Protein AF-A0A7Y9SNJ8-F1 (afdb_monomer_lite)

Radius of gyration: 35.57 Å; chains: 1; bounding box: 100×103×102 Å

Secondary structure (DSSP, 8-state):
-------------------------PPPPPP-PPPP--------------------------------------------GGGGGGSSSS----------PPPP-PPP----------------------------------------------TTSPBGGGS-TTTS-TT--TT-EEEBTEEE-GGGEEEE-TT-EE-TTS-EE-TTS-EEPP----S-EE-GGG-EE-TTSBBTTSSBSSSHHHHHHGGG---S---SSEEEEEEEEEEE-SPEEEEEEEEE--PPPSS-SS-EEEEEEEEEESSS-EEEEEEEEETTTTEEEEEEEEE-GGG-EEEEEEEEE-TT-EEEEEEEE---SSS--SEEEEEEEETTT--EEEEEEE--TT-S-EEEEEEEEEEES--SGGGS-TT-EEEEEEEEEEETT--B-SS---EEEE--TT-SS----EEEEETTEEEEE-

Structure (mmCIF, N/CA/C/O backbone):
data_AF-A0A7Y9SNJ8-F1
#
_entry.id   AF-A0A7Y9SNJ8-F1
#
loop_
_atom_site.group_PDB
_atom_site.id
_atom_site.type_symbol
_atom_site.label_atom_id
_atom_site.label_alt_id
_atom_site.label_comp_id
_atom_site.label_asym_id
_atom_site.label_entity_id
_atom_site.label_seq_id
_atom_site.pdbx_PDB_ins_code
_atom_site.Cartn_x
_atom_site.Cartn_y
_atom_site.Cartn_z
_atom_site.occupancy
_atom_site.B_iso_or_equiv
_atom_site.auth_seq_id
_atom_site.auth_comp_id
_atom_site.auth_asym_id
_atom_site.auth_atom_id
_atom_site.pdbx_PDB_model_num
ATOM 1 N N . MET A 1 1 ? 45.975 -13.012 -44.697 1.00 39.53 1 MET A N 1
ATOM 2 C CA . MET A 1 1 ? 46.382 -11.639 -45.064 1.00 39.53 1 MET A CA 1
ATOM 3 C C . MET A 1 1 ? 46.029 -10.759 -43.884 1.00 39.53 1 MET A C 1
ATOM 5 O O . MET A 1 1 ? 44.867 -10.746 -43.501 1.00 39.53 1 MET A O 1
ATOM 9 N N . SER A 1 2 ? 47.029 -10.149 -43.255 1.00 32.06 2 SER A N 1
ATOM 10 C CA . SER A 1 2 ? 46.871 -9.353 -42.033 1.00 32.06 2 SER A CA 1
ATOM 11 C C . SER A 1 2 ? 46.890 -7.868 -42.359 1.00 32.06 2 SER A C 1
ATOM 13 O O . SER A 1 2 ? 47.691 -7.467 -43.200 1.00 32.06 2 SER A O 1
ATOM 15 N N . THR A 1 3 ? 46.162 -7.064 -41.583 1.00 38.97 3 THR A N 1
ATOM 16 C CA . THR A 1 3 ? 46.613 -5.702 -41.267 1.00 38.97 3 THR A CA 1
ATOM 17 C C . THR A 1 3 ? 46.238 -5.360 -39.827 1.00 38.97 3 THR A C 1
ATOM 19 O O . THR A 1 3 ? 45.063 -5.314 -39.476 1.00 38.97 3 THR A O 1
ATOM 22 N N . GLN A 1 4 ? 47.253 -5.154 -38.988 1.00 37.84 4 GLN A N 1
ATOM 23 C CA . GLN A 1 4 ? 47.141 -4.501 -37.680 1.00 37.84 4 GLN A CA 1
ATOM 24 C C . GLN A 1 4 ? 47.331 -2.989 -37.856 1.00 37.84 4 GLN A C 1
ATOM 26 O O . GLN A 1 4 ? 47.951 -2.580 -38.833 1.00 37.84 4 GLN A O 1
ATOM 31 N N . CYS A 1 5 ? 46.883 -2.196 -36.879 1.00 30.64 5 CYS A N 1
ATOM 32 C CA . CYS A 1 5 ? 47.533 -0.970 -36.379 1.00 30.64 5 CYS A CA 1
ATOM 33 C C . CYS A 1 5 ? 46.661 -0.374 -35.255 1.00 30.64 5 CYS A C 1
ATOM 35 O O . CYS A 1 5 ? 45.441 -0.452 -35.350 1.00 30.64 5 CYS A O 1
ATOM 37 N N . ALA A 1 6 ? 47.166 0.309 -34.230 1.00 34.47 6 ALA A N 1
ATOM 38 C CA . ALA A 1 6 ? 48.436 0.238 -33.494 1.00 34.47 6 ALA A CA 1
ATOM 39 C C . ALA A 1 6 ? 48.237 1.073 -32.207 1.00 34.47 6 ALA A C 1
ATOM 41 O O . ALA A 1 6 ? 47.438 2.011 -32.206 1.00 34.47 6 ALA A O 1
ATOM 42 N N . GLU A 1 7 ? 48.936 0.750 -31.122 1.00 34.03 7 GLU A N 1
ATOM 43 C CA . GLU A 1 7 ? 48.859 1.501 -29.860 1.00 34.03 7 GLU A CA 1
ATOM 44 C C . GLU A 1 7 ? 49.510 2.889 -29.961 1.00 34.03 7 GLU A C 1
ATOM 46 O O . GLU A 1 7 ? 50.425 3.107 -30.761 1.00 34.03 7 GLU A O 1
ATOM 51 N N . LYS A 1 8 ? 49.125 3.804 -29.058 1.00 30.72 8 LYS A N 1
ATOM 52 C CA . LYS A 1 8 ? 50.093 4.769 -28.527 1.00 30.72 8 LYS A CA 1
ATOM 53 C C . LYS A 1 8 ? 49.814 5.148 -27.072 1.00 30.72 8 LYS A C 1
ATOM 55 O O . LYS A 1 8 ? 48.818 5.788 -26.748 1.00 30.72 8 LYS A O 1
ATOM 60 N N . GLU A 1 9 ? 50.742 4.739 -26.224 1.00 34.41 9 GLU A N 1
ATOM 61 C CA . GLU A 1 9 ? 50.894 5.067 -24.810 1.00 34.41 9 GLU A CA 1
ATOM 62 C C . GLU A 1 9 ? 51.870 6.248 -24.682 1.00 34.41 9 GLU A C 1
ATOM 64 O O . GLU A 1 9 ? 52.928 6.193 -25.303 1.00 34.41 9 GLU A O 1
ATOM 69 N N . GLU A 1 10 ? 51.573 7.280 -23.873 1.00 32.72 10 GLU A N 1
ATOM 70 C CA . GLU A 1 10 ? 52.639 8.097 -23.259 1.00 32.72 10 GLU A CA 1
ATOM 71 C C . GLU A 1 10 ? 52.191 8.875 -21.994 1.00 32.72 10 GLU A C 1
ATOM 73 O O . GLU A 1 10 ? 51.456 9.855 -22.058 1.00 32.72 10 GLU A O 1
ATOM 78 N N . GLN A 1 11 ? 52.670 8.387 -20.844 1.00 29.78 11 GLN A N 1
ATOM 79 C CA . GLN A 1 11 ? 53.259 9.106 -19.695 1.00 29.78 11 GLN A CA 1
ATOM 80 C C . GLN A 1 11 ? 52.544 10.291 -18.995 1.00 29.78 11 GLN A C 1
ATOM 82 O O . GLN A 1 11 ? 52.234 11.341 -19.550 1.00 29.78 11 GLN A O 1
ATOM 87 N N . ARG A 1 12 ? 52.464 10.153 -17.661 1.00 36.72 12 ARG A N 1
ATOM 88 C CA . ARG A 1 12 ? 52.323 11.248 -16.682 1.00 36.72 12 ARG A CA 1
ATOM 89 C C . ARG A 1 12 ? 53.688 11.894 -16.396 1.00 36.72 12 ARG A C 1
ATOM 91 O O . ARG A 1 12 ? 54.697 11.194 -16.466 1.00 36.72 12 ARG A O 1
ATOM 98 N N . PRO A 1 13 ? 53.701 13.117 -15.846 1.00 46.28 13 PRO A N 1
ATOM 99 C CA . PRO A 1 13 ? 54.649 13.468 -14.794 1.00 46.28 13 PRO A CA 1
ATOM 100 C C . PRO A 1 13 ? 53.944 13.795 -13.470 1.00 46.28 13 PRO A C 1
ATOM 102 O O . PRO A 1 13 ? 52.852 14.363 -13.440 1.00 46.28 13 PRO A O 1
ATOM 105 N N . ASP A 1 14 ? 54.607 13.429 -12.379 1.00 36.59 14 ASP A N 1
ATOM 106 C CA . ASP A 1 14 ? 54.247 13.752 -10.999 1.00 36.59 14 ASP A CA 1
ATOM 107 C C . ASP A 1 14 ? 55.055 14.984 -10.555 1.00 36.59 14 ASP A C 1
ATOM 109 O O . ASP A 1 14 ? 56.237 15.079 -10.889 1.00 36.59 14 ASP A O 1
ATOM 113 N N . CYS A 1 15 ? 54.454 15.925 -9.821 1.00 31.69 15 CYS A N 1
ATOM 114 C CA . CYS A 1 15 ? 55.181 17.042 -9.205 1.00 31.69 15 CYS A CA 1
ATOM 115 C C . CYS A 1 15 ? 54.442 17.573 -7.973 1.00 31.69 15 CYS A C 1
ATOM 117 O O . CYS A 1 15 ? 53.253 17.887 -8.020 1.00 31.69 15 CYS A O 1
ATOM 119 N N . ASP A 1 16 ? 55.191 17.702 -6.882 1.00 36.62 16 ASP A N 1
ATOM 120 C CA . ASP A 1 16 ? 54.694 17.949 -5.532 1.00 36.62 16 ASP A CA 1
ATOM 121 C C . ASP A 1 16 ? 54.969 19.402 -5.064 1.00 36.62 16 ASP A C 1
ATOM 123 O O . ASP A 1 16 ? 55.859 20.079 -5.579 1.00 36.62 16 ASP A O 1
ATOM 127 N N . ARG A 1 17 ? 54.251 19.810 -4.010 1.00 34.34 17 ARG A N 1
ATOM 128 C CA . ARG A 1 17 ? 54.506 20.925 -3.064 1.00 34.34 17 ARG A CA 1
ATOM 129 C C . ARG A 1 17 ? 54.273 22.421 -3.380 1.00 34.34 17 ARG A C 1
ATOM 131 O O . ARG A 1 17 ? 54.853 23.050 -4.254 1.00 34.34 17 ARG A O 1
ATOM 138 N N . GLU A 1 18 ? 53.619 22.986 -2.356 1.00 30.73 18 GLU A N 1
ATOM 139 C CA . GLU A 1 18 ? 53.825 24.284 -1.687 1.00 30.73 18 GLU A CA 1
ATOM 140 C C . GLU A 1 18 ? 53.173 25.580 -2.204 1.00 30.73 18 GLU A C 1
ATOM 142 O O . GLU A 1 18 ? 52.731 25.735 -3.337 1.00 30.73 18 GLU A O 1
ATOM 147 N N . ALA A 1 19 ? 52.960 26.478 -1.237 1.00 36.84 19 ALA A N 1
ATOM 148 C CA . ALA A 1 19 ? 51.896 27.478 -1.228 1.00 36.84 19 ALA A CA 1
ATOM 149 C C . ALA A 1 19 ? 52.417 28.918 -1.318 1.00 36.84 19 ALA A C 1
ATOM 151 O O . ALA A 1 19 ? 53.536 29.188 -0.903 1.00 36.84 19 ALA A O 1
ATOM 152 N N . VAL A 1 20 ? 51.550 29.874 -1.696 1.00 35.25 20 VAL A N 1
ATOM 153 C CA . VAL A 1 20 ? 51.549 31.253 -1.152 1.00 35.25 20 VAL A CA 1
ATOM 154 C C . VAL A 1 20 ? 50.219 31.975 -1.450 1.00 35.25 20 VAL A C 1
ATOM 156 O O . VAL A 1 20 ? 49.553 31.741 -2.453 1.00 35.25 20 VAL A O 1
ATOM 159 N N . ARG A 1 21 ? 49.819 32.873 -0.538 1.00 38.59 21 ARG A N 1
ATOM 160 C CA . ARG A 1 21 ? 48.580 33.683 -0.568 1.00 38.59 21 ARG A CA 1
ATOM 161 C C . ARG A 1 21 ? 48.627 34.829 -1.598 1.00 38.59 21 ARG A C 1
ATOM 163 O O . ARG A 1 21 ? 49.659 35.491 -1.680 1.00 38.59 21 ARG A O 1
ATOM 170 N N . ARG A 1 22 ? 47.470 35.235 -2.160 1.00 35.62 22 ARG A N 1
ATOM 171 C CA . ARG A 1 22 ? 47.063 36.657 -2.388 1.00 35.62 22 ARG A CA 1
ATOM 172 C C . ARG A 1 22 ? 45.561 36.799 -2.734 1.00 35.62 22 ARG A C 1
ATOM 174 O O . ARG A 1 22 ? 44.869 35.797 -2.858 1.00 35.62 22 ARG A O 1
ATOM 181 N N . ARG A 1 23 ? 45.034 38.037 -2.728 1.00 35.56 23 ARG A N 1
ATOM 182 C CA . ARG A 1 23 ? 43.595 38.388 -2.587 1.00 35.56 23 ARG A CA 1
ATOM 183 C C . ARG A 1 23 ? 42.962 39.033 -3.843 1.00 35.56 23 ARG A C 1
ATOM 185 O O . ARG A 1 23 ? 43.621 39.867 -4.453 1.00 35.56 23 ARG A O 1
ATOM 192 N N . SER A 1 24 ? 41.641 38.823 -4.012 1.00 31.94 24 SER A N 1
ATOM 193 C CA . SER A 1 24 ? 40.641 39.697 -4.700 1.00 31.94 24 SER A CA 1
ATOM 194 C C . SER A 1 24 ? 40.744 39.868 -6.236 1.00 31.94 24 SER A C 1
ATOM 196 O O . SER A 1 24 ? 41.809 39.588 -6.776 1.00 31.94 24 SER A O 1
ATOM 198 N N . PRO A 1 25 ? 39.714 40.397 -6.961 1.00 43.44 25 PRO A N 1
ATOM 199 C CA . PRO A 1 25 ? 38.317 40.761 -6.604 1.00 43.44 25 PRO A CA 1
ATOM 200 C C . PRO A 1 25 ? 37.223 40.096 -7.513 1.00 43.44 25 PRO A C 1
ATOM 202 O O . PRO A 1 25 ? 37.566 39.353 -8.429 1.00 43.44 25 PRO A O 1
ATOM 205 N N . PRO A 1 26 ? 35.902 40.341 -7.314 1.00 46.53 26 PRO A N 1
ATOM 206 C CA . PRO A 1 26 ? 34.835 39.720 -8.122 1.00 46.53 26 PRO A CA 1
ATOM 207 C C . PRO A 1 26 ? 34.425 40.517 -9.380 1.00 46.53 26 PRO A C 1
ATOM 209 O O . PRO A 1 26 ? 34.304 41.744 -9.349 1.00 46.53 26 PRO A O 1
ATOM 212 N N . CYS A 1 27 ? 34.094 39.813 -10.470 1.00 28.78 27 CYS A N 1
ATOM 213 C CA . CYS A 1 27 ? 33.560 40.409 -11.703 1.00 28.78 27 CYS A CA 1
ATOM 214 C C . CYS A 1 27 ? 32.024 40.536 -11.696 1.00 28.78 27 CYS A C 1
ATOM 216 O O . CYS A 1 27 ? 31.298 39.554 -11.567 1.00 28.78 27 CYS A O 1
ATOM 218 N N . ARG A 1 28 ? 31.525 41.758 -11.932 1.00 31.62 28 ARG A N 1
ATOM 219 C CA . ARG A 1 28 ? 30.124 42.028 -12.308 1.00 31.62 28 ARG A CA 1
ATOM 220 C C . ARG A 1 28 ? 29.890 41.660 -13.776 1.00 31.62 28 ARG A C 1
ATOM 222 O O . ARG A 1 28 ? 30.637 42.130 -14.630 1.00 31.62 28 ARG A O 1
ATOM 229 N N . ILE A 1 29 ? 28.776 40.996 -14.084 1.00 36.81 29 ILE A N 1
ATOM 230 C CA . ILE A 1 29 ? 28.218 40.955 -15.446 1.00 36.81 29 ILE A CA 1
ATOM 231 C C . ILE A 1 29 ? 27.008 41.899 -15.511 1.00 36.81 29 ILE A C 1
ATOM 233 O O . ILE A 1 29 ? 26.100 41.827 -14.684 1.00 36.81 29 ILE A O 1
ATOM 237 N N . ARG A 1 30 ? 27.016 42.825 -16.480 1.00 32.88 30 ARG A N 1
ATOM 238 C CA . ARG A 1 30 ? 25.871 43.695 -16.808 1.00 32.88 30 ARG A CA 1
ATOM 239 C C . ARG A 1 30 ? 24.934 42.971 -17.778 1.00 32.88 30 ARG A C 1
ATOM 241 O O . ARG A 1 30 ? 25.392 42.245 -18.652 1.00 32.88 30 ARG A O 1
ATOM 248 N N . GLY A 1 31 ? 23.629 43.194 -17.629 1.00 29.84 31 GLY A N 1
ATOM 249 C CA . GLY A 1 31 ? 22.605 42.509 -18.420 1.00 29.84 31 GLY A CA 1
ATOM 250 C C . GLY A 1 31 ? 22.468 42.998 -19.867 1.00 29.84 31 GLY A C 1
ATOM 251 O O . GLY A 1 31 ? 22.834 44.125 -20.204 1.00 29.84 31 GLY A O 1
ATOM 252 N N . ALA A 1 32 ? 21.848 42.155 -20.695 1.00 33.28 32 ALA A N 1
ATOM 253 C CA . ALA A 1 32 ? 21.411 42.480 -22.049 1.00 33.28 32 ALA A CA 1
ATOM 254 C C . ALA A 1 32 ? 19.878 42.612 -22.103 1.00 33.28 32 ALA A C 1
ATOM 256 O O . ALA A 1 32 ? 19.144 41.779 -21.572 1.00 33.28 32 ALA A O 1
ATOM 257 N N . ARG A 1 33 ? 19.389 43.671 -22.757 1.00 34.03 33 ARG A N 1
ATOM 258 C CA . ARG A 1 33 ? 17.954 43.940 -22.954 1.00 34.03 33 ARG A CA 1
ATOM 259 C C . ARG A 1 33 ? 17.368 42.967 -23.987 1.00 34.03 33 ARG A C 1
ATOM 261 O O . ARG A 1 33 ? 17.904 42.885 -25.089 1.00 34.03 33 ARG A O 1
ATOM 268 N N . ARG A 1 34 ? 16.219 42.339 -23.708 1.00 34.50 34 ARG A N 1
ATOM 269 C CA . ARG A 1 34 ? 15.344 41.781 -24.761 1.00 34.50 34 ARG A CA 1
ATOM 270 C C . ARG A 1 34 ? 14.223 42.769 -25.085 1.00 34.50 34 ARG A C 1
ATOM 272 O O . ARG A 1 34 ? 13.639 43.363 -24.183 1.00 34.50 34 ARG A O 1
ATOM 279 N N . ARG A 1 35 ? 13.969 42.975 -26.381 1.00 34.84 35 ARG A N 1
ATOM 280 C CA . ARG A 1 35 ? 12.872 43.815 -26.883 1.00 34.84 35 ARG A CA 1
ATOM 281 C C . ARG A 1 35 ? 11.555 43.044 -26.804 1.00 34.84 35 ARG A C 1
ATOM 283 O O . ARG A 1 35 ? 11.524 41.854 -27.103 1.00 34.84 35 ARG A O 1
ATOM 290 N N . ILE A 1 36 ? 10.488 43.748 -26.446 1.00 33.22 36 ILE A N 1
ATOM 291 C CA . ILE A 1 36 ? 9.106 43.277 -26.568 1.00 33.22 36 ILE A CA 1
ATOM 292 C C . ILE A 1 36 ? 8.678 43.495 -28.024 1.00 33.22 36 ILE A C 1
ATOM 294 O O . ILE A 1 36 ? 8.922 44.573 -28.569 1.00 33.22 36 ILE A O 1
ATOM 298 N N . LEU A 1 37 ? 8.057 42.490 -28.645 1.00 32.66 37 LEU A N 1
ATOM 299 C CA . LEU A 1 37 ? 7.397 42.630 -29.942 1.00 32.66 37 LEU A CA 1
ATOM 300 C C . LEU A 1 37 ? 5.884 42.528 -29.722 1.00 32.66 37 LEU A C 1
ATOM 302 O O . LEU A 1 37 ? 5.382 41.479 -29.326 1.00 32.66 37 LEU A O 1
ATOM 306 N N . THR A 1 38 ? 5.173 43.628 -29.950 1.00 29.92 38 THR A N 1
ATOM 307 C CA . THR A 1 38 ? 3.711 43.697 -29.839 1.00 29.92 38 THR A CA 1
ATOM 308 C C . THR A 1 38 ? 3.101 43.461 -31.216 1.00 29.92 38 THR A C 1
ATOM 310 O O . THR A 1 38 ? 3.486 44.136 -32.168 1.00 29.92 38 THR A O 1
ATOM 313 N N . ILE A 1 39 ? 2.135 42.546 -31.328 1.00 33.91 39 ILE A N 1
ATOM 314 C CA . ILE A 1 39 ? 1.341 42.346 -32.548 1.00 33.91 39 ILE A CA 1
ATOM 315 C C . ILE A 1 39 ? -0.101 42.767 -32.255 1.00 33.91 39 ILE A C 1
ATOM 317 O O . ILE A 1 39 ? -0.690 42.330 -31.268 1.00 33.91 39 ILE A O 1
ATOM 321 N N . ALA A 1 40 ? -0.654 43.624 -33.113 1.00 35.84 40 ALA A N 1
ATOM 322 C CA . ALA A 1 40 ? -2.049 44.060 -33.093 1.00 35.84 40 ALA A CA 1
ATOM 323 C C . ALA A 1 40 ? -2.774 43.566 -34.366 1.00 35.84 40 ALA A C 1
ATOM 325 O O . ALA A 1 40 ? -2.114 43.369 -35.390 1.00 35.84 40 ALA A O 1
ATOM 326 N N . PRO A 1 41 ? -4.101 43.344 -34.331 1.00 46.03 41 PRO A N 1
ATOM 327 C CA . PRO A 1 41 ? -4.836 42.741 -35.441 1.00 46.03 41 PRO A CA 1
ATOM 328 C C . PRO A 1 41 ? -5.297 43.767 -36.491 1.00 46.03 41 PRO A C 1
ATOM 330 O O . PRO A 1 41 ? -5.650 44.899 -36.161 1.00 46.03 41 PRO A O 1
ATOM 333 N N . LEU A 1 42 ? -5.375 43.331 -37.752 1.00 36.78 42 LEU A N 1
ATOM 334 C CA . LEU A 1 42 ? -5.968 44.072 -38.874 1.00 36.78 42 LEU A CA 1
ATOM 335 C C . LEU A 1 42 ? -7.357 43.518 -39.242 1.00 36.78 42 LEU A C 1
ATOM 337 O O . LEU A 1 42 ? -7.673 42.363 -38.957 1.00 36.78 42 LEU A O 1
ATOM 341 N N . ARG A 1 43 ? -8.206 44.361 -39.845 1.00 36.72 43 ARG A N 1
ATOM 342 C CA . ARG A 1 43 ? -9.651 44.129 -40.029 1.00 36.72 43 ARG A CA 1
ATOM 343 C C . ARG A 1 43 ? -10.111 44.467 -41.461 1.00 36.72 43 ARG A C 1
ATOM 345 O O . ARG A 1 43 ? -9.650 45.456 -42.013 1.00 36.72 43 ARG A O 1
ATOM 352 N N . GLN A 1 44 ? -11.143 43.741 -41.916 1.00 35.09 44 GLN A N 1
ATOM 353 C CA . GLN A 1 44 ? -12.168 44.099 -42.930 1.00 35.09 44 GLN A CA 1
ATOM 354 C C . GLN A 1 44 ? -11.855 44.069 -44.447 1.00 35.09 44 GLN A C 1
ATOM 356 O O . GLN A 1 44 ? -10.762 44.394 -44.890 1.00 35.09 44 GLN A O 1
ATOM 361 N N . GLY A 1 45 ? -12.902 43.711 -45.223 1.00 30.77 45 GLY A N 1
ATOM 362 C CA . GLY A 1 45 ? -12.972 43.742 -46.698 1.00 30.77 45 GLY A CA 1
ATOM 363 C C . GLY A 1 45 ? -13.716 42.543 -47.338 1.00 30.77 45 GLY A C 1
ATOM 364 O O . GLY A 1 45 ? -13.084 41.722 -47.982 1.00 30.77 45 GLY A O 1
ATOM 365 N N . THR A 1 46 ? -14.968 42.219 -46.983 1.00 36.22 46 THR A N 1
ATOM 366 C CA . THR A 1 46 ? -16.220 42.553 -47.727 1.00 36.22 46 THR A CA 1
ATOM 367 C C . THR A 1 46 ? -16.339 42.110 -49.203 1.00 36.22 46 THR A C 1
ATOM 369 O O . THR A 1 46 ? -15.779 42.760 -50.081 1.00 36.22 46 THR A O 1
ATOM 372 N N . SER A 1 47 ? -17.222 41.141 -49.501 1.00 31.97 47 SER A N 1
ATOM 373 C CA . SER A 1 47 ? -18.287 41.241 -50.538 1.00 31.97 47 SER A CA 1
ATOM 374 C C . SER A 1 47 ? -19.201 39.992 -50.582 1.00 31.97 47 SER A C 1
ATOM 376 O O . SER A 1 47 ? -18.805 38.897 -50.200 1.00 31.97 47 SER A O 1
ATOM 378 N N . SER A 1 48 ? -20.458 40.197 -50.993 1.00 34.97 48 SER A N 1
ATOM 379 C CA . SER A 1 48 ? -21.544 39.212 -51.241 1.00 34.97 48 SER A CA 1
ATOM 380 C C . SER A 1 48 ? -21.928 39.287 -52.750 1.00 34.97 48 SER A C 1
ATOM 382 O O . SER A 1 48 ? -21.341 40.169 -53.386 1.00 34.97 48 SER A O 1
ATOM 384 N N . PRO A 1 49 ? -22.857 38.494 -53.368 1.00 55.09 49 PRO A N 1
ATOM 385 C CA . PRO A 1 49 ? -24.118 37.962 -52.797 1.00 55.09 49 PRO A CA 1
ATOM 386 C C . PRO A 1 49 ? -24.642 36.553 -53.246 1.00 55.09 49 PRO A C 1
ATOM 388 O O . PRO A 1 49 ? -24.257 36.029 -54.280 1.00 55.09 49 PRO A O 1
ATOM 391 N N . GLN A 1 50 ? -25.552 35.995 -52.418 1.00 37.28 50 GLN A N 1
ATOM 392 C CA . GLN A 1 50 ? -26.868 35.304 -52.642 1.00 37.28 50 GLN A CA 1
ATOM 393 C C . GLN A 1 50 ? -27.350 34.749 -54.027 1.00 37.28 50 GLN A C 1
ATOM 395 O O . GLN A 1 50 ? -26.773 35.112 -55.045 1.00 37.28 50 GLN A O 1
ATOM 400 N N . PRO A 1 51 ? -28.501 34.001 -54.122 1.00 56.47 51 PRO A N 1
ATOM 401 C CA . PRO A 1 51 ? -29.439 33.484 -53.082 1.00 56.47 51 PRO A CA 1
ATOM 402 C C . PRO A 1 51 ? -29.915 32.002 -53.237 1.00 56.47 51 PRO A C 1
ATOM 404 O O . PRO A 1 51 ? -29.700 31.364 -54.261 1.00 56.47 51 PRO A O 1
ATOM 407 N N . GLY A 1 52 ? -30.680 31.487 -52.254 1.00 30.20 52 GLY A N 1
ATOM 408 C CA . GLY A 1 52 ? -31.459 30.235 -52.380 1.00 30.20 52 GLY A CA 1
ATOM 409 C C . GLY A 1 52 ? -32.323 29.869 -51.153 1.00 30.20 52 GLY A C 1
ATOM 410 O O . GLY A 1 52 ? -31.813 29.354 -50.170 1.00 30.20 52 GLY A O 1
ATOM 411 N N . THR A 1 53 ? -33.630 30.140 -51.235 1.00 34.41 53 THR A N 1
ATOM 412 C CA . THR A 1 53 ? -34.777 29.695 -50.387 1.00 34.41 53 THR A CA 1
ATOM 413 C C . THR A 1 53 ? -34.680 28.237 -49.860 1.00 34.41 53 THR A C 1
ATOM 415 O O . THR A 1 53 ? -34.151 27.409 -50.588 1.00 34.41 53 THR A O 1
ATOM 418 N N . ALA A 1 54 ? -35.235 27.760 -48.727 1.00 35.53 54 ALA A N 1
ATOM 419 C CA . ALA A 1 54 ? -36.296 28.202 -47.787 1.00 35.53 54 ALA A CA 1
ATOM 420 C C . ALA A 1 54 ? -36.260 27.293 -46.492 1.00 35.53 54 ALA A C 1
ATOM 422 O O . ALA A 1 54 ? -35.360 26.462 -46.420 1.00 35.53 54 ALA A O 1
ATOM 423 N N . LYS A 1 55 ? -37.130 27.302 -45.449 1.00 35.16 55 LYS A N 1
ATOM 424 C CA . LYS A 1 55 ? -38.385 28.026 -45.102 1.00 35.16 55 LYS A CA 1
ATOM 425 C C . LYS A 1 55 ? -38.719 27.988 -43.572 1.00 35.16 55 LYS A C 1
ATOM 427 O O . LYS A 1 55 ? -38.139 27.204 -42.836 1.00 35.16 55 LYS A O 1
ATOM 432 N N . ASP A 1 56 ? -39.699 28.812 -43.178 1.00 33.66 56 ASP A N 1
ATOM 433 C CA . ASP A 1 56 ? -40.670 28.854 -42.048 1.00 33.66 56 ASP A CA 1
ATOM 434 C C . ASP A 1 56 ? -40.660 27.857 -40.859 1.00 33.66 56 ASP A C 1
ATOM 436 O O . ASP A 1 56 ? -40.635 26.641 -41.030 1.00 33.66 56 ASP A O 1
ATOM 440 N N . GLY A 1 57 ? -40.908 28.398 -39.649 1.00 33.84 57 GLY A N 1
ATOM 441 C CA . GLY A 1 57 ? -41.247 27.620 -38.442 1.00 33.84 57 GLY A CA 1
ATOM 442 C C . GLY A 1 57 ? -41.260 28.403 -37.114 1.00 33.84 57 GLY A C 1
ATOM 443 O O . GLY A 1 57 ? -40.586 27.998 -36.174 1.00 33.84 57 GLY A O 1
ATOM 444 N N . ALA A 1 58 ? -41.974 29.533 -37.022 1.00 34.47 58 ALA A N 1
ATOM 445 C CA . ALA A 1 58 ? -42.015 30.377 -35.814 1.00 34.47 58 ALA A CA 1
ATOM 446 C C . ALA A 1 58 ? -43.275 30.158 -34.953 1.00 34.47 58 ALA A C 1
ATOM 448 O O . ALA A 1 58 ? -44.367 30.066 -35.508 1.00 34.47 58 ALA A O 1
ATOM 449 N N . ILE A 1 59 ? -43.136 30.210 -33.618 1.00 38.56 59 ILE A N 1
ATOM 450 C CA . ILE A 1 59 ? -44.172 30.696 -32.682 1.00 38.56 59 ILE A CA 1
ATOM 451 C C . ILE A 1 59 ? -43.495 31.588 -31.624 1.00 38.56 59 ILE A C 1
ATOM 453 O O . ILE A 1 59 ? -42.390 31.305 -31.167 1.00 38.56 59 ILE A O 1
ATOM 457 N N . ASP A 1 60 ? -44.168 32.690 -31.297 1.00 33.72 60 ASP A N 1
ATOM 458 C CA . ASP A 1 60 ? -43.753 33.804 -30.435 1.00 33.72 60 ASP A CA 1
ATOM 459 C C . ASP A 1 60 ? -44.398 33.702 -29.035 1.00 33.72 60 ASP A C 1
ATOM 461 O O . ASP A 1 60 ? -45.473 33.118 -28.908 1.00 33.72 60 ASP A O 1
ATOM 465 N N . HIS A 1 61 ? -43.763 34.289 -28.011 1.00 37.47 61 HIS A N 1
ATOM 466 C CA . HIS A 1 61 ? -44.455 35.147 -27.035 1.00 37.47 61 HIS A CA 1
ATOM 467 C C . HIS A 1 61 ? -43.477 35.952 -26.143 1.00 37.47 61 HIS A C 1
ATOM 469 O O . HIS A 1 61 ? -42.881 35.448 -25.192 1.00 37.47 61 HIS A O 1
ATOM 475 N N . THR A 1 62 ? -43.388 37.253 -26.440 1.00 35.09 62 THR A N 1
ATOM 476 C CA . THR A 1 62 ? -43.359 38.424 -25.517 1.00 35.09 62 THR A CA 1
ATOM 477 C C . THR A 1 62 ? -43.780 38.164 -24.047 1.00 35.09 62 THR A C 1
ATOM 479 O O . THR A 1 62 ? -44.669 37.351 -23.823 1.00 35.09 62 THR A O 1
ATOM 482 N N . HIS A 1 63 ? -43.351 38.880 -22.990 1.00 32.47 63 HIS A N 1
ATOM 483 C CA . HIS A 1 63 ? -42.907 40.286 -22.817 1.00 32.47 63 HIS A CA 1
ATOM 484 C C . HIS A 1 63 ? -42.189 40.415 -21.433 1.00 32.47 63 HIS A C 1
ATOM 486 O O . HIS A 1 63 ? -42.590 39.739 -20.494 1.00 32.47 63 HIS A O 1
ATOM 492 N N . ASP A 1 64 ? -41.045 41.100 -21.290 1.00 33.31 64 ASP A N 1
ATOM 493 C CA . ASP A 1 64 ? -40.846 42.527 -20.907 1.00 33.31 64 ASP A CA 1
ATOM 494 C C . ASP A 1 64 ? -40.701 42.824 -19.381 1.00 33.31 64 ASP A C 1
ATOM 496 O O . ASP A 1 64 ? -41.377 42.241 -18.541 1.00 33.31 64 ASP A O 1
ATOM 500 N N . ARG A 1 65 ? -39.848 43.822 -19.068 1.00 34.41 65 ARG A N 1
ATOM 501 C CA . ARG A 1 65 ? -39.529 44.482 -17.769 1.00 34.41 65 ARG A CA 1
ATOM 502 C C . ARG A 1 65 ? -38.719 43.669 -16.740 1.00 34.41 65 ARG A C 1
ATOM 504 O O . ARG A 1 65 ? -39.100 42.582 -16.342 1.00 34.41 65 ARG A O 1
ATOM 511 N N . GLY A 1 66 ? -37.606 44.152 -16.174 1.00 30.36 66 GLY A N 1
ATOM 512 C CA . GLY A 1 66 ? -36.890 45.424 -16.364 1.00 30.36 66 GLY A CA 1
ATOM 513 C C . GLY A 1 66 ? -36.945 46.360 -15.151 1.00 30.36 66 GLY A C 1
ATOM 514 O O . GLY A 1 66 ? -37.624 47.381 -15.202 1.00 30.36 66 GLY A O 1
ATOM 515 N N . THR A 1 67 ? -36.163 46.070 -14.100 1.00 32.91 67 THR A N 1
ATOM 516 C CA . THR A 1 67 ? -36.000 46.973 -12.942 1.00 32.91 67 THR A CA 1
ATOM 517 C C . THR A 1 67 ? -34.545 47.017 -12.465 1.00 32.91 67 THR A C 1
ATOM 519 O O . THR A 1 67 ? -33.964 45.997 -12.104 1.00 32.91 67 THR A O 1
ATOM 522 N N . ARG A 1 68 ? -33.953 48.219 -12.427 1.00 37.59 68 ARG A N 1
ATOM 523 C CA . ARG A 1 68 ? -32.668 48.492 -11.755 1.00 37.59 68 ARG A CA 1
ATOM 524 C C . ARG A 1 68 ? -32.861 48.481 -10.235 1.00 37.59 68 ARG A C 1
ATOM 526 O O . ARG A 1 68 ? -33.820 49.089 -9.766 1.00 37.59 68 ARG A O 1
ATOM 533 N N . LEU A 1 69 ? -31.893 47.980 -9.464 1.00 32.88 69 LEU A N 1
ATOM 534 C CA . LEU A 1 69 ? -31.762 48.354 -8.049 1.00 32.88 69 LEU A CA 1
ATOM 535 C C . LEU A 1 69 ? -30.316 48.711 -7.673 1.00 32.88 69 LEU A C 1
ATOM 537 O O . LEU A 1 69 ? -29.361 48.296 -8.324 1.00 32.88 69 LEU A O 1
ATOM 541 N N . ARG A 1 70 ? -30.191 49.590 -6.674 1.00 31.94 70 ARG A N 1
ATOM 542 C CA . ARG A 1 70 ? -28.971 50.322 -6.307 1.00 31.94 70 ARG A CA 1
ATOM 543 C C . ARG A 1 70 ? -28.036 49.496 -5.421 1.00 31.94 70 ARG A C 1
ATOM 545 O O . ARG A 1 70 ? -28.499 48.722 -4.592 1.00 31.94 70 ARG A O 1
ATOM 552 N N . ILE A 1 71 ? -26.737 49.784 -5.514 1.00 38.38 71 ILE A N 1
ATOM 553 C CA . ILE A 1 71 ? -25.732 49.343 -4.541 1.00 38.38 71 ILE A CA 1
ATOM 554 C C . ILE A 1 71 ? -25.603 50.395 -3.430 1.00 38.38 71 ILE A C 1
ATOM 556 O O . ILE A 1 71 ? -25.204 51.530 -3.676 1.00 38.38 71 ILE A O 1
ATOM 560 N N . ALA A 1 72 ? -25.922 49.974 -2.212 1.00 32.38 72 ALA A N 1
ATOM 561 C CA . ALA A 1 72 ? -25.511 50.504 -0.911 1.00 32.38 72 ALA A CA 1
ATOM 562 C C . ALA A 1 72 ? -25.735 49.340 0.077 1.00 32.38 72 ALA A C 1
ATOM 564 O O . ALA A 1 72 ? -26.617 48.521 -0.156 1.00 32.38 72 ALA A O 1
ATOM 565 N N . GLY A 1 73 ? -25.016 49.152 1.175 1.00 29.17 73 GLY A N 1
ATOM 566 C CA . GLY A 1 73 ? -23.958 49.909 1.840 1.00 29.17 73 GLY A CA 1
ATOM 567 C C . GLY A 1 73 ? -23.771 49.253 3.221 1.00 29.17 73 GLY A C 1
ATOM 568 O O . GLY A 1 73 ? -24.692 48.602 3.698 1.00 29.17 73 GLY A O 1
ATOM 569 N N . HIS A 1 74 ? -22.580 49.356 3.815 1.00 34.03 74 HIS A N 1
ATOM 570 C CA . HIS A 1 74 ? -22.165 48.763 5.102 1.00 34.03 74 HIS A CA 1
ATOM 571 C C . HIS A 1 74 ? -23.238 48.232 6.078 1.00 34.03 74 HIS A C 1
ATOM 573 O O . HIS A 1 74 ? -24.087 48.990 6.532 1.00 34.03 74 HIS A O 1
ATOM 579 N N . HIS A 1 75 ? -22.995 47.034 6.627 1.00 32.59 75 HIS A N 1
ATOM 580 C CA . HIS A 1 75 ? -23.080 46.847 8.081 1.00 32.59 75 HIS A CA 1
ATOM 581 C C . HIS A 1 75 ? -22.059 45.821 8.599 1.00 32.59 75 HIS A C 1
ATOM 583 O O . HIS A 1 75 ? -22.014 44.680 8.145 1.00 32.59 75 HIS A O 1
ATOM 589 N N . ARG A 1 76 ? -21.243 46.239 9.578 1.00 37.16 76 ARG A N 1
ATOM 590 C CA . ARG A 1 76 ? -20.556 45.333 10.513 1.00 37.16 76 ARG A CA 1
ATOM 591 C C . ARG A 1 76 ? -21.586 44.795 11.505 1.00 37.16 76 ARG A C 1
ATOM 593 O O . ARG A 1 76 ? -22.422 45.569 11.972 1.00 37.16 76 ARG A O 1
ATOM 600 N N . LEU A 1 77 ? -21.436 43.533 11.898 1.00 37.56 77 LEU A N 1
ATOM 601 C CA . LEU A 1 77 ? -21.963 43.006 13.154 1.00 37.56 77 LEU A CA 1
ATOM 602 C C . LEU A 1 77 ? -20.870 42.177 13.829 1.00 37.56 77 LEU A C 1
ATOM 604 O O . LEU A 1 77 ? -20.502 41.111 13.342 1.00 37.56 77 LEU A O 1
ATOM 608 N N . ASP A 1 78 ? -20.357 42.693 14.942 1.00 35.97 78 ASP A N 1
ATOM 609 C CA . ASP A 1 78 ? -19.601 41.910 15.915 1.00 35.97 78 ASP A CA 1
ATOM 610 C C . ASP A 1 78 ? -20.575 41.009 16.691 1.00 35.97 78 ASP A C 1
ATOM 612 O O . ASP A 1 78 ? -21.648 41.461 17.100 1.00 35.97 78 ASP A O 1
ATOM 616 N N . THR A 1 79 ? -20.209 39.748 16.938 1.00 41.56 79 THR A N 1
ATOM 617 C CA . THR A 1 79 ? -20.970 38.858 17.831 1.00 41.56 79 THR A CA 1
ATOM 618 C C . THR A 1 79 ? -20.081 38.280 18.928 1.00 41.56 79 THR A C 1
ATOM 620 O O . THR A 1 79 ? -19.217 37.441 18.679 1.00 41.56 79 THR A O 1
ATOM 623 N N . ASP A 1 80 ? -20.342 38.743 20.149 1.00 37.94 80 ASP A N 1
ATOM 624 C CA . ASP A 1 80 ? -19.731 38.346 21.420 1.00 37.94 80 ASP A CA 1
ATOM 625 C C . ASP A 1 80 ? -19.987 36.848 21.755 1.00 37.94 80 ASP A C 1
ATOM 627 O O . ASP A 1 80 ? -21.147 36.420 21.771 1.00 37.94 80 ASP A O 1
ATOM 631 N N . PRO A 1 81 ? -18.956 36.031 22.076 1.00 39.97 81 PRO A N 1
ATOM 632 C CA . PRO A 1 81 ? -19.123 34.606 22.397 1.00 39.97 81 PRO A CA 1
ATOM 633 C C . PRO A 1 81 ? -19.780 34.285 23.756 1.00 39.97 81 PRO A C 1
ATOM 635 O O . PRO A 1 81 ? -20.008 33.113 24.070 1.00 39.97 81 PRO A O 1
ATOM 638 N N . THR A 1 82 ? -20.047 35.271 24.618 1.00 40.28 82 THR A N 1
ATOM 639 C CA . THR A 1 82 ? -20.258 35.016 26.060 1.00 40.28 82 THR A CA 1
ATOM 640 C C . THR A 1 82 ? -21.676 34.524 26.426 1.00 40.28 82 THR A C 1
ATOM 642 O O . THR A 1 82 ? -21.911 34.043 27.538 1.00 40.28 82 THR A O 1
ATOM 645 N N . ALA A 1 83 ? -22.639 34.552 25.498 1.00 37.81 83 ALA A N 1
ATOM 646 C CA . ALA A 1 83 ? -24.051 34.257 25.788 1.00 37.81 83 ALA A CA 1
ATOM 647 C C . ALA A 1 83 ? -24.414 32.756 25.923 1.00 37.81 83 ALA A C 1
ATOM 649 O O . ALA A 1 83 ? -25.438 32.415 26.523 1.00 37.81 83 ALA A O 1
ATOM 650 N N . GLN A 1 84 ? -23.605 31.829 25.395 1.00 39.53 84 GLN A N 1
ATOM 651 C CA . GLN A 1 84 ? -24.047 30.437 25.190 1.00 39.53 84 GLN A CA 1
ATOM 652 C C . GLN A 1 84 ? -23.848 29.500 26.405 1.00 39.53 84 GLN A C 1
ATOM 654 O O . GLN A 1 84 ? -24.392 28.396 26.435 1.00 39.53 84 GLN A O 1
ATOM 659 N N . ARG A 1 85 ? -23.140 29.936 27.461 1.00 43.59 85 ARG A N 1
ATOM 660 C CA . ARG A 1 85 ? -22.843 29.107 28.655 1.00 43.59 85 ARG A CA 1
ATOM 661 C C . ARG A 1 85 ? -23.924 29.076 29.749 1.00 43.59 85 ARG A C 1
ATOM 663 O O . ARG A 1 85 ? -23.775 28.323 30.707 1.00 43.59 85 ARG A O 1
ATOM 670 N N . ARG A 1 86 ? -25.023 29.837 29.635 1.00 42.19 86 ARG A N 1
ATOM 671 C CA . ARG A 1 86 ? -26.073 29.907 30.684 1.00 42.19 86 ARG A CA 1
ATOM 672 C C . ARG A 1 86 ? -27.284 28.975 30.507 1.00 42.19 86 ARG A C 1
ATOM 674 O O . ARG A 1 86 ? -28.116 28.932 31.406 1.00 42.19 86 ARG A O 1
ATOM 681 N N . ARG A 1 87 ? -27.387 28.191 29.422 1.00 41.72 87 ARG A N 1
ATOM 682 C CA . ARG A 1 87 ? -28.548 27.298 29.160 1.00 41.72 87 ARG A CA 1
ATOM 683 C C . ARG A 1 87 ? -28.352 25.798 29.456 1.00 41.72 87 ARG A C 1
ATOM 685 O O . ARG A 1 87 ? -29.285 25.034 29.251 1.00 41.72 87 ARG A O 1
ATOM 692 N N . MET A 1 88 ? -27.205 25.364 29.993 1.00 37.19 88 MET A N 1
ATOM 693 C CA . MET A 1 88 ? -26.947 23.949 30.353 1.00 37.19 88 MET A CA 1
ATOM 694 C C . MET A 1 88 ? -26.788 23.694 31.867 1.00 37.19 88 MET A C 1
ATOM 696 O O . MET A 1 88 ? -26.023 22.824 32.274 1.00 37.19 88 MET A O 1
ATOM 700 N N . ARG A 1 89 ? -27.481 24.449 32.735 1.00 39.78 89 ARG A N 1
ATOM 701 C CA . ARG A 1 89 ? -27.372 24.268 34.202 1.00 39.78 89 ARG A CA 1
ATOM 702 C C . ARG A 1 89 ? -28.693 24.174 34.976 1.00 39.78 89 ARG A C 1
ATOM 704 O O . ARG A 1 89 ? -28.697 24.356 36.186 1.00 39.78 89 ARG A O 1
ATOM 711 N N . GLN A 1 90 ? -29.795 23.856 34.292 1.00 36.84 90 GLN A N 1
ATOM 712 C CA . GLN A 1 90 ? -31.111 23.600 34.901 1.00 36.84 90 GLN A CA 1
ATOM 713 C C . GLN A 1 90 ? -31.834 22.435 34.199 1.00 36.84 90 GLN A C 1
ATOM 715 O O . GLN A 1 90 ? -32.771 22.650 33.435 1.00 36.84 90 GLN A O 1
ATOM 720 N N . ARG A 1 91 ? -31.366 21.199 34.429 1.00 37.38 91 ARG A N 1
ATOM 721 C CA . ARG A 1 91 ? -32.117 19.938 34.216 1.00 37.38 91 ARG A CA 1
ATOM 722 C C . ARG A 1 91 ? -31.338 18.749 34.801 1.00 37.38 91 ARG A C 1
ATOM 724 O O . ARG A 1 91 ? -30.803 17.918 34.078 1.00 37.38 91 ARG A O 1
ATOM 731 N N . ALA A 1 92 ? -31.228 18.717 36.126 1.00 34.78 92 ALA A N 1
ATOM 732 C CA . ALA A 1 92 ? -30.584 17.625 36.859 1.00 34.78 92 ALA A CA 1
ATOM 733 C C . ALA A 1 92 ? -31.171 17.484 38.274 1.00 34.78 92 ALA A C 1
ATOM 735 O O . ALA A 1 92 ? -30.435 17.468 39.251 1.00 34.78 92 ALA A O 1
ATOM 736 N N . GLU A 1 93 ? -32.500 17.420 38.383 1.00 38.66 93 GLU A N 1
ATOM 737 C CA . GLU A 1 93 ? -33.183 17.119 39.646 1.00 38.66 93 GLU A CA 1
ATOM 738 C C . GLU A 1 93 ? -34.609 16.621 39.367 1.00 38.66 93 GLU A C 1
ATOM 740 O O . GLU A 1 93 ? -35.501 17.414 39.085 1.00 38.66 93 GLU A O 1
ATOM 745 N N . GLN A 1 94 ? -34.798 15.297 39.378 1.00 34.78 94 GLN A N 1
ATOM 746 C CA . GLN A 1 94 ? -35.990 14.615 39.906 1.00 34.78 94 GLN A CA 1
ATOM 747 C C . GLN A 1 94 ? -35.803 13.092 39.829 1.00 34.78 94 GLN A C 1
ATOM 749 O O . GLN A 1 94 ? -35.693 12.499 38.759 1.00 34.78 94 GLN A O 1
ATOM 754 N N . VAL A 1 95 ? -35.759 12.476 41.007 1.00 40.50 95 VAL A N 1
ATOM 755 C CA . VAL A 1 95 ? -35.756 11.026 41.240 1.00 40.50 95 VAL A CA 1
ATOM 756 C C . VAL A 1 95 ? -37.171 10.619 41.656 1.00 40.50 95 VAL A C 1
ATOM 758 O O . VAL A 1 95 ? -37.801 11.357 42.414 1.00 40.50 95 VAL A O 1
ATOM 761 N N . PRO A 1 96 ? -37.644 9.427 41.263 1.00 45.41 96 PRO A N 1
ATOM 762 C CA . PRO A 1 96 ? -38.388 8.606 42.222 1.00 45.41 96 PRO A CA 1
ATOM 763 C C . PRO A 1 96 ? -37.662 7.291 42.526 1.00 45.41 96 PRO A C 1
ATOM 765 O O . PRO A 1 96 ? -37.187 6.591 41.635 1.00 45.41 96 PRO A O 1
ATOM 768 N N . ARG A 1 97 ? -37.597 6.943 43.815 1.00 36.06 97 ARG A N 1
ATOM 769 C CA . ARG A 1 97 ? -37.157 5.625 44.289 1.00 36.06 97 ARG A CA 1
ATOM 770 C C . ARG A 1 97 ? -38.312 4.633 44.160 1.00 36.06 97 ARG A C 1
ATOM 772 O O . ARG A 1 97 ? -39.415 4.965 44.577 1.00 36.06 97 ARG A O 1
ATOM 779 N N . HIS A 1 98 ? -38.030 3.395 43.763 1.00 38.66 98 HIS A N 1
ATOM 780 C CA . HIS A 1 98 ? -38.839 2.249 44.180 1.00 38.66 98 HIS A CA 1
ATOM 781 C C . HIS A 1 98 ? -37.943 1.104 44.652 1.00 38.66 98 HIS A C 1
ATOM 783 O O . HIS A 1 98 ? -36.962 0.747 44.005 1.00 38.66 98 HIS A O 1
ATOM 789 N N . SER A 1 99 ? -38.287 0.570 45.821 1.00 36.16 99 SER A N 1
ATOM 790 C CA . SER A 1 99 ? -37.578 -0.504 46.513 1.00 36.16 99 SER A CA 1
ATOM 791 C C . SER A 1 99 ? -38.197 -1.853 46.162 1.00 36.16 99 SER A C 1
ATOM 793 O O . SER A 1 99 ? -39.413 -1.975 46.261 1.00 36.16 99 SER A O 1
ATOM 795 N N . PHE A 1 100 ? -37.388 -2.878 45.882 1.00 35.16 100 PHE A N 1
ATOM 796 C CA . PHE A 1 100 ? -37.796 -4.279 46.048 1.00 35.16 100 PHE A CA 1
ATOM 797 C C . PHE A 1 100 ? -36.621 -5.154 46.515 1.00 35.16 100 PHE A C 1
ATOM 799 O O . PHE A 1 100 ? -35.454 -4.833 46.292 1.00 35.16 100 PHE A O 1
ATOM 806 N N . LEU A 1 101 ? -36.965 -6.210 47.255 1.00 37.88 101 LEU A N 1
ATOM 807 C CA . LEU A 1 101 ? -36.076 -7.060 48.058 1.00 37.88 101 LEU A CA 1
ATOM 808 C C . LEU A 1 101 ? -35.380 -8.172 47.235 1.00 37.88 101 LEU A C 1
ATOM 810 O O . LEU A 1 101 ? -35.803 -8.459 46.115 1.00 37.88 101 LEU A O 1
ATOM 814 N N . PRO A 1 102 ? -34.307 -8.802 47.761 1.00 42.38 102 PRO A N 1
ATOM 815 C CA . PRO A 1 102 ? -33.457 -9.706 46.987 1.00 42.38 102 PRO A CA 1
ATOM 816 C C . PRO A 1 102 ? -33.975 -11.151 46.944 1.00 42.38 102 PRO A C 1
ATOM 818 O O . PRO A 1 102 ? -34.391 -11.706 47.961 1.00 42.38 102 PRO A O 1
ATOM 821 N N . HIS A 1 103 ? -33.825 -11.810 45.791 1.00 37.91 103 HIS A N 1
ATOM 822 C CA . HIS A 1 103 ? -33.960 -13.265 45.684 1.00 37.91 103 HIS A CA 1
ATOM 823 C C . HIS A 1 103 ? -32.602 -13.971 45.777 1.00 37.91 103 HIS A C 1
ATOM 825 O O . HIS A 1 103 ? -31.686 -13.724 44.993 1.00 37.91 103 HIS A O 1
ATOM 831 N N . HIS A 1 104 ? -32.500 -14.902 46.727 1.00 38.25 104 HIS A N 1
ATOM 832 C CA . HIS A 1 104 ? -31.394 -15.848 46.841 1.00 38.25 104 HIS A CA 1
ATOM 833 C C . HIS A 1 104 ? -31.316 -16.779 45.624 1.00 38.25 104 HIS A C 1
ATOM 835 O O . HIS A 1 104 ? -32.267 -17.512 45.364 1.00 38.25 104 HIS A O 1
ATOM 841 N N . HIS A 1 105 ? -30.137 -16.904 45.008 1.00 38.94 105 HIS A N 1
ATOM 842 C CA . HIS A 1 105 ? -29.749 -18.136 44.314 1.00 38.94 105 HIS A CA 1
ATOM 843 C C . HIS A 1 105 ? -28.363 -18.616 44.760 1.00 38.94 105 HIS A C 1
ATOM 845 O O . HIS A 1 105 ? -27.501 -17.842 45.170 1.00 38.94 105 HIS A O 1
ATOM 851 N N . LYS A 1 106 ? -28.218 -19.944 44.796 1.00 34.75 106 LYS A N 1
ATOM 852 C CA . LYS A 1 106 ? -27.204 -20.668 45.571 1.00 34.75 106 LYS A CA 1
ATOM 853 C C . LYS A 1 106 ? -25.839 -20.659 44.879 1.00 34.75 106 LYS A C 1
ATOM 855 O O . LYS A 1 106 ? -25.736 -21.063 43.725 1.00 34.75 106 LYS A O 1
ATOM 860 N N . ALA A 1 107 ? -24.788 -20.323 45.624 1.00 35.62 107 ALA A N 1
ATOM 861 C CA . ALA A 1 107 ? -23.420 -20.645 45.233 1.00 35.62 107 ALA A CA 1
ATOM 862 C C . ALA A 1 107 ? -23.177 -22.162 45.355 1.00 35.62 107 ALA A C 1
ATOM 864 O O . ALA A 1 107 ? -23.542 -22.774 46.361 1.00 35.62 107 ALA A O 1
ATOM 865 N N . ILE A 1 108 ? -22.549 -22.761 44.341 1.00 40.94 108 ILE A N 1
ATOM 866 C CA . ILE A 1 108 ? -22.124 -24.168 44.346 1.00 40.94 108 ILE A CA 1
ATOM 867 C C . ILE A 1 108 ? -20.683 -24.231 44.885 1.00 40.94 108 ILE A C 1
ATOM 869 O O . ILE A 1 108 ? -19.796 -23.639 44.271 1.00 40.94 108 ILE A O 1
ATOM 873 N N . PRO A 1 109 ? -20.407 -24.935 45.998 1.00 46.12 109 PRO A N 1
ATOM 874 C CA . PRO A 1 109 ? -19.055 -25.045 46.533 1.00 46.12 109 PRO A CA 1
ATOM 875 C C . PRO A 1 109 ? -18.297 -26.220 45.896 1.00 46.12 109 PRO A C 1
ATOM 877 O O . PRO A 1 109 ? -18.576 -27.383 46.193 1.00 46.12 109 PRO A O 1
ATOM 880 N N . MET A 1 110 ? -17.278 -25.935 45.081 1.00 40.22 110 MET A N 1
ATOM 881 C CA . MET A 1 110 ? -16.268 -26.943 44.740 1.00 40.22 110 MET A CA 1
ATOM 882 C C . MET A 1 110 ? -15.265 -27.090 45.890 1.00 40.22 110 MET A C 1
ATOM 884 O O . MET A 1 110 ? -14.538 -26.157 46.226 1.00 40.22 110 MET A O 1
ATOM 888 N N . LYS A 1 111 ? -15.236 -28.277 46.506 1.00 38.88 111 LYS A N 1
ATOM 889 C CA . LYS A 1 111 ? -14.242 -28.649 47.524 1.00 38.88 111 LYS A CA 1
ATOM 890 C C . LYS A 1 111 ? -12.918 -29.069 46.864 1.00 38.88 111 LYS A C 1
ATOM 892 O O . LYS A 1 111 ? -12.959 -29.733 45.828 1.00 38.88 111 LYS A O 1
ATOM 897 N N . PRO A 1 112 ? -11.758 -28.792 47.484 1.00 45.00 112 PRO A N 1
ATOM 898 C CA . PRO A 1 112 ? -10.488 -29.366 47.055 1.00 45.00 112 PRO A CA 1
ATOM 899 C C . PRO A 1 112 ? -10.408 -30.845 47.462 1.00 45.00 112 PRO A C 1
ATOM 901 O O . PRO A 1 112 ? -10.764 -31.205 48.585 1.00 45.00 112 PRO A O 1
ATOM 904 N N . SER A 1 113 ? -9.898 -31.702 46.574 1.00 43.94 113 SER A N 1
ATOM 905 C CA . SER A 1 113 ? -9.605 -33.107 46.885 1.00 43.94 113 SER A CA 1
ATOM 906 C C . SER A 1 113 ? -8.100 -33.351 46.847 1.00 43.94 113 SER A C 1
ATOM 908 O O . SER A 1 113 ? -7.517 -33.620 45.800 1.00 43.94 113 SER A O 1
ATOM 910 N N . VAL A 1 114 ? -7.466 -33.256 48.015 1.00 45.16 114 VAL A N 1
ATOM 911 C CA . VAL A 1 114 ? -6.112 -33.773 48.226 1.00 45.16 114 VAL A CA 1
ATOM 912 C C . VAL A 1 114 ? -6.226 -35.261 48.544 1.00 45.16 114 VAL A C 1
ATOM 914 O O . VAL A 1 114 ? -6.786 -35.629 49.577 1.00 45.16 114 VAL A O 1
ATOM 917 N N . ARG A 1 115 ? -5.635 -36.127 47.712 1.00 42.41 115 ARG A N 1
ATOM 918 C CA . ARG A 1 115 ? -5.248 -37.479 48.138 1.00 42.41 115 ARG A CA 1
ATOM 919 C C . ARG A 1 115 ? -3.811 -37.788 47.745 1.00 42.41 115 ARG A C 1
ATOM 921 O O . ARG A 1 115 ? -3.478 -37.966 46.581 1.00 42.41 115 ARG A O 1
ATOM 928 N N . SER A 1 116 ? -2.987 -37.870 48.783 1.00 39.00 116 SER A N 1
ATOM 929 C CA . SER A 1 116 ? -1.672 -38.496 48.766 1.00 39.00 116 SER A CA 1
ATOM 930 C C . SER A 1 116 ? -1.800 -39.998 48.500 1.00 39.00 116 SER A C 1
ATOM 932 O O . SER A 1 116 ? -2.650 -40.655 49.103 1.00 39.00 116 SER A O 1
ATOM 934 N N . ALA A 1 117 ? -0.911 -40.544 47.673 1.00 40.88 117 ALA A N 1
ATOM 935 C CA . ALA A 1 117 ? -0.581 -41.963 47.662 1.00 40.88 117 ALA A CA 1
ATOM 936 C C . ALA A 1 117 ? 0.922 -42.120 47.382 1.00 40.88 117 ALA A C 1
ATOM 938 O O . ALA A 1 117 ? 1.402 -41.816 46.293 1.00 40.88 117 ALA A O 1
ATOM 939 N N . ARG A 1 118 ? 1.674 -42.568 48.394 1.00 42.25 118 ARG A N 1
ATOM 940 C CA . ARG A 1 118 ? 3.072 -42.996 48.251 1.00 42.25 118 ARG A CA 1
ATOM 941 C C . ARG A 1 118 ? 3.110 -44.486 47.902 1.00 42.25 118 ARG A C 1
ATOM 943 O O . ARG A 1 118 ? 2.521 -45.277 48.631 1.00 42.25 118 ARG A O 1
ATOM 950 N N . SER A 1 119 ? 3.928 -44.865 46.927 1.00 37.81 119 SER A N 1
ATOM 951 C CA . SER A 1 119 ? 4.559 -46.192 46.842 1.00 37.81 119 SER A CA 1
ATOM 952 C C . SER A 1 119 ? 5.903 -46.030 46.112 1.00 37.81 119 SER A C 1
ATOM 954 O O . SER A 1 119 ? 5.965 -45.654 44.951 1.00 37.81 119 SER A O 1
ATOM 956 N N . THR A 1 120 ? 6.993 -45.922 46.877 1.00 42.44 120 THR A N 1
ATOM 957 C CA . THR A 1 120 ? 7.999 -46.981 47.130 1.00 42.44 120 THR A CA 1
ATOM 958 C C . THR A 1 120 ? 8.964 -47.249 45.973 1.00 42.44 120 THR A C 1
ATOM 960 O O . THR A 1 120 ? 8.593 -47.795 44.941 1.00 42.44 120 THR A O 1
ATOM 963 N N . LEU A 1 121 ? 10.241 -46.937 46.221 1.00 45.00 121 LEU A N 1
ATOM 964 C CA . LEU A 1 121 ? 11.382 -47.328 45.395 1.00 45.00 121 LEU A CA 1
ATOM 965 C C . LEU A 1 121 ? 11.484 -48.855 45.257 1.00 45.00 121 LEU A C 1
ATOM 967 O O . LEU A 1 121 ? 11.256 -49.570 46.234 1.00 45.00 121 LEU A O 1
ATOM 971 N N . ARG A 1 122 ? 12.088 -49.318 44.156 1.00 38.50 122 ARG A N 1
ATOM 972 C CA . ARG A 1 122 ? 13.151 -50.335 44.232 1.00 38.50 122 ARG A CA 1
ATOM 973 C C . ARG A 1 122 ? 14.245 -50.072 43.194 1.00 38.50 122 ARG A C 1
ATOM 975 O O . ARG A 1 122 ? 13.964 -49.723 42.055 1.00 38.50 122 ARG A O 1
ATOM 982 N N . ARG A 1 123 ? 15.498 -50.204 43.638 1.00 42.41 123 ARG A N 1
ATOM 983 C CA . ARG A 1 123 ? 16.720 -50.155 42.818 1.00 42.41 123 ARG A CA 1
ATOM 984 C C . ARG A 1 123 ? 17.061 -51.562 42.318 1.00 42.41 123 ARG A C 1
ATOM 986 O O . ARG A 1 123 ? 16.849 -52.502 43.074 1.00 42.41 123 ARG A O 1
ATOM 993 N N . CYS A 1 124 ? 17.676 -51.647 41.138 1.00 36.44 124 CYS A N 1
ATOM 994 C CA . CYS A 1 124 ? 18.838 -52.483 40.769 1.00 36.44 124 CYS A CA 1
ATOM 995 C C . CYS A 1 124 ? 19.178 -52.103 39.307 1.00 36.44 124 CYS A C 1
ATOM 997 O O . CYS A 1 124 ? 18.293 -52.202 38.470 1.00 36.44 124 CYS A O 1
ATOM 999 N N . SER A 1 125 ? 20.284 -51.443 38.939 1.00 39.22 125 SER A N 1
ATOM 1000 C CA . SER A 1 125 ? 21.731 -51.634 39.188 1.00 39.22 125 SER A CA 1
ATOM 1001 C C . SER A 1 125 ? 22.408 -52.460 38.087 1.00 39.22 125 SER A C 1
ATOM 1003 O O . SER A 1 125 ? 22.083 -53.632 37.950 1.00 39.22 125 SER A O 1
ATOM 1005 N N . SER A 1 126 ? 23.433 -51.859 37.455 1.00 34.81 126 SER A N 1
ATOM 1006 C CA . SER A 1 126 ? 24.561 -52.523 36.757 1.00 34.81 126 SER A CA 1
ATOM 1007 C C . SER A 1 126 ? 24.237 -53.243 35.423 1.00 34.81 126 SER A C 1
ATOM 1009 O O . SER A 1 126 ? 23.155 -53.786 35.272 1.00 34.81 126 SER A O 1
ATOM 1011 N N . THR A 1 127 ? 25.097 -53.325 34.393 1.00 39.56 127 THR A N 1
ATOM 1012 C CA . THR A 1 127 ? 26.460 -52.791 34.106 1.00 39.56 127 THR A CA 1
ATOM 1013 C C . THR A 1 127 ? 26.806 -53.057 32.627 1.00 39.56 127 THR A C 1
ATOM 1015 O O . THR A 1 127 ? 26.418 -54.117 32.150 1.00 39.56 127 THR A O 1
ATOM 1018 N N . ALA A 1 128 ? 27.577 -52.164 31.973 1.00 41.00 128 ALA A N 1
ATOM 1019 C CA . ALA A 1 128 ? 28.401 -52.319 30.737 1.00 41.00 128 ALA A CA 1
ATOM 1020 C C . ALA A 1 128 ? 28.461 -50.930 30.040 1.00 41.00 128 ALA A C 1
ATOM 1022 O O . ALA A 1 128 ? 27.406 -50.399 29.716 1.00 41.00 128 ALA A O 1
ATOM 1023 N N . LEU A 1 129 ? 29.563 -50.171 29.895 1.00 37.44 129 LEU A N 1
ATOM 1024 C CA . LEU A 1 129 ? 30.924 -50.472 29.397 1.00 37.44 129 LEU A CA 1
ATOM 1025 C C . LEU A 1 129 ? 30.913 -51.233 28.058 1.00 37.44 129 LEU A C 1
ATOM 1027 O O . LEU A 1 129 ? 30.282 -52.270 27.965 1.00 37.44 129 LEU A O 1
ATOM 1031 N N . MET A 1 130 ? 31.637 -50.843 27.008 1.00 33.88 130 MET A N 1
ATOM 1032 C CA . MET A 1 130 ? 32.525 -49.693 26.772 1.00 33.88 130 MET A CA 1
ATOM 1033 C C . MET A 1 130 ? 32.784 -49.649 25.250 1.00 33.88 130 MET A C 1
ATOM 1035 O O . MET A 1 130 ? 32.941 -50.726 24.682 1.00 33.88 130 MET A O 1
ATOM 1039 N N . LEU A 1 131 ? 32.891 -48.487 24.585 1.00 36.84 131 LEU A N 1
ATOM 1040 C CA . LEU A 1 131 ? 33.657 -48.388 23.327 1.00 36.84 131 LEU A CA 1
ATOM 1041 C C . LEU A 1 131 ? 34.028 -46.943 22.943 1.00 36.84 131 LEU A C 1
ATOM 1043 O O . LEU A 1 131 ? 33.244 -46.012 23.085 1.00 36.84 131 LEU A O 1
ATOM 1047 N N . LEU A 1 132 ? 35.279 -46.831 22.502 1.00 35.91 132 LEU A N 1
ATOM 1048 C CA . LEU A 1 132 ? 36.131 -45.673 22.230 1.00 35.91 132 LEU A CA 1
ATOM 1049 C C . LEU A 1 132 ? 35.471 -44.558 21.384 1.00 35.91 132 LEU A C 1
ATOM 1051 O O . LEU A 1 132 ? 34.677 -44.856 20.503 1.00 35.91 132 LEU A O 1
ATOM 1055 N N . SER A 1 133 ? 35.728 -43.251 21.547 1.00 36.84 133 SER A N 1
ATOM 1056 C CA . SER A 1 133 ? 36.945 -42.496 21.926 1.00 36.84 133 SER A CA 1
ATOM 1057 C C . SER A 1 133 ? 38.096 -42.541 20.901 1.00 36.84 133 SER A C 1
ATOM 1059 O O . SER A 1 133 ? 39.152 -43.112 21.163 1.00 36.84 133 SER A O 1
ATOM 1061 N N . LEU A 1 134 ? 37.898 -41.891 19.750 1.00 37.84 134 LEU A N 1
ATOM 1062 C CA . LEU A 1 134 ? 38.931 -41.482 18.785 1.00 37.84 134 LEU A CA 1
ATOM 1063 C C . LEU A 1 134 ? 38.459 -40.206 18.050 1.00 37.84 134 LEU A C 1
ATOM 1065 O O . LEU A 1 134 ? 37.268 -39.910 18.060 1.00 37.84 134 LEU A O 1
ATOM 1069 N N . LEU A 1 135 ? 39.394 -39.481 17.420 1.00 37.16 135 LEU A N 1
ATOM 1070 C CA . LEU A 1 135 ? 39.255 -38.129 16.833 1.00 37.16 135 LEU A CA 1
ATOM 1071 C C . LEU A 1 135 ? 39.145 -36.956 17.832 1.00 37.16 135 LEU A C 1
ATOM 1073 O O . LEU A 1 135 ? 38.114 -36.306 17.979 1.00 37.16 135 LEU A O 1
ATOM 1077 N N . SER A 1 136 ? 40.302 -36.608 18.397 1.00 39.22 136 SER A N 1
ATOM 1078 C CA . SER A 1 136 ? 40.676 -35.215 18.681 1.00 39.22 136 SER A CA 1
ATOM 1079 C C . SER A 1 136 ? 41.773 -34.795 17.692 1.00 39.22 136 SER A C 1
ATOM 1081 O O . SER A 1 136 ? 42.546 -35.658 17.281 1.00 39.22 136 SER A O 1
ATOM 1083 N N . LEU A 1 137 ? 41.881 -33.485 17.406 1.00 38.75 137 LEU A N 1
ATOM 1084 C CA . LEU A 1 137 ? 42.818 -32.800 16.480 1.00 38.75 137 LEU A CA 1
ATOM 1085 C C . LEU A 1 137 ? 42.365 -32.693 15.006 1.00 38.75 137 LEU A C 1
ATOM 1087 O O . LEU A 1 137 ? 42.631 -33.585 14.211 1.00 38.75 137 LEU A O 1
ATOM 1091 N N . LEU A 1 138 ? 41.786 -31.538 14.639 1.00 38.84 138 LEU A N 1
ATOM 1092 C CA . LEU A 1 138 ? 42.237 -30.635 13.552 1.00 38.84 138 LEU A CA 1
ATOM 1093 C C . LEU A 1 138 ? 41.391 -29.330 13.559 1.00 38.84 138 LEU A C 1
ATOM 1095 O O . LEU A 1 138 ? 40.190 -29.410 13.782 1.00 38.84 138 LEU A O 1
ATOM 1099 N N . GLY A 1 139 ? 41.993 -28.157 13.282 1.00 34.09 139 GLY A N 1
ATOM 1100 C CA . GLY A 1 139 ? 41.292 -26.865 13.042 1.00 34.09 139 GLY A CA 1
ATOM 1101 C C . GLY A 1 139 ? 40.646 -26.218 14.287 1.00 34.09 139 GLY A C 1
ATOM 1102 O O . GLY A 1 139 ? 39.566 -26.618 14.693 1.00 34.09 139 GLY A O 1
ATOM 1103 N N . MET A 1 140 ? 41.226 -25.258 15.018 1.00 41.50 140 MET A N 1
ATOM 1104 C CA . MET A 1 140 ? 41.775 -23.946 14.618 1.00 41.50 140 MET A CA 1
ATOM 1105 C C . MET A 1 140 ? 40.824 -23.070 13.779 1.00 41.50 140 MET A C 1
ATOM 1107 O O . MET A 1 140 ? 40.514 -23.392 12.640 1.00 41.50 140 MET A O 1
ATOM 1111 N N . ALA A 1 141 ? 40.463 -21.918 14.362 1.00 45.03 141 ALA A N 1
ATOM 1112 C CA . ALA A 1 141 ? 39.957 -20.696 13.722 1.00 45.03 141 ALA A CA 1
ATOM 1113 C C . ALA A 1 141 ? 38.746 -20.826 12.772 1.00 45.03 141 ALA A C 1
ATOM 1115 O O . ALA A 1 141 ? 38.858 -20.694 11.557 1.00 45.03 141 ALA A O 1
ATOM 1116 N N . GLY A 1 142 ? 37.558 -20.943 13.368 1.00 34.84 142 GLY A N 1
ATOM 1117 C CA . GLY A 1 142 ? 36.269 -20.802 12.688 1.00 34.84 142 GLY A CA 1
ATOM 1118 C C . GLY A 1 142 ? 35.288 -19.965 13.505 1.00 34.84 142 GLY A C 1
ATOM 1119 O O . GLY A 1 142 ? 34.169 -20.402 13.752 1.00 34.84 142 GLY A O 1
ATOM 1120 N N . ALA A 1 143 ? 35.707 -18.779 13.966 1.00 39.34 143 ALA A N 1
ATOM 1121 C CA . ALA A 1 143 ? 34.756 -17.789 14.459 1.00 39.34 143 ALA A CA 1
ATOM 1122 C C . ALA A 1 143 ? 33.912 -17.338 13.263 1.00 39.34 143 ALA A C 1
ATOM 1124 O O . ALA A 1 143 ? 34.306 -16.445 12.514 1.00 39.34 143 ALA A O 1
ATOM 1125 N N . ALA A 1 144 ? 32.778 -18.007 13.056 1.00 36.66 144 ALA A N 1
ATOM 1126 C CA . ALA A 1 144 ? 31.769 -17.566 12.118 1.00 36.66 144 ALA A CA 1
ATOM 1127 C C . ALA A 1 144 ? 31.233 -16.233 12.636 1.00 36.66 144 ALA A C 1
ATOM 1129 O O . ALA A 1 144 ? 30.327 -16.191 13.469 1.00 36.66 144 ALA A O 1
ATOM 1130 N N . SER A 1 145 ? 31.833 -15.142 12.160 1.00 37.22 145 SER A N 1
ATOM 1131 C CA . SER A 1 145 ? 31.225 -13.826 12.213 1.00 37.22 145 SER A CA 1
ATOM 1132 C C . SER A 1 145 ? 29.822 -13.986 11.654 1.00 37.22 145 SER A C 1
ATOM 1134 O O . SER A 1 145 ? 29.656 -14.216 10.454 1.00 37.22 145 SER A O 1
ATOM 1136 N N . ALA A 1 146 ? 28.819 -13.889 12.525 1.00 39.72 146 ALA A N 1
ATOM 1137 C CA . ALA A 1 146 ? 27.455 -13.640 12.106 1.00 39.72 146 ALA A CA 1
ATOM 1138 C C . ALA A 1 146 ? 27.467 -12.246 11.475 1.00 39.72 146 ALA A C 1
ATOM 1140 O O . ALA A 1 146 ? 27.278 -11.238 12.154 1.00 39.72 146 ALA A O 1
ATOM 1141 N N . ALA A 1 147 ? 27.816 -12.194 10.188 1.00 33.88 147 ALA A N 1
ATOM 1142 C CA . ALA A 1 147 ? 27.730 -10.985 9.403 1.00 33.88 147 ALA A CA 1
ATOM 1143 C C . ALA A 1 147 ? 26.275 -10.518 9.505 1.00 33.88 147 ALA A C 1
ATOM 1145 O O . ALA A 1 147 ? 25.378 -11.326 9.237 1.00 33.88 147 ALA A O 1
ATOM 1146 N N . PRO A 1 148 ? 26.015 -9.272 9.930 1.00 35.31 148 PRO A N 1
ATOM 1147 C CA . PRO A 1 148 ? 24.654 -8.783 9.987 1.00 35.31 148 PRO A CA 1
ATOM 1148 C C . PRO A 1 148 ? 24.105 -8.773 8.560 1.00 35.31 148 PRO A C 1
ATOM 1150 O O . PRO A 1 148 ? 24.514 -7.957 7.736 1.00 35.31 148 PRO A O 1
ATOM 1153 N N . GLN A 1 149 ? 23.166 -9.674 8.264 1.00 38.12 149 GLN A N 1
ATOM 1154 C CA . GLN A 1 149 ? 22.302 -9.565 7.088 1.00 38.12 149 GLN A CA 1
ATOM 1155 C C . GLN A 1 149 ? 21.227 -8.489 7.328 1.00 38.12 149 GLN A C 1
ATOM 1157 O O . GLN A 1 149 ? 20.044 -8.717 7.106 1.00 38.12 149 GLN A O 1
ATOM 1162 N N . ASP A 1 150 ? 21.639 -7.310 7.794 1.00 44.91 150 ASP A N 1
ATOM 1163 C CA . ASP A 1 150 ? 20.794 -6.123 7.880 1.00 44.91 150 ASP A CA 1
ATOM 1164 C C . ASP A 1 150 ? 21.102 -5.248 6.651 1.00 44.91 150 ASP A C 1
ATOM 1166 O O . ASP A 1 150 ? 22.206 -4.723 6.509 1.00 44.91 150 ASP A O 1
ATOM 1170 N N . GLY A 1 151 ? 20.126 -5.104 5.747 1.00 50.59 151 GLY A N 1
ATOM 1171 C CA . GLY A 1 151 ? 20.184 -4.139 4.636 1.00 50.59 151 GLY A CA 1
ATOM 1172 C C . GLY A 1 151 ? 20.356 -4.695 3.216 1.00 50.59 151 GLY A C 1
ATOM 1173 O O . GLY A 1 151 ? 20.552 -3.905 2.295 1.00 50.59 151 GLY A O 1
ATOM 1174 N N . ALA A 1 152 ? 20.256 -6.010 2.989 1.00 52.44 152 ALA A N 1
ATOM 1175 C CA . ALA A 1 152 ? 20.067 -6.507 1.622 1.00 52.44 152 ALA A CA 1
ATOM 1176 C C . ALA A 1 152 ? 18.675 -6.069 1.111 1.00 52.44 152 ALA A C 1
ATOM 1178 O O . ALA A 1 152 ? 17.688 -6.332 1.802 1.00 52.44 152 ALA A O 1
ATOM 1179 N N . PRO A 1 153 ? 18.561 -5.404 -0.056 1.00 62.06 153 PRO A N 1
ATOM 1180 C CA . PRO A 1 153 ? 17.265 -4.990 -0.581 1.00 62.06 153 PRO A CA 1
ATOM 1181 C C . PRO A 1 153 ? 16.421 -6.211 -0.952 1.00 62.06 153 PRO A C 1
ATOM 1183 O O . PRO A 1 153 ? 16.949 -7.214 -1.438 1.00 62.06 153 PRO A O 1
ATOM 1186 N N . ASP A 1 154 ? 15.108 -6.110 -0.745 1.00 77.00 154 ASP A N 1
ATOM 1187 C CA . ASP A 1 154 ? 14.155 -7.181 -1.035 1.00 77.00 154 ASP A CA 1
ATOM 1188 C C . ASP A 1 154 ? 14.230 -7.589 -2.516 1.00 77.00 154 ASP A C 1
ATOM 1190 O O . ASP A 1 154 ? 13.837 -6.846 -3.417 1.00 77.00 154 ASP A O 1
ATOM 1194 N N . ALA A 1 155 ? 14.757 -8.790 -2.762 1.00 78.94 155 ALA A N 1
ATOM 1195 C CA . ALA A 1 155 ? 15.060 -9.298 -4.098 1.00 78.94 155 ALA A CA 1
ATOM 1196 C C . ALA A 1 155 ? 13.815 -9.550 -4.971 1.00 78.94 155 ALA A C 1
ATOM 1198 O O . ALA A 1 155 ? 13.958 -9.865 -6.149 1.00 78.94 155 ALA A O 1
ATOM 1199 N N . ARG A 1 156 ? 12.606 -9.421 -4.407 1.00 86.38 156 ARG A N 1
ATOM 1200 C CA . ARG A 1 156 ? 11.320 -9.559 -5.112 1.00 86.38 156 ARG A CA 1
ATOM 1201 C C . ARG A 1 156 ? 10.835 -8.252 -5.742 1.00 86.38 156 ARG A C 1
ATOM 1203 O O . ARG A 1 156 ? 9.811 -8.250 -6.424 1.00 86.38 156 ARG A O 1
ATOM 1210 N N . LEU A 1 157 ? 11.495 -7.130 -5.453 1.00 87.88 157 LEU A N 1
ATOM 1211 C CA . LEU A 1 157 ? 11.118 -5.831 -6.000 1.00 87.88 157 LEU A CA 1
ATOM 1212 C C . LEU A 1 157 ? 11.714 -5.666 -7.400 1.00 87.88 157 LEU A C 1
ATOM 1214 O O . LEU A 1 157 ? 12.933 -5.729 -7.575 1.00 87.88 157 LEU A O 1
ATOM 1218 N N . ALA A 1 158 ? 10.848 -5.434 -8.387 1.00 86.44 158 ALA A N 1
ATOM 1219 C CA . ALA A 1 158 ? 11.249 -5.226 -9.772 1.00 86.44 158 ALA A CA 1
ATOM 1220 C C . ALA A 1 158 ? 12.203 -4.026 -9.884 1.00 86.44 158 ALA A C 1
ATOM 1222 O O . ALA A 1 158 ? 11.941 -2.954 -9.327 1.00 86.44 158 ALA A O 1
ATOM 1223 N N . ARG A 1 159 ? 13.315 -4.201 -10.605 1.00 90.06 159 ARG A N 1
ATOM 1224 C CA . ARG A 1 159 ? 14.276 -3.123 -10.877 1.00 90.06 159 ARG A CA 1
ATOM 1225 C C . ARG A 1 159 ? 13.850 -2.313 -12.090 1.00 90.06 159 ARG A C 1
ATOM 1227 O O . ARG A 1 159 ? 13.409 -2.877 -13.085 1.00 90.06 159 ARG A O 1
ATOM 1234 N N . VAL A 1 160 ? 14.085 -1.006 -12.048 1.00 87.56 160 VAL A N 1
ATOM 1235 C CA . VAL A 1 160 ? 13.792 -0.079 -13.152 1.00 87.56 160 VAL A CA 1
ATOM 1236 C C . VAL A 1 160 ? 14.501 -0.497 -14.441 1.00 87.56 160 VAL A C 1
ATOM 1238 O O . VAL A 1 160 ? 13.891 -0.470 -15.504 1.00 87.56 160 VAL A O 1
ATOM 1241 N N . GLY A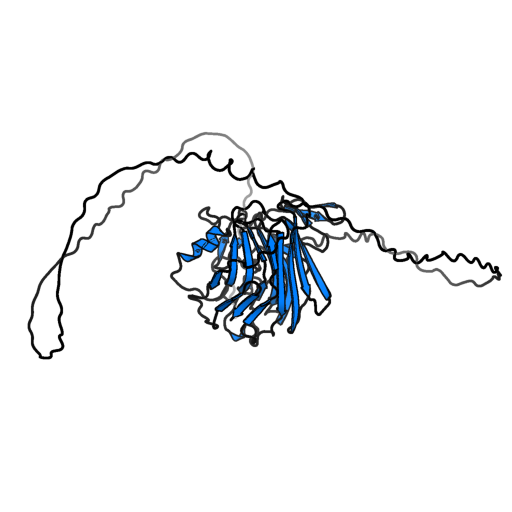 1 161 ? 15.751 -0.963 -14.359 1.00 86.12 161 GLY A N 1
ATOM 1242 C CA . GLY A 1 161 ? 16.497 -1.453 -15.524 1.00 86.12 161 GLY A CA 1
ATOM 1243 C C . GLY A 1 161 ? 16.076 -2.822 -16.061 1.00 86.12 161 GLY A C 1
ATOM 1244 O O . GLY A 1 161 ? 16.612 -3.250 -17.079 1.00 86.12 161 GLY A O 1
ATOM 1245 N N . ALA A 1 162 ? 15.137 -3.506 -15.401 1.00 84.56 162 ALA A N 1
ATOM 1246 C CA . ALA A 1 162 ? 14.473 -4.696 -15.931 1.00 84.56 162 ALA A CA 1
ATOM 1247 C C . ALA A 1 162 ? 13.123 -4.368 -16.602 1.00 84.56 162 ALA A C 1
ATOM 1249 O O . ALA A 1 162 ? 12.562 -5.220 -17.285 1.00 84.56 162 ALA A O 1
ATOM 1250 N N . MET A 1 163 ? 12.604 -3.144 -16.439 1.00 82.19 163 MET A N 1
ATOM 1251 C CA . MET A 1 163 ? 11.370 -2.708 -17.096 1.00 82.19 163 MET A CA 1
ATOM 1252 C C . MET A 1 163 ? 11.599 -2.504 -18.596 1.00 82.19 163 MET A C 1
ATOM 1254 O O . MET A 1 163 ? 12.667 -2.060 -19.027 1.00 82.19 163 MET A O 1
ATOM 1258 N N . SER A 1 164 ? 10.573 -2.781 -19.404 1.00 75.94 164 SER A N 1
ATOM 1259 C CA . SER A 1 164 ? 10.612 -2.459 -20.831 1.00 75.94 164 SER A CA 1
ATOM 1260 C C . SER A 1 164 ? 10.767 -0.944 -21.033 1.00 75.94 164 SER A C 1
ATOM 1262 O O . SER A 1 164 ? 10.346 -0.132 -20.204 1.00 75.94 164 SER A O 1
ATOM 1264 N N . ALA A 1 165 ? 11.356 -0.535 -22.159 1.00 74.19 165 ALA A N 1
ATOM 1265 C CA . ALA A 1 165 ? 11.611 0.880 -22.444 1.00 74.19 165 ALA A CA 1
ATOM 1266 C C . ALA A 1 165 ? 10.333 1.745 -22.523 1.00 74.19 165 ALA A C 1
ATOM 1268 O O . ALA A 1 165 ? 10.430 2.963 -22.403 1.00 74.19 165 ALA A O 1
ATOM 1269 N N . ALA A 1 166 ? 9.158 1.129 -22.706 1.00 71.81 166 ALA A N 1
ATOM 1270 C CA . ALA A 1 166 ? 7.857 1.799 -22.658 1.00 71.81 166 ALA A CA 1
ATOM 1271 C C . ALA A 1 166 ? 7.416 2.148 -21.222 1.00 71.81 166 ALA A C 1
ATOM 1273 O O . ALA A 1 166 ? 6.739 3.152 -21.017 1.00 71.81 166 ALA A O 1
ATOM 1274 N N . HIS A 1 167 ? 7.829 1.349 -20.232 1.00 72.25 167 HIS A N 1
ATOM 1275 C CA . HIS A 1 167 ? 7.439 1.505 -18.829 1.00 72.25 167 HIS A CA 1
ATOM 1276 C C . HIS A 1 167 ? 8.496 2.152 -17.945 1.00 72.25 167 HIS A C 1
ATOM 1278 O O . HIS A 1 167 ? 8.162 2.669 -16.884 1.00 72.25 167 HIS A O 1
ATOM 1284 N N . LYS A 1 168 ? 9.770 2.132 -18.348 1.00 76.06 168 LYS A N 1
ATOM 1285 C CA . LYS A 1 168 ? 10.839 2.813 -17.615 1.00 76.06 168 LYS A CA 1
ATOM 1286 C C . LYS A 1 168 ? 10.608 4.334 -17.650 1.00 76.06 168 LYS A C 1
ATOM 1288 O O . LYS A 1 168 ? 10.789 4.938 -18.711 1.00 76.06 168 LYS A O 1
ATOM 1293 N N . PRO A 1 169 ? 10.289 5.000 -16.523 1.00 71.44 169 PRO A N 1
ATOM 1294 C CA . PRO A 1 169 ? 10.004 6.427 -16.561 1.00 71.44 169 PRO A CA 1
ATOM 1295 C C . PRO A 1 169 ? 11.287 7.229 -16.789 1.00 71.44 169 PRO A C 1
ATOM 1297 O O . PRO A 1 169 ? 12.360 6.906 -16.265 1.00 71.44 169 PRO A O 1
ATOM 1300 N N . ALA A 1 170 ? 11.186 8.292 -17.585 1.00 74.56 170 ALA A N 1
ATOM 1301 C CA . ALA A 1 170 ? 12.348 9.063 -18.004 1.00 74.56 170 ALA A CA 1
ATOM 1302 C C . ALA A 1 170 ? 13.085 9.693 -16.805 1.00 74.56 170 ALA A C 1
ATOM 1304 O O . ALA A 1 170 ? 12.507 10.434 -16.014 1.00 74.56 170 ALA A O 1
ATOM 1305 N N . GLY A 1 171 ? 14.391 9.433 -16.705 1.00 82.25 171 GLY A N 1
ATOM 1306 C CA . GLY A 1 171 ? 15.257 10.001 -15.667 1.00 82.25 171 GLY A CA 1
ATOM 1307 C C . GLY A 1 171 ? 15.337 9.211 -14.356 1.00 82.25 171 GLY A C 1
ATOM 1308 O O . GLY A 1 171 ? 16.085 9.632 -13.474 1.00 82.25 171 GLY A O 1
ATOM 1309 N N . ILE A 1 172 ? 14.642 8.074 -14.227 1.00 87.25 172 ILE A N 1
ATOM 1310 C CA . ILE A 1 172 ? 14.809 7.173 -13.076 1.00 87.25 172 ILE A CA 1
ATOM 1311 C C . ILE A 1 172 ? 16.027 6.250 -13.307 1.00 87.25 172 ILE A C 1
ATOM 1313 O O . ILE A 1 172 ? 16.132 5.655 -14.386 1.00 87.25 172 ILE A O 1
ATOM 1317 N N . PRO A 1 173 ? 16.961 6.121 -12.340 1.00 92.50 173 PRO A N 1
ATOM 1318 C CA . PRO A 1 173 ? 18.120 5.236 -12.468 1.00 92.50 173 PRO A CA 1
ATOM 1319 C C . PRO A 1 173 ? 17.747 3.747 -12.518 1.00 92.50 173 PRO A C 1
ATOM 1321 O O . PRO A 1 173 ? 16.833 3.300 -11.831 1.00 92.50 173 PRO A O 1
ATOM 1324 N N . ASP A 1 174 ? 18.492 2.967 -13.303 1.00 91.00 174 ASP A N 1
ATOM 1325 C CA . ASP A 1 174 ? 18.229 1.540 -13.553 1.00 91.00 174 ASP A CA 1
ATOM 1326 C C . ASP A 1 174 ? 18.335 0.635 -12.317 1.00 91.00 174 ASP A C 1
ATOM 1328 O O . ASP A 1 174 ? 17.703 -0.423 -12.260 1.00 91.00 174 ASP A O 1
ATOM 1332 N N . ASP A 1 175 ? 19.130 1.032 -11.324 1.00 92.62 175 ASP A N 1
ATOM 1333 C CA . ASP A 1 175 ? 19.343 0.275 -10.093 1.00 92.62 175 ASP A CA 1
ATOM 1334 C C . ASP A 1 175 ? 18.200 0.429 -9.078 1.00 92.62 175 ASP A C 1
ATOM 1336 O O . ASP A 1 175 ? 18.130 -0.366 -8.135 1.00 92.62 175 ASP A O 1
ATOM 1340 N N . TYR A 1 176 ? 17.296 1.395 -9.276 1.00 92.81 176 TYR A N 1
ATOM 1341 C CA . TYR A 1 176 ? 16.156 1.643 -8.392 1.00 92.81 176 TYR A CA 1
ATOM 1342 C C . TYR A 1 176 ? 15.146 0.497 -8.464 1.00 92.81 176 TYR A C 1
ATOM 1344 O O . TYR A 1 176 ? 15.056 -0.224 -9.458 1.00 92.81 176 TYR A O 1
ATOM 1352 N N . VAL A 1 177 ? 14.373 0.339 -7.393 1.00 91.12 177 VAL A N 1
ATOM 1353 C CA . VAL A 1 177 ? 13.333 -0.685 -7.262 1.00 91.12 177 VAL A CA 1
ATOM 1354 C C . VAL A 1 177 ? 11.947 -0.058 -7.176 1.00 91.12 177 VAL A C 1
ATOM 1356 O O . VAL A 1 177 ? 11.768 0.991 -6.552 1.00 91.12 177 VAL A O 1
ATOM 1359 N N . ALA A 1 178 ? 10.967 -0.715 -7.795 1.00 86.25 178 ALA A N 1
ATOM 1360 C CA . ALA A 1 178 ? 9.558 -0.374 -7.668 1.00 86.25 178 ALA A CA 1
ATOM 1361 C C . ALA A 1 178 ? 9.019 -0.817 -6.299 1.00 86.25 178 ALA A C 1
ATOM 1363 O O . ALA A 1 178 ? 9.195 -1.959 -5.865 1.00 86.25 178 ALA A O 1
ATOM 1364 N N . THR A 1 179 ? 8.328 0.094 -5.625 1.00 88.06 179 THR A N 1
ATOM 1365 C CA . THR A 1 179 ? 7.670 -0.111 -4.329 1.00 88.06 179 THR A CA 1
ATOM 1366 C C . THR A 1 179 ? 6.202 0.310 -4.440 1.00 88.06 179 THR A C 1
ATOM 1368 O O . THR A 1 179 ? 5.882 1.040 -5.373 1.00 88.06 179 THR A O 1
ATOM 1371 N N . PRO A 1 180 ? 5.326 -0.040 -3.482 1.00 81.31 180 PRO A N 1
ATOM 1372 C CA . PRO A 1 180 ? 3.970 0.523 -3.342 1.00 81.31 180 PRO A CA 1
ATOM 1373 C C . PRO A 1 180 ? 3.891 2.047 -3.063 1.00 81.31 180 PRO A C 1
ATOM 1375 O O . PRO A 1 180 ? 2.981 2.509 -2.375 1.00 81.31 180 PRO A O 1
ATOM 1378 N N . PHE A 1 181 ? 4.921 2.804 -3.456 1.00 84.75 181 PHE A N 1
ATOM 1379 C CA . PHE A 1 181 ? 5.117 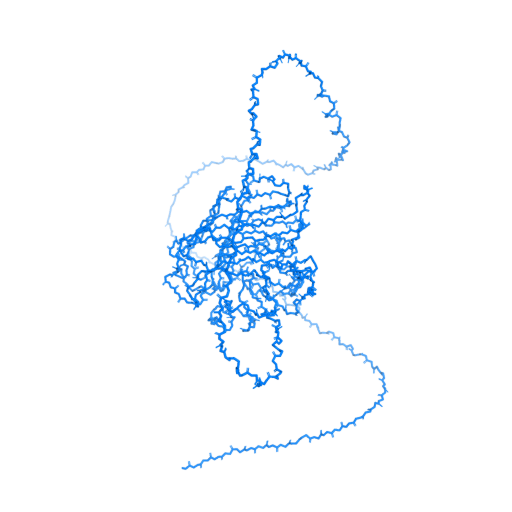4.230 -3.200 1.00 84.75 181 PHE A CA 1
ATOM 1380 C C . PHE A 1 181 ? 5.907 4.922 -4.330 1.00 84.75 181 PHE A C 1
ATOM 1382 O O . PHE A 1 181 ? 6.399 6.039 -4.136 1.00 84.75 181 PHE A O 1
ATOM 1389 N N . GLY A 1 182 ? 6.107 4.280 -5.481 1.00 84.12 182 GLY A N 1
ATOM 1390 C CA . GLY A 1 182 ? 7.028 4.724 -6.532 1.00 84.12 182 GLY A CA 1
ATOM 1391 C C . GLY A 1 182 ? 8.406 4.066 -6.436 1.00 84.12 182 GLY A C 1
ATOM 1392 O O . GLY A 1 182 ? 8.549 2.944 -5.945 1.00 84.12 182 GLY A O 1
ATOM 1393 N N . TYR A 1 183 ? 9.437 4.767 -6.906 1.00 88.06 183 TYR A N 1
ATOM 1394 C CA . TYR A 1 183 ? 10.768 4.200 -7.125 1.00 88.06 183 TYR A CA 1
ATOM 1395 C C . TYR A 1 183 ? 11.801 4.724 -6.140 1.00 88.06 183 TYR A C 1
ATOM 1397 O O . TYR A 1 183 ? 11.975 5.935 -5.977 1.00 88.06 183 TYR A O 1
ATOM 1405 N N . PHE A 1 184 ? 12.542 3.798 -5.538 1.00 92.62 184 PHE A N 1
ATOM 1406 C CA . PHE A 1 184 ? 13.534 4.096 -4.510 1.00 92.62 184 PHE A CA 1
ATOM 1407 C C . PHE A 1 184 ? 14.870 3.450 -4.842 1.00 92.62 184 PHE A C 1
ATOM 1409 O O . PHE A 1 184 ? 14.928 2.339 -5.373 1.00 92.62 184 PHE A O 1
ATOM 1416 N N . ALA A 1 185 ? 15.954 4.130 -4.474 1.00 93.88 185 ALA A N 1
ATOM 1417 C CA . ALA A 1 185 ? 17.261 3.503 -4.446 1.00 93.88 185 ALA A CA 1
ATOM 1418 C C . ALA A 1 185 ? 17.226 2.313 -3.463 1.00 93.88 185 ALA A C 1
ATOM 1420 O O . ALA A 1 185 ? 16.662 2.459 -2.373 1.00 93.88 185 ALA A O 1
ATOM 1421 N N . PRO A 1 186 ? 17.841 1.157 -3.776 1.00 92.69 186 PRO A N 1
ATOM 1422 C CA . PRO A 1 186 ? 17.729 -0.035 -2.933 1.00 92.69 186 PRO A CA 1
ATOM 1423 C C . PRO A 1 186 ? 18.223 0.173 -1.494 1.00 92.69 186 PRO A C 1
ATOM 1425 O O . PRO A 1 186 ? 17.685 -0.424 -0.571 1.00 92.69 186 PRO A O 1
ATOM 1428 N N . ALA A 1 187 ? 19.201 1.063 -1.286 1.00 91.25 187 ALA A N 1
ATOM 1429 C CA . ALA A 1 187 ? 19.720 1.422 0.037 1.00 91.25 187 ALA A CA 1
ATOM 1430 C C . ALA A 1 187 ? 18.711 2.181 0.927 1.00 91.25 187 ALA A C 1
ATOM 1432 O O . ALA A 1 187 ? 18.913 2.274 2.137 1.00 91.25 187 ALA A O 1
ATOM 1433 N N . CYS A 1 188 ? 17.637 2.716 0.340 1.00 92.88 188 CYS A N 1
ATOM 1434 C CA . CYS A 1 188 ? 16.566 3.423 1.040 1.00 92.88 188 CYS A CA 1
ATOM 1435 C C . CYS A 1 188 ? 15.296 2.575 1.215 1.00 92.88 188 CYS A C 1
ATOM 1437 O O . CYS A 1 188 ? 14.293 3.083 1.713 1.00 92.88 188 CYS A O 1
ATOM 1439 N N . VAL A 1 189 ? 15.336 1.289 0.842 1.00 92.19 189 VAL A N 1
ATOM 1440 C CA . VAL A 1 189 ? 14.274 0.309 1.106 1.00 92.19 189 VAL A CA 1
ATOM 1441 C C . VAL A 1 189 ? 14.799 -0.716 2.107 1.00 92.19 189 VAL A C 1
ATOM 1443 O O . VAL A 1 189 ? 15.783 -1.403 1.840 1.00 92.19 189 VAL A O 1
ATOM 1446 N N . ARG A 1 190 ? 14.163 -0.822 3.275 1.00 91.31 190 ARG A N 1
ATOM 1447 C CA . ARG A 1 190 ? 14.623 -1.679 4.377 1.00 91.31 190 ARG A CA 1
ATOM 1448 C C . ARG A 1 190 ? 13.531 -2.601 4.902 1.00 91.31 190 ARG A C 1
ATOM 1450 O O . ARG A 1 190 ? 12.364 -2.233 4.970 1.00 91.31 190 ARG A O 1
ATOM 1457 N N . GLN A 1 191 ? 13.931 -3.786 5.349 1.00 90.88 191 GLN A N 1
ATOM 1458 C CA . GLN A 1 191 ? 13.030 -4.756 5.964 1.00 90.88 191 GLN A CA 1
ATOM 1459 C C . GLN A 1 191 ? 13.069 -4.652 7.499 1.00 90.88 191 GLN A C 1
ATOM 1461 O O . GLN A 1 191 ? 14.130 -4.517 8.111 1.00 90.88 191 GLN A O 1
ATOM 1466 N N . VAL A 1 192 ? 11.896 -4.726 8.124 1.00 90.25 192 VAL A N 1
ATOM 1467 C CA . VAL A 1 192 ? 11.672 -4.786 9.571 1.00 90.25 192 VAL A CA 1
ATOM 1468 C C . VAL A 1 192 ? 11.229 -6.201 9.914 1.00 90.25 192 VAL A C 1
ATOM 1470 O O . VAL A 1 192 ? 10.079 -6.584 9.693 1.00 90.25 192 VAL A O 1
ATOM 1473 N N . HIS A 1 193 ? 12.151 -6.980 10.467 1.00 91.31 193 HIS A N 1
ATOM 1474 C CA . HIS A 1 193 ? 11.856 -8.335 10.920 1.00 91.31 193 HIS A CA 1
ATOM 1475 C C . HIS A 1 193 ? 10.923 -8.350 12.137 1.00 91.31 193 HIS A C 1
ATOM 1477 O O . HIS A 1 193 ? 10.901 -7.409 12.938 1.00 91.31 193 HIS A O 1
ATOM 1483 N N . SER A 1 194 ? 10.185 -9.450 12.296 1.00 89.12 194 SER A N 1
ATOM 1484 C CA . SER A 1 194 ? 9.269 -9.679 13.420 1.00 89.12 194 SER A CA 1
ATOM 1485 C C . SER A 1 194 ? 9.847 -9.250 14.779 1.00 89.12 194 SER A C 1
ATOM 1487 O O . SER A 1 194 ? 10.931 -9.667 15.188 1.00 89.12 194 SER A O 1
ATOM 1489 N N . GLY A 1 195 ? 9.103 -8.400 15.490 1.00 89.69 195 GLY A N 1
ATOM 1490 C CA . GLY A 1 195 ? 9.472 -7.882 16.808 1.00 89.69 195 GLY A CA 1
ATOM 1491 C C . GLY A 1 195 ? 10.402 -6.659 16.808 1.00 89.69 195 GLY A C 1
ATOM 1492 O O . GLY A 1 195 ? 10.469 -5.987 17.837 1.00 89.69 195 GLY A O 1
ATOM 1493 N N . LYS A 1 196 ? 11.056 -6.310 15.688 1.00 94.00 196 LYS A N 1
ATOM 1494 C CA . LYS A 1 196 ? 11.708 -4.997 15.535 1.00 94.00 196 LYS A CA 1
ATOM 1495 C C . LYS A 1 196 ? 10.645 -3.887 15.374 1.00 94.00 196 LYS A C 1
ATOM 1497 O O . LYS A 1 196 ? 9.514 -4.146 14.949 1.00 94.00 196 LYS A O 1
ATOM 1502 N N . ARG A 1 197 ? 10.988 -2.641 15.722 1.00 94.06 197 ARG A N 1
ATOM 1503 C CA . ARG A 1 197 ? 10.080 -1.478 15.693 1.00 94.06 197 ARG A CA 1
ATOM 1504 C C . ARG A 1 197 ? 10.776 -0.196 15.237 1.00 94.06 197 ARG A C 1
ATOM 1506 O O . ARG A 1 197 ? 11.781 0.188 15.824 1.00 94.06 197 ARG A O 1
ATOM 1513 N N . ILE A 1 198 ? 10.189 0.503 14.269 1.00 93.62 198 ILE A N 1
ATOM 1514 C CA . ILE A 1 198 ? 10.608 1.850 13.857 1.00 93.62 198 ILE A CA 1
ATOM 1515 C C . ILE A 1 198 ? 10.126 2.863 14.910 1.00 93.62 198 ILE A C 1
ATOM 1517 O O . ILE A 1 198 ? 8.970 2.814 15.352 1.00 93.62 198 ILE A O 1
ATOM 1521 N N . LEU A 1 199 ? 11.018 3.755 15.338 1.00 92.06 199 LEU A N 1
ATOM 1522 C CA . LEU A 1 199 ? 10.752 4.838 16.286 1.00 92.06 199 LEU A CA 1
ATOM 1523 C C . LEU A 1 199 ? 10.586 6.190 15.566 1.00 92.06 199 LEU A C 1
ATOM 1525 O O . LEU A 1 199 ? 10.932 6.333 14.399 1.00 92.06 199 LEU A O 1
ATOM 1529 N N . ALA A 1 200 ? 10.076 7.200 16.279 1.00 88.50 200 ALA A N 1
ATOM 1530 C CA . ALA A 1 200 ? 9.721 8.511 15.711 1.00 88.50 200 ALA A CA 1
ATOM 1531 C C . ALA A 1 200 ? 10.902 9.307 15.121 1.00 88.50 200 ALA A C 1
ATOM 1533 O O . ALA A 1 200 ? 10.693 10.194 14.297 1.00 88.50 200 ALA A O 1
ATOM 1534 N N . ASP A 1 201 ? 12.127 9.005 15.549 1.00 87.81 201 ASP A N 1
ATOM 1535 C CA . ASP A 1 201 ? 13.375 9.557 15.013 1.00 87.81 201 ASP A CA 1
ATOM 1536 C C . ASP A 1 201 ? 13.888 8.797 13.772 1.00 87.81 201 ASP A C 1
ATOM 1538 O O . ASP A 1 201 ? 14.900 9.184 13.197 1.00 87.81 201 ASP A O 1
ATOM 1542 N N . GLY A 1 202 ? 13.198 7.732 13.347 1.00 87.56 202 GLY A N 1
ATOM 1543 C CA . GLY A 1 202 ? 13.616 6.821 12.280 1.00 87.56 202 GLY A CA 1
ATOM 1544 C C . GLY A 1 202 ? 14.575 5.715 12.736 1.00 87.56 202 GLY A C 1
ATOM 1545 O O . GLY A 1 202 ? 15.034 4.940 11.898 1.00 87.56 202 GLY A O 1
ATOM 1546 N N . SER A 1 203 ? 14.900 5.624 14.033 1.00 91.19 203 SER A N 1
ATOM 1547 C CA . SER A 1 203 ? 15.748 4.553 14.576 1.00 91.19 203 SER A CA 1
ATOM 1548 C C . SER A 1 203 ? 14.993 3.223 14.668 1.00 91.19 203 SER A C 1
ATOM 1550 O O . SER A 1 203 ? 13.768 3.192 14.822 1.00 91.19 203 SER A O 1
ATOM 1552 N N . LEU A 1 204 ? 15.723 2.108 14.582 1.00 92.69 204 LEU A N 1
ATOM 1553 C CA . LEU A 1 204 ? 15.150 0.763 14.647 1.00 92.69 204 LEU A CA 1
ATOM 1554 C C . LEU A 1 204 ? 15.440 0.145 16.017 1.00 92.69 204 LEU A C 1
ATOM 1556 O O . LEU A 1 204 ? 16.587 -0.117 16.371 1.00 92.69 204 LEU A O 1
ATOM 1560 N N . GLN A 1 205 ? 14.393 -0.103 16.801 1.00 94.69 205 GLN A N 1
ATOM 1561 C CA . GLN A 1 205 ? 14.488 -0.822 18.066 1.00 94.69 205 GLN A CA 1
ATOM 1562 C C . GLN A 1 205 ? 14.333 -2.330 17.843 1.00 94.69 205 GLN A C 1
ATOM 1564 O O . GLN A 1 205 ? 13.390 -2.781 17.196 1.00 94.69 205 GLN A O 1
ATOM 1569 N N . HIS A 1 206 ? 15.252 -3.109 18.402 1.00 93.44 206 HIS A N 1
ATOM 1570 C CA . HIS A 1 206 ? 15.253 -4.569 18.393 1.00 93.44 206 HIS A CA 1
ATOM 1571 C C . HIS A 1 206 ? 14.496 -5.150 19.604 1.00 93.44 206 HIS A C 1
ATOM 1573 O O . HIS A 1 206 ? 14.186 -4.448 20.568 1.00 93.44 206 HIS A O 1
ATOM 1579 N N . VAL A 1 207 ? 14.203 -6.456 19.558 1.00 90.88 207 VAL A N 1
ATOM 1580 C CA . VAL A 1 207 ? 13.452 -7.190 20.603 1.00 90.88 207 VAL A CA 1
ATOM 1581 C C . VAL A 1 207 ? 14.180 -7.209 21.954 1.00 90.88 207 VAL A C 1
ATOM 1583 O O . VAL A 1 207 ? 13.542 -7.198 23.003 1.00 90.88 207 VAL A O 1
ATOM 1586 N N . ASP A 1 208 ? 15.512 -7.199 21.932 1.00 92.69 208 ASP A N 1
ATOM 1587 C CA . ASP A 1 208 ? 16.395 -7.089 23.102 1.00 92.69 208 ASP A CA 1
ATOM 1588 C C . ASP A 1 208 ? 16.501 -5.654 23.664 1.00 92.69 208 ASP A C 1
ATOM 1590 O O . ASP A 1 208 ? 17.158 -5.421 24.678 1.00 92.69 208 ASP A O 1
ATOM 1594 N N . GLY A 1 209 ? 15.840 -4.685 23.024 1.00 91.69 209 GLY A N 1
ATOM 1595 C CA . GLY A 1 209 ? 15.859 -3.273 23.385 1.00 91.69 209 GLY A CA 1
ATOM 1596 C C . GLY A 1 209 ? 17.001 -2.464 22.766 1.00 91.69 209 GLY A C 1
ATOM 1597 O O . GLY A 1 209 ? 16.980 -1.236 22.904 1.00 91.69 209 GLY A O 1
ATOM 1598 N N . VAL A 1 210 ? 17.945 -3.101 22.058 1.00 94.94 210 VAL A N 1
ATOM 1599 C CA . VAL A 1 210 ? 19.021 -2.415 21.323 1.00 94.94 210 VAL A CA 1
ATOM 1600 C C . VAL A 1 210 ? 18.411 -1.475 20.282 1.00 94.94 210 VAL A C 1
ATOM 1602 O O . VAL A 1 210 ? 17.373 -1.771 19.690 1.00 94.94 210 VAL A O 1
ATOM 1605 N N . ARG A 1 211 ? 19.041 -0.316 20.069 1.00 94.81 211 ARG A N 1
ATOM 1606 C CA . ARG A 1 211 ? 18.647 0.639 19.030 1.00 94.81 211 ARG A CA 1
ATOM 1607 C C . ARG A 1 211 ? 19.735 0.753 17.978 1.00 94.81 211 ARG A C 1
ATOM 1609 O O . ARG A 1 211 ? 20.856 1.152 18.287 1.00 94.81 211 ARG A O 1
ATOM 1616 N N . GLU A 1 212 ? 19.374 0.448 16.744 1.00 92.44 212 GLU A N 1
ATOM 1617 C CA . GLU A 1 212 ? 20.127 0.843 15.564 1.00 92.44 212 GLU A CA 1
ATOM 1618 C C . GLU A 1 212 ? 19.819 2.315 15.257 1.00 92.44 212 GLU A C 1
ATOM 1620 O O . GLU A 1 212 ? 18.661 2.733 15.326 1.00 92.44 212 GLU A O 1
ATOM 1625 N N . GLN A 1 213 ? 20.842 3.113 14.950 1.00 87.81 213 GLN A N 1
ATOM 1626 C CA . GLN A 1 213 ? 20.665 4.541 14.680 1.00 87.81 213 GLN A CA 1
ATOM 1627 C C . GLN A 1 213 ? 19.797 4.793 13.444 1.00 87.81 213 GLN A C 1
ATOM 1629 O O . GLN A 1 213 ? 19.797 4.011 12.496 1.00 87.81 213 GLN A O 1
ATOM 1634 N N . ALA A 1 214 ? 19.083 5.919 13.451 1.00 83.38 214 ALA A N 1
ATOM 1635 C CA . ALA A 1 214 ? 18.275 6.338 12.316 1.00 83.38 214 ALA A CA 1
ATOM 1636 C C . ALA A 1 214 ? 19.145 6.537 11.066 1.00 83.38 214 ALA A C 1
ATOM 1638 O O . ALA A 1 214 ? 20.062 7.362 11.053 1.00 83.38 214 ALA A O 1
ATOM 1639 N N . GLN A 1 215 ? 18.831 5.801 10.004 1.00 79.88 215 GLN A N 1
ATOM 1640 C CA . GLN A 1 215 ? 19.436 5.984 8.693 1.00 79.88 215 GLN A CA 1
ATOM 1641 C C . GLN A 1 215 ? 18.516 6.875 7.858 1.00 79.88 215 GLN A C 1
ATOM 1643 O O . GLN A 1 215 ? 17.401 6.481 7.535 1.00 79.88 215 GLN A O 1
ATOM 1648 N N . ALA A 1 216 ? 18.971 8.078 7.515 1.00 80.00 216 ALA A N 1
ATOM 1649 C CA . ALA A 1 216 ? 18.289 8.909 6.528 1.00 80.00 216 ALA A CA 1
ATOM 1650 C C . ALA A 1 216 ? 18.686 8.466 5.114 1.00 80.00 216 ALA A C 1
ATOM 1652 O O . ALA A 1 216 ? 19.864 8.201 4.855 1.00 80.00 216 ALA A O 1
ATOM 1653 N N . CYS A 1 217 ? 17.727 8.446 4.189 1.00 88.12 217 CYS A N 1
ATOM 1654 C CA . CYS A 1 217 ? 18.046 8.313 2.775 1.00 88.12 217 CYS A CA 1
ATOM 1655 C C . CYS A 1 217 ? 18.761 9.593 2.315 1.00 88.12 217 CYS A C 1
ATOM 1657 O O . CYS A 1 217 ? 18.300 10.700 2.589 1.00 88.12 217 CYS A O 1
ATOM 1659 N N . THR A 1 218 ? 19.893 9.469 1.623 1.00 90.44 218 THR A N 1
ATOM 1660 C CA . THR A 1 218 ? 20.598 10.612 1.005 1.00 90.44 218 THR A CA 1
ATOM 1661 C C . THR A 1 218 ? 20.357 10.709 -0.499 1.00 90.44 218 THR A C 1
ATOM 1663 O O . THR A 1 218 ? 20.778 11.676 -1.133 1.00 90.44 218 THR A O 1
ATOM 1666 N N . GLN A 1 219 ? 19.691 9.706 -1.069 1.00 92.44 219 GLN A N 1
ATOM 1667 C CA . GLN A 1 219 ? 19.343 9.615 -2.478 1.00 92.44 219 GLN A CA 1
ATOM 1668 C C . GLN A 1 219 ? 17.911 10.115 -2.673 1.00 92.44 219 GLN A C 1
ATOM 1670 O O . GLN A 1 219 ? 17.046 9.921 -1.822 1.00 92.44 219 GLN A O 1
ATOM 1675 N N . ASP A 1 220 ? 17.647 10.776 -3.793 1.00 92.56 220 ASP A N 1
ATOM 1676 C CA . ASP A 1 220 ? 16.274 11.146 -4.119 1.00 92.56 220 ASP A CA 1
ATOM 1677 C C . ASP A 1 220 ? 15.463 9.891 -4.460 1.00 92.56 220 ASP A C 1
ATOM 1679 O O . ASP A 1 220 ? 16.001 8.882 -4.905 1.00 92.56 220 ASP A O 1
ATOM 1683 N N . ASN A 1 221 ? 14.154 9.961 -4.263 1.00 91.31 221 ASN A N 1
ATOM 1684 C CA . ASN A 1 221 ? 13.207 8.968 -4.750 1.00 91.31 221 ASN A CA 1
ATOM 1685 C C . ASN A 1 221 ? 12.359 9.576 -5.868 1.00 91.31 221 ASN A C 1
ATOM 1687 O O . ASN A 1 221 ? 12.431 10.774 -6.151 1.00 91.31 221 ASN A O 1
ATOM 1691 N N . PHE A 1 222 ? 11.545 8.751 -6.509 1.00 87.44 222 PHE A N 1
ATOM 1692 C CA . PHE A 1 222 ? 10.610 9.194 -7.531 1.00 87.44 222 PHE A CA 1
ATOM 1693 C C . PHE A 1 222 ? 9.216 8.700 -7.169 1.00 87.44 222 PHE A C 1
ATOM 1695 O O . PHE A 1 222 ? 9.046 7.598 -6.644 1.00 87.44 222 PHE A O 1
ATOM 1702 N N . THR A 1 223 ? 8.207 9.525 -7.416 1.00 78.62 223 THR A N 1
ATOM 1703 C CA . THR A 1 223 ? 6.813 9.105 -7.278 1.00 78.62 223 THR A CA 1
ATOM 1704 C C . THR A 1 223 ? 6.439 8.073 -8.352 1.00 78.62 223 THR A C 1
ATOM 1706 O O . THR A 1 223 ? 7.146 7.929 -9.358 1.00 78.62 223 THR A O 1
ATOM 1709 N N . PRO A 1 224 ? 5.277 7.417 -8.211 1.00 72.81 224 PRO A N 1
ATOM 1710 C CA . PRO A 1 224 ? 4.470 7.065 -9.375 1.00 72.81 224 PRO A CA 1
ATOM 1711 C C . PRO A 1 224 ? 4.121 8.347 -10.181 1.00 72.81 224 PRO A C 1
ATOM 1713 O O . PRO A 1 224 ? 4.244 9.450 -9.653 1.00 72.81 224 PRO A O 1
ATOM 1716 N N . SER A 1 225 ? 3.884 8.262 -11.487 1.00 70.88 225 SER A N 1
ATOM 1717 C CA . SER A 1 225 ? 4.082 9.327 -12.502 1.00 70.88 225 SER A CA 1
ATOM 1718 C C . SER A 1 225 ? 5.518 9.897 -12.652 1.00 70.88 225 SER A C 1
ATOM 1720 O O . SER A 1 225 ? 5.811 10.581 -13.630 1.00 70.88 225 SER A O 1
ATOM 1722 N N . GLY A 1 226 ? 6.494 9.508 -11.812 1.00 76.06 226 GLY A N 1
ATOM 1723 C CA . GLY A 1 226 ? 7.940 9.687 -12.057 1.00 76.06 226 GLY A CA 1
ATOM 1724 C C . GLY A 1 226 ? 8.538 11.034 -11.634 1.00 76.06 226 GLY A C 1
ATOM 1725 O O . GLY A 1 226 ? 9.683 11.340 -11.971 1.00 76.06 226 GLY A O 1
ATOM 1726 N N . ALA A 1 227 ? 7.802 11.852 -10.880 1.00 81.62 227 ALA A N 1
ATOM 1727 C CA . ALA A 1 227 ? 8.312 13.116 -10.361 1.00 81.62 227 ALA A CA 1
ATOM 1728 C C . ALA A 1 227 ? 9.402 12.882 -9.299 1.00 81.62 227 ALA A C 1
ATOM 1730 O O . ALA A 1 227 ? 9.235 12.099 -8.364 1.00 81.62 227 ALA A O 1
ATOM 1731 N N . ARG A 1 228 ? 10.530 13.591 -9.422 1.00 87.19 228 ARG A N 1
ATOM 1732 C CA . ARG A 1 228 ? 11.663 13.504 -8.486 1.00 87.19 228 ARG A CA 1
ATOM 1733 C C . ARG A 1 228 ? 11.328 14.158 -7.142 1.00 87.19 228 ARG A C 1
ATOM 1735 O O . ARG A 1 228 ? 10.965 15.335 -7.095 1.00 87.19 228 ARG A O 1
ATOM 1742 N N . VAL A 1 229 ? 11.539 13.420 -6.056 1.00 87.94 229 VAL A N 1
ATOM 1743 C CA . VAL A 1 229 ? 11.282 13.825 -4.669 1.00 87.94 229 VAL A CA 1
ATOM 1744 C C . VAL A 1 229 ? 12.557 13.663 -3.848 1.00 87.94 229 VAL A C 1
ATOM 1746 O O . VAL A 1 229 ? 13.170 12.599 -3.823 1.00 87.94 229 VAL A O 1
ATOM 1749 N N . ARG A 1 230 ? 12.952 14.714 -3.135 1.00 90.38 230 ARG A N 1
ATOM 1750 C CA . ARG A 1 230 ? 14.083 14.671 -2.203 1.00 90.38 230 ARG A CA 1
ATOM 1751 C C . ARG A 1 230 ? 13.744 13.875 -0.934 1.00 90.38 230 ARG A C 1
ATOM 1753 O O . ARG A 1 230 ? 12.561 13.695 -0.632 1.00 90.38 230 ARG A O 1
ATOM 1760 N N . PRO A 1 231 ? 14.741 13.439 -0.140 1.00 87.00 231 PRO A N 1
ATOM 1761 C CA . PRO A 1 231 ? 14.509 12.755 1.137 1.00 87.00 231 PRO A CA 1
ATOM 1762 C C . PRO A 1 231 ? 13.605 13.502 2.131 1.00 87.00 231 PRO A C 1
ATOM 1764 O O . PRO A 1 231 ? 12.971 12.876 2.971 1.00 87.00 231 PRO A O 1
ATOM 1767 N N . ASP A 1 232 ? 13.500 14.829 2.030 1.00 84.06 232 ASP A N 1
ATOM 1768 C CA . ASP A 1 232 ? 12.607 15.661 2.850 1.00 84.06 232 ASP A CA 1
ATOM 1769 C C . ASP A 1 232 ? 11.153 15.724 2.327 1.00 84.06 232 ASP A C 1
ATOM 1771 O O . ASP A 1 232 ? 10.372 16.578 2.750 1.00 84.06 232 ASP A O 1
ATOM 1775 N N . GLY A 1 233 ? 10.793 14.862 1.369 1.00 81.88 233 GLY A N 1
ATOM 1776 C CA . GLY A 1 233 ? 9.463 14.790 0.761 1.00 81.88 233 GLY A CA 1
ATOM 1777 C C . GLY A 1 233 ? 9.156 15.906 -0.246 1.00 81.88 233 GLY A C 1
ATOM 1778 O O . GLY A 1 233 ? 8.022 15.981 -0.738 1.00 81.88 233 GLY A O 1
ATOM 1779 N N . ARG A 1 234 ? 10.128 16.778 -0.563 1.00 86.69 234 ARG A N 1
ATOM 1780 C CA . ARG A 1 234 ? 9.926 17.937 -1.446 1.00 86.69 234 ARG A CA 1
ATOM 1781 C C . ARG A 1 234 ? 10.410 17.715 -2.873 1.00 86.69 234 ARG A C 1
ATOM 1783 O O . ARG A 1 234 ? 11.478 17.155 -3.113 1.00 86.69 234 ARG A O 1
ATOM 1790 N N . GLY A 1 235 ? 9.663 18.261 -3.824 1.00 86.19 235 GLY A N 1
ATOM 1791 C CA . GLY A 1 235 ? 10.020 18.288 -5.235 1.00 86.19 235 GLY A CA 1
ATOM 1792 C C . GLY A 1 235 ? 11.179 19.240 -5.519 1.00 86.19 235 GLY A C 1
ATOM 1793 O O . GLY A 1 235 ? 11.689 19.939 -4.632 1.00 86.19 235 GLY A O 1
ATOM 1794 N N . ILE A 1 236 ? 11.582 19.303 -6.787 1.00 84.75 236 ILE A N 1
ATOM 1795 C CA . ILE A 1 236 ? 12.598 20.251 -7.279 1.00 84.75 236 ILE A CA 1
ATOM 1796 C C . ILE A 1 236 ? 12.186 21.726 -7.102 1.00 84.75 236 ILE A C 1
ATOM 1798 O O . ILE A 1 236 ? 13.043 22.600 -7.028 1.00 84.75 236 ILE A O 1
ATOM 1802 N N . ASP A 1 237 ? 10.885 21.992 -6.989 1.00 85.25 237 ASP A N 1
ATOM 1803 C CA . ASP A 1 237 ? 10.263 23.301 -6.763 1.00 85.25 237 ASP A CA 1
ATOM 1804 C C . ASP A 1 237 ? 10.138 23.683 -5.272 1.00 85.25 237 ASP A C 1
ATOM 1806 O O . ASP A 1 237 ? 9.726 24.794 -4.939 1.00 85.25 237 ASP A O 1
ATOM 1810 N N . GLY A 1 238 ? 10.491 22.769 -4.361 1.00 84.56 238 GLY A N 1
ATOM 1811 C CA . GLY A 1 238 ? 10.363 22.963 -2.917 1.00 84.56 238 GLY A CA 1
ATOM 1812 C C . GLY A 1 238 ? 8.965 22.724 -2.343 1.00 84.56 238 GLY A C 1
ATOM 1813 O O . GLY A 1 238 ? 8.794 22.901 -1.137 1.00 84.56 238 GLY A O 1
ATOM 1814 N N . GLN A 1 239 ? 7.986 22.299 -3.145 1.00 82.81 239 GLN A N 1
ATOM 1815 C CA . GLN A 1 239 ? 6.671 21.893 -2.641 1.00 82.81 239 GLN A CA 1
ATOM 1816 C C . GLN A 1 239 ? 6.707 20.441 -2.151 1.00 82.81 239 GLN A C 1
ATOM 1818 O O . GLN A 1 239 ? 7.510 19.644 -2.631 1.00 82.81 239 GLN A O 1
ATOM 1823 N N . GLN A 1 240 ? 5.854 20.073 -1.190 1.00 78.44 240 GLN A N 1
ATOM 1824 C CA . GLN A 1 240 ? 5.670 18.659 -0.842 1.00 78.44 240 GLN A CA 1
ATOM 1825 C C . GLN A 1 240 ? 4.967 17.934 -1.993 1.00 78.44 240 GLN A C 1
ATOM 1827 O O . GLN A 1 240 ? 3.921 18.386 -2.449 1.00 78.44 240 GLN A O 1
ATOM 1832 N N . VAL A 1 241 ? 5.519 16.797 -2.425 1.00 72.75 241 VAL A N 1
ATOM 1833 C CA . VAL A 1 241 ? 4.952 16.004 -3.538 1.00 72.75 241 VAL A CA 1
ATOM 1834 C C . VAL A 1 241 ? 3.998 14.919 -3.029 1.00 72.75 241 VAL A C 1
ATOM 1836 O O . VAL A 1 241 ? 3.051 14.552 -3.711 1.00 72.75 241 VAL A O 1
ATOM 1839 N N . ARG A 1 242 ? 4.227 14.424 -1.805 1.00 68.25 242 ARG A N 1
ATOM 1840 C CA . ARG A 1 242 ? 3.533 13.264 -1.211 1.00 68.25 242 ARG A CA 1
ATOM 1841 C C . ARG A 1 242 ? 2.509 13.627 -0.117 1.00 68.25 242 ARG A C 1
ATOM 1843 O O . ARG A 1 242 ? 2.092 12.748 0.632 1.00 68.25 242 ARG A O 1
ATOM 1850 N N . SER A 1 243 ? 2.133 14.899 0.033 1.00 62.19 243 SER A N 1
ATOM 1851 C CA . SER A 1 243 ? 1.165 15.317 1.063 1.00 62.19 243 SER A CA 1
ATOM 1852 C C . SER A 1 243 ? -0.283 15.080 0.623 1.00 62.19 243 SER A C 1
ATOM 1854 O O . SER A 1 243 ? -0.591 15.105 -0.571 1.00 62.19 243 SER A O 1
ATOM 1856 N N . SER A 1 244 ? -1.204 14.924 1.579 1.00 58.81 244 SER A N 1
ATOM 1857 C CA . SER A 1 244 ? -2.642 14.760 1.300 1.00 58.81 244 SER A CA 1
ATOM 1858 C C . SER A 1 244 ? -3.205 15.939 0.494 1.00 58.81 244 SER A C 1
ATOM 1860 O O . SER A 1 244 ? -4.074 15.775 -0.365 1.00 58.81 244 SER A O 1
ATOM 1862 N N . ALA A 1 245 ? -2.670 17.141 0.734 1.00 49.81 245 ALA A N 1
ATOM 1863 C CA . ALA A 1 245 ? -2.990 18.345 -0.025 1.00 49.81 245 ALA A CA 1
ATOM 1864 C C . ALA A 1 245 ? -2.489 18.283 -1.481 1.00 49.81 245 ALA A C 1
ATOM 1866 O O . ALA A 1 245 ? -3.222 18.696 -2.377 1.00 49.81 245 ALA A O 1
ATOM 1867 N N . ALA A 1 246 ? -1.294 17.736 -1.740 1.00 48.69 246 ALA A N 1
ATOM 1868 C CA . ALA A 1 246 ? -0.772 17.547 -3.097 1.00 48.69 246 ALA A CA 1
ATOM 1869 C C . ALA A 1 246 ? -1.592 16.508 -3.883 1.00 48.69 246 ALA A C 1
ATOM 1871 O O . ALA A 1 246 ? -2.022 16.795 -5.000 1.00 48.69 246 ALA A O 1
ATOM 1872 N N . LEU A 1 247 ? -1.927 15.374 -3.253 1.00 54.97 247 LEU A N 1
ATOM 1873 C CA . LEU A 1 247 ? -2.839 14.352 -3.799 1.00 54.97 247 LEU A CA 1
ATOM 1874 C C . LEU A 1 247 ? -4.268 14.880 -4.035 1.00 54.97 247 LEU A C 1
ATOM 1876 O O . LEU A 1 247 ? -5.003 14.368 -4.873 1.00 54.97 247 LEU A O 1
ATOM 1880 N N . THR A 1 248 ? -4.676 15.933 -3.322 1.00 47.47 248 THR A N 1
ATOM 1881 C CA . THR A 1 248 ? -5.950 16.630 -3.571 1.00 47.47 248 THR A CA 1
ATOM 1882 C C . THR A 1 248 ? -5.827 17.701 -4.667 1.00 47.47 248 THR A C 1
ATOM 1884 O O . THR A 1 248 ? -6.824 18.046 -5.301 1.00 47.47 248 THR A O 1
ATOM 1887 N N . ALA A 1 249 ? -4.626 18.234 -4.915 1.00 43.19 249 ALA A N 1
ATOM 1888 C CA . ALA A 1 249 ? -4.365 19.310 -5.875 1.00 43.19 249 ALA A CA 1
ATOM 1889 C C . ALA A 1 249 ? -4.005 18.822 -7.293 1.00 43.19 249 ALA A C 1
ATOM 1891 O O . ALA A 1 249 ? -4.172 19.585 -8.248 1.00 43.19 249 ALA A O 1
ATOM 1892 N N . SER A 1 250 ? -3.582 17.561 -7.456 1.00 48.34 250 SER A N 1
ATOM 1893 C CA . SER A 1 250 ? -3.391 16.898 -8.763 1.00 48.34 250 SER A CA 1
ATOM 1894 C C . SER A 1 250 ? -4.636 16.977 -9.662 1.00 48.34 250 SER A C 1
ATOM 1896 O O . SER A 1 250 ? -4.503 17.095 -10.878 1.00 48.34 250 SER A O 1
ATOM 1898 N N . ARG A 1 251 ? -5.832 17.098 -9.057 1.00 45.72 251 ARG A N 1
ATOM 1899 C CA . ARG A 1 251 ? -7.134 17.431 -9.682 1.00 45.72 251 ARG A CA 1
ATOM 1900 C C . ARG A 1 251 ? -7.121 18.549 -10.742 1.00 45.72 251 ARG A C 1
ATOM 1902 O O . ARG A 1 251 ? -8.104 18.689 -11.463 1.00 45.72 251 ARG A O 1
ATOM 1909 N N . ALA A 1 252 ? -6.096 19.404 -10.790 1.00 36.16 252 ALA A N 1
ATOM 1910 C CA . ALA A 1 252 ? -6.100 20.640 -11.574 1.00 36.16 252 ALA A CA 1
ATOM 1911 C C . ALA A 1 252 ? -5.201 20.657 -12.828 1.00 36.16 252 ALA A C 1
ATOM 1913 O O . ALA A 1 252 ? -5.245 21.653 -1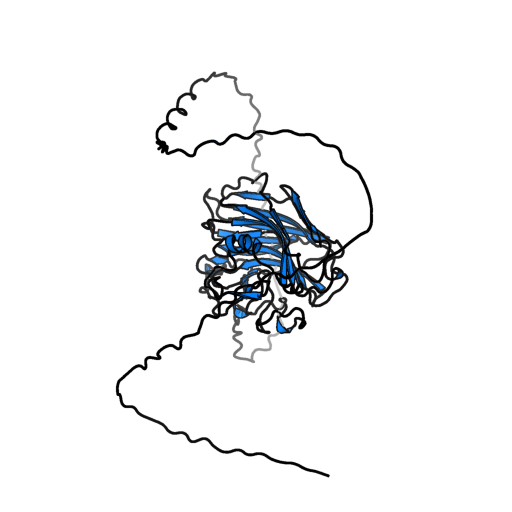3.556 1.00 36.16 252 ALA A O 1
ATOM 1914 N N . ARG A 1 253 ? -4.349 19.647 -13.082 1.00 36.72 253 ARG A N 1
ATOM 1915 C CA . ARG A 1 253 ? -3.374 19.698 -14.196 1.00 36.72 253 ARG A CA 1
ATOM 1916 C C . ARG A 1 253 ? -2.999 18.328 -14.773 1.00 36.72 253 ARG A C 1
ATOM 1918 O O . ARG A 1 253 ? -2.042 17.732 -14.300 1.00 36.72 253 ARG A O 1
ATOM 1925 N N . SER A 1 254 ? -3.619 17.961 -15.895 1.00 34.91 254 SER A N 1
ATOM 1926 C CA . SER A 1 254 ? -3.029 17.031 -16.869 1.00 34.91 254 SER A CA 1
ATOM 1927 C C . SER A 1 254 ? -3.361 17.457 -18.298 1.00 34.91 254 SER A C 1
ATOM 1929 O O . SER A 1 254 ? -4.515 17.705 -18.642 1.00 34.91 254 SER A O 1
ATOM 1931 N N . ALA A 1 255 ? -2.325 17.551 -19.126 1.00 38.00 255 ALA A N 1
ATOM 1932 C CA . ALA A 1 255 ? -2.396 17.601 -20.580 1.00 38.00 255 ALA A CA 1
ATOM 1933 C C . ALA A 1 255 ? -1.126 16.917 -21.109 1.00 38.00 255 ALA A C 1
ATOM 1935 O O . ALA A 1 255 ? -0.043 17.218 -20.611 1.00 38.00 255 ALA A O 1
ATOM 1936 N N . VAL A 1 256 ? -1.280 16.064 -22.129 1.00 30.27 256 VAL A N 1
ATOM 1937 C CA . VAL A 1 256 ? -0.336 15.019 -22.599 1.00 30.27 256 VAL A CA 1
ATOM 1938 C C . VAL A 1 256 ? -0.423 13.708 -21.781 1.00 30.27 256 VAL A C 1
ATOM 1940 O O . VAL A 1 256 ? -0.113 13.731 -20.592 1.00 30.27 256 VAL A O 1
ATOM 1943 N N . PRO A 1 257 ? -0.837 12.579 -22.399 1.00 37.75 257 PRO A N 1
ATOM 1944 C CA . PRO A 1 257 ? -0.913 11.266 -21.751 1.00 37.75 257 PRO A CA 1
ATOM 1945 C C . PRO A 1 257 ? 0.414 10.476 -21.800 1.00 37.75 257 PRO A C 1
ATOM 1947 O O . PRO A 1 257 ? 1.108 10.523 -22.820 1.00 37.75 257 PRO A O 1
ATOM 1950 N N . PRO A 1 258 ? 0.749 9.724 -20.736 1.00 40.31 258 PRO A N 1
ATOM 1951 C CA . PRO A 1 258 ? 1.682 8.596 -20.759 1.00 40.31 258 PRO A CA 1
ATOM 1952 C C . PRO A 1 258 ? 0.962 7.220 -20.664 1.00 40.31 258 PRO A C 1
ATOM 1954 O O . PRO A 1 258 ? -0.178 7.161 -20.198 1.00 40.31 258 PRO A O 1
ATOM 1957 N N . PRO A 1 259 ? 1.633 6.103 -21.019 1.00 40.91 259 PRO A N 1
ATOM 1958 C CA . PRO A 1 259 ? 1.145 4.738 -20.760 1.00 40.91 259 PRO A CA 1
ATOM 1959 C C . PRO A 1 259 ? 1.003 4.426 -19.255 1.00 40.91 259 PRO A C 1
ATOM 1961 O O . PRO A 1 259 ? 1.506 5.178 -18.415 1.00 40.91 259 PRO A O 1
ATOM 1964 N N . ILE A 1 260 ? 0.388 3.281 -18.898 1.00 51.69 260 ILE A N 1
ATOM 1965 C CA . ILE A 1 260 ? 0.264 2.797 -17.499 1.00 51.69 260 ILE A CA 1
ATOM 1966 C C . ILE A 1 260 ? 1.596 2.260 -16.955 1.00 51.69 260 ILE A C 1
ATOM 1968 O O . ILE A 1 260 ? 1.759 1.092 -16.597 1.00 51.69 260 ILE A O 1
ATOM 1972 N N . ALA A 1 261 ? 2.588 3.132 -16.886 1.00 48.16 261 ALA A N 1
ATOM 1973 C CA . ALA A 1 261 ? 3.902 2.762 -16.409 1.00 48.16 261 ALA A CA 1
ATOM 1974 C C . ALA A 1 261 ? 3.946 2.614 -14.868 1.00 48.16 261 ALA A C 1
ATOM 1976 O O . ALA A 1 261 ? 4.654 1.720 -14.395 1.00 48.16 261 ALA A O 1
ATOM 1977 N N . HIS A 1 262 ? 3.193 3.435 -14.105 1.00 50.00 262 HIS A N 1
ATOM 1978 C CA . HIS A 1 262 ? 3.358 3.607 -12.644 1.00 50.00 262 HIS A CA 1
ATOM 1979 C C . HIS A 1 262 ? 2.357 4.593 -11.981 1.00 50.00 262 HIS A C 1
ATOM 1981 O O . HIS A 1 262 ? 2.693 5.770 -11.889 1.00 50.00 262 HIS A O 1
ATOM 1987 N N . ASP A 1 263 ? 1.195 4.174 -11.443 1.00 64.12 263 ASP A N 1
ATOM 1988 C CA . ASP A 1 263 ? 0.429 4.981 -10.443 1.00 64.12 263 ASP A CA 1
ATOM 1989 C C . ASP A 1 263 ? -0.681 4.228 -9.671 1.00 64.12 263 ASP A C 1
ATOM 1991 O O . ASP A 1 263 ? -1.004 3.073 -9.965 1.00 64.12 263 ASP A O 1
ATOM 1995 N N . TRP A 1 264 ? -1.270 4.913 -8.679 1.00 75.62 264 TRP A N 1
ATOM 1996 C CA . TRP A 1 264 ? -2.556 4.617 -8.037 1.00 75.62 264 TRP A CA 1
ATOM 1997 C C . TRP A 1 264 ? -3.696 4.796 -9.044 1.00 75.62 264 TRP A C 1
ATOM 1999 O O . TRP A 1 264 ? -4.410 5.800 -9.036 1.00 75.62 264 TRP A O 1
ATOM 2009 N N . VAL A 1 265 ? -3.888 3.801 -9.910 1.00 81.75 265 VAL A N 1
ATOM 2010 C CA . VAL A 1 265 ? -4.909 3.836 -10.966 1.00 81.75 265 VAL A CA 1
ATOM 2011 C C . VAL A 1 265 ? -6.292 4.115 -10.381 1.00 81.75 265 VAL A C 1
ATOM 2013 O O . VAL A 1 265 ? -7.028 4.927 -10.935 1.00 81.75 265 VAL A O 1
ATOM 2016 N N . GLN A 1 266 ? -6.649 3.473 -9.261 1.00 87.25 266 GLN A N 1
ATOM 2017 C CA . GLN A 1 266 ? -7.955 3.601 -8.603 1.00 87.25 266 GLN A CA 1
ATOM 2018 C C . GLN A 1 266 ? -7.818 3.572 -7.072 1.00 87.25 266 GLN A C 1
ATOM 2020 O O . GLN A 1 266 ? -7.061 2.765 -6.534 1.00 87.25 266 GLN A O 1
ATOM 2025 N N . SER A 1 267 ? -8.595 4.375 -6.338 1.00 90.88 267 SER A N 1
ATOM 2026 C CA . SER A 1 267 ? -8.692 4.255 -4.871 1.00 90.88 267 SER A CA 1
ATOM 2027 C C . SER A 1 267 ? -9.986 4.821 -4.272 1.00 90.88 267 SER A C 1
ATOM 2029 O O . SER A 1 267 ? -10.648 5.680 -4.850 1.00 90.88 267 SER A O 1
ATOM 2031 N N . ALA A 1 268 ? -10.346 4.336 -3.081 1.00 93.81 268 ALA A N 1
ATOM 2032 C CA . ALA A 1 268 ? -11.427 4.852 -2.243 1.00 93.81 268 ALA A CA 1
ATOM 2033 C C . ALA A 1 268 ? -10.834 5.491 -0.980 1.00 93.81 268 ALA A C 1
ATOM 2035 O O . ALA A 1 268 ? -10.271 4.783 -0.139 1.00 93.81 268 ALA A O 1
ATOM 2036 N N . ILE A 1 269 ? -10.961 6.813 -0.834 1.00 91.56 269 ILE A N 1
ATOM 2037 C CA . ILE A 1 269 ? -10.289 7.578 0.228 1.00 91.56 269 ILE A CA 1
ATOM 2038 C C . ILE A 1 269 ? -11.287 8.464 0.983 1.00 91.56 269 ILE A C 1
ATOM 2040 O O . ILE A 1 269 ? -12.050 9.199 0.367 1.00 91.56 269 ILE A O 1
ATOM 2044 N N . ASP A 1 270 ? -11.258 8.430 2.315 1.00 91.75 270 ASP A N 1
ATOM 2045 C CA . ASP A 1 270 ? -11.904 9.417 3.192 1.00 91.75 270 ASP A CA 1
ATOM 2046 C C . ASP A 1 270 ? -10.837 10.405 3.700 1.00 91.75 270 ASP A C 1
ATOM 2048 O O . ASP A 1 270 ? -9.815 9.999 4.263 1.00 91.75 270 ASP A O 1
ATOM 2052 N N . VAL A 1 271 ? -11.052 11.700 3.454 1.00 90.12 271 VAL A N 1
ATOM 2053 C CA . VAL A 1 271 ? -10.135 12.794 3.809 1.00 90.12 271 VAL A CA 1
ATOM 2054 C C . VAL A 1 271 ? -10.636 13.455 5.090 1.00 90.12 271 VAL A C 1
ATOM 2056 O O . VAL A 1 271 ? -11.647 14.158 5.076 1.00 90.12 271 VAL A O 1
ATOM 2059 N N . THR A 1 272 ? -9.922 13.279 6.202 1.00 89.19 272 THR A N 1
ATOM 2060 C CA . THR A 1 272 ? -10.413 13.706 7.517 1.00 89.19 272 THR A CA 1
ATOM 2061 C C . THR A 1 272 ? -9.366 14.417 8.372 1.00 89.19 272 THR A C 1
ATOM 2063 O O . THR A 1 272 ? -8.198 14.046 8.410 1.00 89.19 272 THR A O 1
ATOM 2066 N N . GLY A 1 273 ? -9.799 15.438 9.116 1.00 88.94 273 GLY A N 1
ATOM 2067 C CA . GLY A 1 273 ? -9.015 16.038 10.205 1.00 88.94 273 GLY A CA 1
ATOM 2068 C C . GLY A 1 273 ? -9.187 15.312 11.549 1.00 88.94 273 GLY A C 1
ATOM 2069 O O . GLY A 1 273 ? -8.591 15.704 12.555 1.00 88.94 273 GLY A O 1
ATOM 2070 N N . ALA A 1 274 ? -10.032 14.275 11.606 1.00 90.25 274 ALA A N 1
ATOM 2071 C CA . ALA A 1 274 ? -10.242 13.485 12.811 1.00 90.25 274 ALA A CA 1
ATOM 2072 C C . ALA A 1 274 ? -9.021 12.604 13.102 1.00 90.25 274 ALA A C 1
ATOM 2074 O O . ALA A 1 274 ? -8.453 11.978 12.212 1.00 90.25 274 ALA A O 1
ATOM 2075 N N . LYS A 1 275 ? -8.626 12.521 14.376 1.00 91.94 275 LYS A N 1
ATOM 2076 C CA . LYS A 1 275 ? -7.502 11.674 14.785 1.00 91.94 275 LYS A CA 1
ATOM 2077 C C . LYS A 1 275 ? -7.939 10.214 14.787 1.00 91.94 275 LYS A C 1
ATOM 2079 O O . LYS A 1 275 ? -8.837 9.837 15.541 1.00 91.94 275 LYS A O 1
ATOM 2084 N N . MET A 1 276 ? -7.300 9.413 13.943 1.00 92.12 276 MET A N 1
ATOM 2085 C CA . MET A 1 276 ? -7.657 8.013 13.729 1.00 92.12 276 MET A CA 1
ATOM 2086 C C . MET A 1 276 ? -7.011 7.090 14.766 1.00 92.12 276 MET A C 1
ATOM 2088 O O . MET A 1 276 ? -6.008 7.434 15.391 1.00 92.12 276 MET A O 1
ATOM 2092 N N . GLY A 1 277 ? -7.615 5.920 14.969 1.00 93.88 277 GLY A N 1
ATOM 2093 C CA . GLY A 1 277 ? -7.120 4.871 15.863 1.00 93.88 277 GLY A CA 1
ATOM 2094 C C . GLY A 1 277 ? -7.005 3.502 15.197 1.00 93.88 277 GLY A C 1
ATOM 2095 O O . GLY A 1 277 ? -6.178 2.703 15.631 1.00 93.88 277 GLY A O 1
ATOM 2096 N N . ARG A 1 278 ? -7.791 3.222 14.146 1.00 96.38 278 ARG A N 1
ATOM 2097 C CA . ARG A 1 278 ? -7.702 1.969 13.381 1.00 96.38 278 ARG A CA 1
ATOM 2098 C C . ARG A 1 278 ? -8.403 2.045 12.024 1.00 96.38 278 ARG A C 1
ATOM 2100 O O . ARG A 1 278 ? -9.487 2.618 11.927 1.00 96.38 278 ARG A O 1
ATOM 2107 N N . ILE A 1 279 ? -7.840 1.361 11.032 1.00 97.88 279 ILE A N 1
ATOM 2108 C CA . ILE A 1 279 ? -8.561 0.842 9.865 1.00 97.88 279 ILE A CA 1
ATOM 2109 C C . ILE A 1 279 ? -8.313 -0.666 9.759 1.00 97.88 279 ILE A C 1
ATOM 2111 O O . ILE A 1 279 ? -7.180 -1.129 9.862 1.00 97.88 279 ILE A O 1
ATOM 2115 N N . VAL A 1 280 ? -9.380 -1.431 9.545 1.00 98.62 280 VAL A N 1
ATOM 2116 C CA . VAL A 1 280 ? -9.322 -2.862 9.229 1.00 98.62 280 VAL A CA 1
ATOM 2117 C C . VAL A 1 280 ? -10.188 -3.146 8.006 1.00 98.62 280 VAL A C 1
ATOM 2119 O O . VAL A 1 280 ? -11.274 -2.579 7.885 1.00 98.62 280 VAL A O 1
ATOM 2122 N N . ALA A 1 281 ? -9.727 -4.024 7.120 1.00 98.69 281 ALA A N 1
ATOM 2123 C CA . ALA A 1 281 ? -10.503 -4.540 5.996 1.00 98.69 281 ALA A CA 1
ATOM 2124 C C . ALA A 1 281 ? -10.168 -6.016 5.751 1.00 98.69 281 ALA A C 1
ATOM 2126 O O . ALA A 1 281 ? -9.088 -6.491 6.108 1.00 98.69 281 ALA A O 1
ATOM 2127 N N . SER A 1 282 ? -11.099 -6.738 5.136 1.00 98.75 282 SER A N 1
ATOM 2128 C CA . SER A 1 282 ? -10.872 -8.087 4.612 1.00 98.75 282 SER A CA 1
ATOM 2129 C C . SER A 1 282 ? -10.971 -8.071 3.088 1.00 98.75 282 SER A C 1
ATOM 2131 O O . SER A 1 282 ? -11.636 -7.206 2.524 1.00 98.75 282 SER A O 1
ATOM 2133 N N . TRP A 1 283 ? -10.286 -8.984 2.408 1.00 98.75 283 TRP A N 1
ATOM 2134 C CA . TRP A 1 283 ? -10.417 -9.179 0.962 1.00 98.75 283 TRP A CA 1
ATOM 2135 C C . TRP A 1 283 ? -9.975 -10.587 0.573 1.00 98.75 283 TRP A C 1
ATOM 2137 O O . TRP A 1 283 ? -9.326 -11.292 1.345 1.00 98.75 283 TRP A O 1
ATOM 2147 N N . LYS A 1 284 ? -10.325 -11.001 -0.642 1.00 98.75 284 LYS A N 1
ATOM 2148 C CA . LYS A 1 284 ? -9.917 -12.282 -1.218 1.00 98.75 284 LYS A CA 1
ATOM 2149 C C . LYS A 1 284 ? -8.813 -12.039 -2.244 1.00 98.75 284 LYS A C 1
ATOM 2151 O O . LYS A 1 284 ? -8.911 -11.091 -3.020 1.00 98.75 284 LYS A O 1
ATOM 2156 N N . VAL A 1 285 ? -7.790 -12.889 -2.270 1.00 98.81 285 VAL A N 1
ATOM 2157 C CA . VAL A 1 285 ? -6.779 -12.876 -3.338 1.00 98.81 285 VAL A CA 1
ATOM 2158 C C . VAL A 1 285 ? -7.458 -13.297 -4.650 1.00 98.81 285 VAL A C 1
ATOM 2160 O O . VAL A 1 285 ? -8.076 -14.373 -4.673 1.00 98.81 285 VAL A O 1
ATOM 2163 N N . PRO A 1 286 ? -7.390 -12.479 -5.714 1.00 98.44 286 PRO A N 1
ATOM 2164 C CA . PRO A 1 286 ? -8.000 -12.800 -7.003 1.00 98.44 286 PRO A CA 1
ATOM 2165 C C . PRO A 1 286 ? -7.196 -13.896 -7.727 1.00 98.44 286 PRO A C 1
ATOM 2167 O O . PRO A 1 286 ? -6.203 -14.404 -7.199 1.00 98.44 286 PRO A O 1
ATOM 2170 N N . GLN A 1 287 ? -7.629 -14.314 -8.915 1.00 98.50 287 GLN A N 1
ATOM 2171 C CA . GLN A 1 287 ? -6.832 -15.205 -9.758 1.00 98.50 287 GLN A CA 1
ATOM 2172 C C . GLN A 1 287 ? -5.506 -14.545 -10.163 1.00 98.50 287 GLN A C 1
ATOM 2174 O O . GLN A 1 287 ? -5.330 -13.328 -10.077 1.00 98.50 287 GLN A O 1
ATOM 2179 N N . ASN A 1 288 ? -4.548 -15.353 -10.610 1.00 97.69 288 ASN A N 1
ATOM 2180 C CA . ASN A 1 288 ? -3.399 -14.799 -11.316 1.00 97.69 288 ASN A CA 1
ATOM 2181 C C . ASN A 1 288 ? -3.876 -14.253 -12.682 1.00 97.69 288 ASN A C 1
ATOM 2183 O O . ASN A 1 288 ? -4.804 -14.830 -13.260 1.00 97.69 288 ASN A O 1
ATOM 2187 N N . PRO A 1 289 ? -3.266 -13.169 -13.190 1.00 97.19 289 PRO A N 1
ATOM 2188 C CA . PRO A 1 289 ? -3.444 -12.703 -14.562 1.00 97.19 289 PRO A CA 1
ATOM 2189 C C . PRO A 1 289 ? -3.296 -13.810 -15.610 1.00 97.19 289 PRO A C 1
ATOM 2191 O O . PRO A 1 289 ? -2.576 -14.790 -15.397 1.00 97.19 289 PRO A O 1
ATOM 2194 N N . THR A 1 290 ? -3.978 -13.652 -16.745 1.00 96.19 290 THR A N 1
ATOM 2195 C CA . THR A 1 290 ? -3.898 -14.606 -17.863 1.00 96.19 290 THR A CA 1
ATOM 2196 C C . THR A 1 290 ? -2.751 -14.301 -18.819 1.00 96.19 290 THR A C 1
ATOM 2198 O O . THR A 1 290 ? -2.204 -15.244 -19.389 1.00 96.19 290 THR A O 1
ATOM 2201 N N . ASP A 1 291 ? -2.352 -13.032 -18.942 1.00 94.62 291 ASP A N 1
ATOM 2202 C CA . ASP A 1 291 ? -1.055 -12.649 -19.496 1.00 94.62 291 ASP A CA 1
ATOM 2203 C C . ASP A 1 291 ? -0.067 -12.347 -18.359 1.00 94.62 291 ASP A C 1
ATOM 2205 O O . ASP A 1 291 ? -0.369 -11.624 -17.403 1.00 94.62 291 ASP A O 1
ATOM 2209 N N . VAL A 1 292 ? 1.123 -12.939 -18.433 1.00 93.81 292 VAL A N 1
ATOM 2210 C CA . VAL A 1 292 ? 2.149 -12.840 -17.390 1.00 93.81 292 VAL A CA 1
ATOM 2211 C C . VAL A 1 292 ? 3.437 -12.338 -18.017 1.00 93.81 292 VAL A C 1
ATOM 2213 O O . VAL A 1 292 ? 4.132 -13.067 -18.724 1.00 93.81 292 VAL A O 1
ATOM 2216 N N . ALA A 1 293 ? 3.746 -11.086 -17.706 1.00 89.38 293 ALA A N 1
ATOM 2217 C CA . ALA A 1 293 ? 4.904 -10.344 -18.164 1.00 89.38 293 ALA A CA 1
ATOM 2218 C C . ALA A 1 293 ? 5.688 -9.832 -16.938 1.00 89.38 293 ALA A C 1
ATOM 2220 O O . ALA A 1 293 ? 5.835 -10.537 -15.940 1.00 89.38 293 ALA A O 1
ATOM 2221 N N . HIS A 1 294 ? 6.188 -8.598 -16.997 1.00 86.56 294 HIS A N 1
ATOM 2222 C CA . HIS A 1 294 ? 6.949 -7.954 -15.921 1.00 86.56 294 HIS A CA 1
ATOM 2223 C C . HIS A 1 294 ? 6.070 -7.095 -14.992 1.00 86.56 294 HIS A C 1
ATOM 2225 O O . HIS A 1 294 ? 6.582 -6.251 -14.252 1.00 86.56 294 HIS A O 1
ATOM 2231 N N . GLN A 1 295 ? 4.743 -7.273 -15.028 1.00 89.25 295 GLN A N 1
ATOM 2232 C CA . GLN A 1 295 ? 3.829 -6.406 -14.294 1.00 89.25 295 GLN A CA 1
ATOM 2233 C C . GLN A 1 295 ? 3.941 -6.585 -12.776 1.00 89.25 295 GLN A C 1
ATOM 2235 O O . GLN A 1 295 ? 4.146 -7.685 -12.256 1.00 89.25 295 GLN A O 1
ATOM 2240 N N . THR A 1 296 ? 3.743 -5.497 -12.038 1.00 90.38 296 THR A N 1
ATOM 2241 C CA . THR A 1 296 ? 3.524 -5.525 -10.586 1.00 90.38 296 THR A CA 1
ATOM 2242 C C . THR A 1 296 ? 2.174 -4.894 -10.290 1.00 90.38 296 THR A C 1
ATOM 2244 O O . THR A 1 296 ? 1.892 -3.800 -10.770 1.00 90.38 296 THR A O 1
ATOM 2247 N N . VAL A 1 297 ? 1.346 -5.568 -9.490 1.00 93.62 297 VAL A N 1
ATOM 2248 C CA . VAL A 1 297 ? 0.012 -5.086 -9.094 1.00 93.62 297 VAL A CA 1
ATOM 2249 C C . VAL A 1 297 ? -0.089 -5.128 -7.576 1.00 93.62 297 VAL A C 1
ATOM 2251 O O . VAL A 1 297 ? 0.117 -6.181 -6.975 1.00 93.62 297 VAL A O 1
ATOM 2254 N N . TYR A 1 298 ? -0.412 -4.001 -6.952 1.00 95.75 298 TYR A N 1
ATOM 2255 C CA . TYR A 1 298 ? -0.601 -3.872 -5.512 1.00 95.75 298 TYR A CA 1
ATOM 2256 C C . TYR A 1 298 ? -2.057 -3.546 -5.177 1.00 95.75 298 TYR A C 1
ATOM 2258 O O . TYR A 1 298 ? -2.671 -2.657 -5.765 1.00 95.75 298 TYR A O 1
ATOM 2266 N N . PHE A 1 299 ? -2.578 -4.248 -4.173 1.00 97.75 299 PHE A N 1
ATOM 2267 C CA . PHE A 1 299 ? -3.895 -4.040 -3.587 1.00 97.75 299 PHE A CA 1
ATOM 2268 C C . PHE A 1 299 ? -3.764 -3.849 -2.076 1.00 97.75 299 PHE A C 1
ATOM 2270 O O . PHE A 1 299 ? -3.208 -4.711 -1.388 1.00 97.75 299 PHE A O 1
ATOM 2277 N N . PHE A 1 300 ? -4.289 -2.745 -1.543 1.00 97.44 300 PHE A N 1
ATOM 2278 C CA . PHE A 1 300 ? -4.212 -2.448 -0.109 1.00 97.44 300 PHE A CA 1
ATOM 2279 C C . PHE A 1 300 ? -5.318 -1.494 0.378 1.00 97.44 300 PHE A C 1
ATOM 2281 O O . PHE A 1 300 ? -5.703 -0.578 -0.346 1.00 97.44 300 PHE A O 1
ATOM 2288 N N . PRO A 1 301 ? -5.815 -1.646 1.618 1.00 97.44 301 PRO A N 1
ATOM 2289 C CA . PRO A 1 301 ? -6.337 -0.536 2.410 1.00 97.44 301 PRO A CA 1
ATOM 2290 C C . PRO A 1 301 ? -5.170 0.194 3.109 1.00 97.44 301 PRO A C 1
ATOM 2292 O O . PRO A 1 301 ? -4.024 -0.249 3.053 1.00 97.44 301 PRO A O 1
ATOM 2295 N N . GLY A 1 302 ? -5.431 1.265 3.856 1.00 95.12 302 GLY A N 1
ATOM 2296 C CA . GLY A 1 302 ? -4.370 1.911 4.637 1.00 95.12 302 GLY A CA 1
ATOM 2297 C C . GLY A 1 302 ? -4.746 3.236 5.287 1.00 95.12 302 GLY A C 1
ATOM 2298 O O . GLY A 1 302 ? -5.914 3.621 5.339 1.00 95.12 302 GLY A O 1
ATOM 2299 N N . MET A 1 303 ? -3.735 3.946 5.783 1.00 92.38 303 MET A N 1
ATOM 2300 C CA . MET A 1 303 ? -3.848 5.351 6.189 1.00 92.38 303 MET A CA 1
ATOM 2301 C C . MET A 1 303 ? -2.620 6.155 5.763 1.00 92.38 303 MET A C 1
ATOM 2303 O O . MET A 1 303 ? -1.534 5.587 5.719 1.00 92.38 303 MET A O 1
ATOM 2307 N N . GLN A 1 304 ? -2.762 7.467 5.556 1.00 88.88 304 GLN A N 1
ATOM 2308 C CA . GLN A 1 304 ? -1.657 8.386 5.249 1.00 88.88 304 GLN A CA 1
ATOM 2309 C C . GLN A 1 304 ? -1.783 9.736 5.982 1.00 88.88 304 GLN A C 1
ATOM 2311 O O . GLN A 1 304 ? -2.892 10.226 6.195 1.00 88.88 304 GLN A O 1
ATOM 2316 N N . SER A 1 305 ? -0.648 10.345 6.344 1.00 84.00 305 SER A N 1
ATOM 2317 C CA . SER A 1 305 ? -0.514 11.694 6.934 1.00 84.00 305 SER A CA 1
ATOM 2318 C C . SER A 1 305 ? 0.174 12.709 5.997 1.00 84.00 305 SER A C 1
ATOM 2320 O O . SER A 1 305 ? 0.766 12.325 4.988 1.00 84.00 305 SER A O 1
ATOM 2322 N N . ASP A 1 306 ? 0.133 14.006 6.338 1.00 73.31 306 ASP A N 1
ATOM 2323 C CA . ASP A 1 306 ? 0.698 15.107 5.531 1.00 73.31 306 ASP A CA 1
ATOM 2324 C C . ASP A 1 306 ? 2.238 15.173 5.540 1.00 73.31 306 ASP A C 1
ATOM 2326 O O . ASP A 1 306 ? 2.843 15.450 4.502 1.00 73.31 306 ASP A O 1
ATOM 2330 N N . ASP A 1 307 ? 2.883 14.918 6.685 1.00 64.19 307 ASP A N 1
ATOM 2331 C CA . ASP A 1 307 ? 4.300 14.527 6.715 1.00 64.19 307 ASP A CA 1
ATOM 2332 C C . ASP A 1 307 ? 4.337 13.048 6.323 1.00 64.19 307 ASP A C 1
ATOM 2334 O O . ASP A 1 307 ? 3.789 12.237 7.082 1.00 64.19 307 ASP A O 1
ATOM 2338 N N . PRO A 1 308 ? 4.796 12.704 5.102 1.00 63.56 308 PRO A N 1
ATOM 2339 C CA . PRO A 1 308 ? 4.179 11.650 4.306 1.00 63.56 308 PRO A CA 1
ATOM 2340 C C . PRO A 1 308 ? 4.462 10.283 4.913 1.00 63.56 308 PRO A C 1
ATOM 2342 O O . PRO A 1 308 ? 5.448 9.646 4.562 1.00 63.56 308 PRO A O 1
ATOM 2345 N N . THR A 1 309 ? 3.595 9.854 5.830 1.00 81.81 309 THR A N 1
ATOM 2346 C CA . THR A 1 309 ? 3.654 8.569 6.518 1.00 81.81 309 THR A CA 1
ATOM 2347 C C . THR A 1 309 ? 2.422 7.786 6.122 1.00 81.81 309 THR A C 1
ATOM 2349 O O . THR A 1 309 ? 1.329 8.064 6.605 1.00 81.81 309 THR A O 1
ATOM 2352 N N . ILE A 1 310 ? 2.592 6.824 5.229 1.00 89.50 310 ILE A N 1
ATOM 2353 C CA . ILE A 1 310 ? 1.559 5.912 4.762 1.00 89.50 310 ILE A CA 1
ATOM 2354 C C . ILE A 1 310 ? 1.797 4.520 5.350 1.00 89.50 310 ILE A C 1
ATOM 2356 O O . ILE A 1 310 ? 2.925 4.032 5.391 1.00 89.50 310 ILE A O 1
ATOM 2360 N N . LEU A 1 311 ? 0.725 3.919 5.863 1.00 95.44 311 LEU A N 1
ATOM 2361 C CA . LEU A 1 311 ? 0.687 2.650 6.583 1.00 95.44 311 LEU A CA 1
ATOM 2362 C C . LEU A 1 311 ? -0.289 1.702 5.890 1.00 95.44 311 LEU A C 1
ATOM 2364 O O . LEU A 1 311 ? -1.501 1.940 5.932 1.00 95.44 311 LEU A O 1
ATOM 2368 N N . GLN A 1 312 ? 0.216 0.623 5.293 1.00 95.75 312 GLN A N 1
ATOM 2369 C CA . GLN A 1 312 ? -0.605 -0.241 4.440 1.00 95.75 312 GLN A CA 1
ATOM 2370 C C . GLN A 1 312 ? -0.243 -1.733 4.531 1.00 95.75 312 GLN A C 1
ATOM 2372 O O . GLN A 1 312 ? 0.928 -2.093 4.374 1.00 95.75 312 GLN A O 1
ATOM 2377 N N . PRO A 1 313 ? -1.224 -2.618 4.788 1.00 98.06 313 PRO A N 1
ATOM 2378 C CA . PRO A 1 313 ? -1.095 -4.052 4.584 1.00 98.06 313 PRO A CA 1
ATOM 2379 C C . PRO A 1 313 ? -1.339 -4.380 3.104 1.00 98.06 313 PRO A C 1
ATOM 2381 O O . PRO A 1 313 ? -2.447 -4.211 2.598 1.00 98.06 313 PRO A O 1
ATOM 2384 N N . VAL A 1 314 ? -0.298 -4.827 2.403 1.00 97.81 314 VAL A N 1
ATOM 2385 C CA . VAL A 1 314 ? -0.274 -4.956 0.938 1.00 97.81 314 VAL A CA 1
ATOM 2386 C C . VAL A 1 314 ? -0.386 -6.412 0.510 1.00 97.81 314 VAL A C 1
ATOM 2388 O O . VAL A 1 314 ? 0.354 -7.269 0.992 1.00 97.81 314 VAL A O 1
ATOM 2391 N N . LEU A 1 315 ? -1.275 -6.664 -0.451 1.00 98.56 315 LEU A N 1
ATOM 2392 C CA . LEU A 1 315 ? -1.246 -7.820 -1.342 1.00 98.56 315 LEU A CA 1
ATOM 2393 C C . LEU A 1 315 ? -0.555 -7.400 -2.646 1.00 98.56 315 LEU A C 1
ATOM 2395 O O . LEU A 1 315 ? -1.034 -6.491 -3.320 1.00 98.56 315 LEU A O 1
ATOM 2399 N N . GLY A 1 316 ? 0.560 -8.040 -2.993 1.00 96.62 316 GLY A N 1
ATOM 2400 C CA . GLY A 1 316 ? 1.323 -7.758 -4.211 1.00 96.62 316 GLY A CA 1
ATOM 2401 C C . GLY A 1 316 ? 1.385 -8.955 -5.151 1.00 96.62 316 GLY A C 1
ATOM 2402 O O . GLY A 1 316 ? 1.666 -10.067 -4.708 1.00 96.62 316 GLY A O 1
ATOM 2403 N N . TYR A 1 317 ? 1.148 -8.724 -6.439 1.00 97.25 317 TYR A N 1
ATOM 2404 C CA . TYR A 1 317 ? 1.453 -9.651 -7.525 1.00 97.25 317 TYR A CA 1
ATOM 2405 C C . TYR A 1 317 ? 2.808 -9.321 -8.142 1.00 97.25 317 TYR A C 1
ATOM 2407 O O . TYR A 1 317 ? 3.138 -8.149 -8.335 1.00 97.25 317 TYR A O 1
ATOM 2415 N N . ARG A 1 318 ? 3.561 -10.363 -8.494 1.00 94.00 318 ARG A N 1
ATOM 2416 C CA . ARG A 1 318 ? 4.840 -10.285 -9.206 1.00 94.00 318 ARG A CA 1
ATOM 2417 C C . ARG A 1 318 ? 4.718 -11.051 -10.519 1.00 94.00 318 ARG A C 1
ATOM 2419 O O . ARG A 1 318 ? 4.570 -12.273 -10.473 1.00 94.00 318 ARG A O 1
ATOM 2426 N N . GLY A 1 319 ? 4.813 -10.362 -11.654 1.00 92.00 319 GLY A N 1
ATOM 2427 C CA . GLY A 1 319 ? 4.832 -10.979 -12.981 1.00 92.00 319 GLY A CA 1
ATOM 2428 C C . GLY A 1 319 ? 6.032 -11.910 -13.165 1.00 92.00 319 GLY A C 1
ATOM 2429 O O . GLY A 1 319 ? 5.840 -13.097 -13.421 1.00 92.00 319 GLY A O 1
ATOM 2430 N N . ASP A 1 320 ? 7.244 -11.422 -12.861 1.00 89.44 320 ASP A N 1
ATOM 2431 C CA . ASP A 1 320 ? 8.521 -12.155 -12.998 1.00 89.44 320 ASP A CA 1
ATOM 2432 C C . ASP A 1 320 ? 8.537 -13.550 -12.347 1.00 89.44 320 ASP A C 1
ATOM 2434 O O . ASP A 1 320 ? 9.242 -14.451 -12.804 1.00 89.44 320 ASP A O 1
ATOM 2438 N N . SER A 1 321 ? 7.780 -13.738 -11.260 1.00 92.88 321 SER A N 1
ATOM 2439 C CA . SER A 1 321 ? 7.669 -15.013 -10.544 1.00 92.88 321 SER A CA 1
ATOM 2440 C C . SER A 1 321 ? 6.265 -15.624 -10.563 1.00 92.88 321 SER A C 1
ATOM 2442 O O . SER A 1 321 ? 6.082 -16.694 -9.987 1.00 92.88 321 SER A O 1
ATOM 2444 N N . ASN A 1 322 ? 5.287 -14.988 -11.219 1.00 95.75 322 ASN A N 1
ATOM 2445 C CA . ASN A 1 322 ? 3.876 -15.394 -11.287 1.00 95.75 322 ASN A CA 1
ATOM 2446 C C . ASN A 1 322 ? 3.266 -15.721 -9.901 1.00 95.75 322 ASN A C 1
ATOM 2448 O O . ASN A 1 322 ? 2.659 -16.774 -9.681 1.00 95.75 322 ASN A O 1
ATOM 2452 N N . THR A 1 323 ? 3.480 -14.842 -8.915 1.00 97.00 323 THR A N 1
ATOM 2453 C CA . THR A 1 323 ? 3.136 -15.108 -7.501 1.00 97.00 323 THR A CA 1
ATOM 2454 C C . THR A 1 323 ? 2.477 -13.937 -6.795 1.00 97.00 323 THR A C 1
ATOM 2456 O O . THR A 1 323 ? 2.871 -12.789 -6.989 1.00 97.00 323 THR A O 1
ATOM 2459 N N . TRP A 1 324 ? 1.583 -14.266 -5.858 1.00 98.44 324 TRP A N 1
ATOM 2460 C CA . TRP A 1 324 ? 1.074 -13.344 -4.847 1.00 98.44 324 TRP A CA 1
ATOM 2461 C C . TRP A 1 324 ? 1.874 -13.417 -3.542 1.00 98.44 324 TRP A C 1
ATOM 2463 O O . TRP A 1 324 ? 2.186 -14.500 -3.035 1.00 98.44 324 TRP A O 1
ATOM 2473 N N . ASP A 1 325 ? 2.133 -12.257 -2.950 1.00 97.94 325 ASP A N 1
ATOM 2474 C CA . ASP A 1 325 ? 2.738 -12.111 -1.631 1.00 97.94 325 ASP A CA 1
ATOM 2475 C C . ASP A 1 325 ? 2.013 -11.073 -0.769 1.00 97.94 325 ASP A C 1
ATOM 2477 O O . ASP A 1 325 ? 1.277 -10.222 -1.266 1.00 97.94 325 ASP A O 1
ATOM 2481 N N . LEU A 1 326 ? 2.210 -11.172 0.544 1.00 98.44 326 LEU A N 1
ATOM 2482 C CA . LEU A 1 326 ? 1.653 -10.264 1.538 1.00 98.44 326 LEU A CA 1
ATOM 2483 C C . LEU A 1 326 ? 2.773 -9.659 2.373 1.00 98.44 326 LEU A C 1
ATOM 2485 O O . LEU A 1 326 ? 3.613 -10.391 2.902 1.00 98.44 326 LEU A O 1
ATOM 2489 N N . SER A 1 327 ? 2.751 -8.340 2.532 1.00 97.44 327 SER A N 1
ATOM 2490 C CA . SER A 1 327 ? 3.725 -7.588 3.329 1.00 97.44 327 SER A CA 1
ATOM 2491 C C . SER A 1 327 ? 3.108 -6.299 3.880 1.00 97.44 327 SER A C 1
ATOM 2493 O O . SER A 1 327 ? 2.269 -5.675 3.239 1.00 97.44 327 SER A O 1
ATOM 2495 N N . SER A 1 328 ? 3.512 -5.891 5.081 1.00 97.94 328 SER A N 1
ATOM 2496 C CA . SER A 1 328 ? 3.087 -4.635 5.706 1.00 97.94 328 SER A CA 1
ATOM 2497 C C . SER A 1 328 ? 4.117 -3.541 5.440 1.00 97.94 328 SER A C 1
ATOM 2499 O O . SER A 1 328 ? 5.303 -3.783 5.644 1.00 97.94 328 SER A O 1
ATOM 2501 N N . TRP A 1 329 ? 3.696 -2.339 5.046 1.00 95.56 329 TRP A N 1
ATOM 2502 C CA . TRP A 1 329 ? 4.610 -1.267 4.636 1.00 95.56 329 TRP A CA 1
ATOM 2503 C C . TRP A 1 329 ? 4.428 0.041 5.415 1.00 95.56 329 TRP A C 1
ATOM 2505 O O . TRP A 1 329 ? 3.334 0.371 5.881 1.00 95.56 329 TRP A O 1
ATOM 2515 N N . ASN A 1 330 ? 5.528 0.790 5.512 1.00 93.38 330 ASN A N 1
ATOM 2516 C CA . ASN A 1 330 ? 5.619 2.170 5.972 1.00 93.38 330 ASN A CA 1
ATOM 2517 C C . ASN A 1 330 ? 6.526 2.965 5.013 1.00 93.38 330 ASN A C 1
ATOM 2519 O O . ASN A 1 330 ? 7.583 2.496 4.608 1.00 93.38 330 ASN A O 1
ATOM 2523 N N . CYS A 1 331 ? 6.111 4.165 4.641 1.00 87.31 331 CYS A N 1
ATOM 2524 C CA . CYS A 1 331 ? 6.840 5.107 3.783 1.00 87.31 331 CYS A CA 1
ATOM 2525 C C . CYS A 1 331 ? 6.408 6.507 4.196 1.00 87.31 331 CYS A C 1
ATOM 2527 O O . CYS A 1 331 ? 5.292 6.636 4.672 1.00 87.31 331 CYS A O 1
ATOM 2529 N N . CYS A 1 332 ? 7.163 7.584 4.022 1.00 83.69 332 CYS A N 1
ATOM 2530 C CA . CYS A 1 332 ? 8.506 7.738 3.470 1.00 83.69 332 CYS A CA 1
ATOM 2531 C C . CYS A 1 332 ? 9.296 8.737 4.330 1.00 83.69 332 CYS A C 1
ATOM 2533 O O . CYS A 1 332 ? 9.917 9.672 3.814 1.00 83.69 332 CYS A O 1
ATOM 2535 N N . GLN A 1 333 ? 9.217 8.593 5.657 1.00 84.12 333 GLN A N 1
ATOM 2536 C CA . GLN A 1 333 ? 9.874 9.500 6.595 1.00 84.12 333 GLN A CA 1
ATOM 2537 C C . GLN A 1 333 ? 11.384 9.547 6.294 1.00 84.12 333 GLN A C 1
ATOM 2539 O O . GLN A 1 333 ? 12.052 8.513 6.242 1.00 84.12 333 GLN A O 1
ATOM 2544 N N . ASN A 1 334 ? 11.920 10.747 6.052 1.00 83.38 334 ASN A N 1
ATOM 2545 C CA . ASN A 1 334 ? 13.313 10.973 5.634 1.00 83.38 334 ASN A CA 1
ATOM 2546 C C . ASN A 1 334 ? 13.743 10.176 4.377 1.00 83.38 334 ASN A C 1
ATOM 2548 O O . ASN A 1 334 ? 14.898 9.760 4.260 1.00 83.38 334 ASN A O 1
ATOM 2552 N N . GLY A 1 335 ? 12.807 9.930 3.452 1.00 85.50 335 GLY A N 1
ATOM 2553 C CA . GLY A 1 335 ? 13.037 9.220 2.190 1.00 85.50 335 GLY A CA 1
ATOM 2554 C C . GLY A 1 335 ? 13.185 7.702 2.323 1.00 85.50 335 GLY A C 1
ATOM 2555 O O . GLY A 1 335 ? 13.474 7.045 1.326 1.00 85.50 335 GLY A O 1
ATOM 2556 N N . MET A 1 336 ? 12.996 7.145 3.523 1.00 89.25 336 MET A N 1
ATOM 2557 C CA . MET A 1 336 ? 13.113 5.710 3.784 1.00 89.25 336 MET A CA 1
ATOM 2558 C C . MET A 1 336 ? 11.781 4.991 3.591 1.00 89.25 336 MET A C 1
ATOM 2560 O O . MET A 1 336 ? 10.761 5.399 4.146 1.00 89.25 336 MET A O 1
ATOM 2564 N N . VAL A 1 337 ? 11.812 3.874 2.870 1.00 91.06 337 VAL A N 1
ATOM 2565 C CA . VAL A 1 337 ? 10.712 2.912 2.780 1.00 91.06 337 VAL A CA 1
ATOM 2566 C C . VAL A 1 337 ? 11.037 1.709 3.654 1.00 91.06 337 VAL A C 1
ATOM 2568 O O . VAL A 1 337 ? 12.146 1.175 3.615 1.00 91.06 337 VAL A O 1
ATOM 2571 N N . TRP A 1 338 ? 10.046 1.252 4.407 1.00 92.88 338 TRP A N 1
ATOM 2572 C CA . TRP A 1 338 ? 10.125 0.081 5.260 1.00 92.88 338 TRP A CA 1
ATOM 2573 C C . TRP A 1 338 ? 9.047 -0.941 4.893 1.00 92.88 338 TRP A C 1
ATOM 2575 O O . TRP A 1 338 ? 7.874 -0.593 4.749 1.00 92.88 338 TRP A O 1
ATOM 2585 N N . SER A 1 339 ? 9.425 -2.211 4.806 1.00 94.56 339 SER A N 1
ATOM 2586 C CA . SER A 1 339 ? 8.512 -3.354 4.686 1.00 94.56 339 SER A CA 1
ATOM 2587 C C . SER A 1 339 ? 8.685 -4.303 5.872 1.00 94.56 339 SER A C 1
ATOM 2589 O O . SER A 1 339 ? 9.722 -4.305 6.529 1.00 94.56 339 SER A O 1
ATOM 2591 N N . SER A 1 340 ? 7.678 -5.110 6.196 1.00 95.94 340 SER A N 1
ATOM 2592 C CA . SER A 1 340 ? 7.852 -6.263 7.082 1.00 95.94 340 SER A CA 1
ATOM 2593 C C . SER A 1 340 ? 8.517 -7.427 6.344 1.00 95.94 340 SER A C 1
ATOM 2595 O O . SER A 1 340 ? 8.660 -7.416 5.122 1.00 95.94 340 SER A O 1
ATOM 2597 N N . ASP A 1 341 ? 8.789 -8.509 7.075 1.00 94.69 341 ASP A N 1
ATOM 2598 C CA . ASP A 1 341 ? 8.807 -9.849 6.477 1.00 94.69 341 ASP A CA 1
ATOM 2599 C C . ASP A 1 341 ? 7.574 -10.083 5.584 1.00 94.69 341 ASP A C 1
ATOM 2601 O O . ASP A 1 341 ? 6.514 -9.489 5.806 1.00 94.69 341 ASP A O 1
ATOM 2605 N N . PHE A 1 342 ? 7.691 -10.972 4.598 1.00 95.25 342 PHE A N 1
ATOM 2606 C CA . PHE A 1 342 ? 6.587 -11.333 3.710 1.00 95.25 342 PHE A CA 1
ATOM 2607 C C . PHE A 1 342 ? 6.135 -12.780 3.909 1.00 95.25 342 PHE A C 1
ATOM 2609 O O . PHE A 1 342 ? 6.886 -13.639 4.374 1.00 95.25 342 PHE A O 1
ATOM 2616 N N . ILE A 1 343 ? 4.897 -13.065 3.509 1.00 97.06 343 ILE A N 1
ATOM 2617 C CA . ILE A 1 343 ? 4.359 -14.427 3.416 1.00 97.06 343 ILE A CA 1
ATOM 2618 C C . ILE A 1 343 ? 3.734 -14.651 2.034 1.00 97.06 343 ILE A C 1
ATOM 2620 O O . ILE A 1 343 ? 3.141 -13.726 1.480 1.00 97.06 343 ILE A O 1
ATOM 2624 N N . PRO A 1 344 ? 3.842 -15.863 1.461 1.00 97.75 344 PRO A N 1
ATOM 2625 C CA . PRO A 1 344 ? 3.193 -16.177 0.196 1.00 97.75 344 PRO A CA 1
ATOM 2626 C C . PRO A 1 344 ? 1.672 -16.223 0.364 1.00 97.75 344 PRO A C 1
ATOM 2628 O O . PRO A 1 344 ? 1.160 -16.642 1.410 1.00 97.75 344 PRO A O 1
ATOM 2631 N N . ALA A 1 345 ? 0.964 -15.862 -0.699 1.00 98.31 345 ALA A N 1
ATOM 2632 C CA . ALA A 1 345 ? -0.477 -16.017 -0.824 1.00 98.31 345 ALA A CA 1
ATOM 2633 C C . ALA A 1 345 ? -0.825 -16.736 -2.134 1.00 98.31 345 ALA A C 1
ATOM 2635 O O . ALA A 1 345 ? 0.017 -16.900 -3.018 1.00 98.31 345 ALA A O 1
ATOM 2636 N N . LYS A 1 346 ? -2.063 -17.213 -2.244 1.00 98.31 346 LYS A N 1
ATOM 2637 C CA . LYS A 1 346 ? -2.577 -17.890 -3.438 1.00 98.31 346 LYS A CA 1
ATOM 2638 C C . LYS A 1 346 ? -3.955 -17.365 -3.795 1.00 98.31 346 LYS A C 1
ATOM 2640 O O . LYS A 1 346 ? -4.715 -16.983 -2.908 1.00 98.31 346 LYS A O 1
ATOM 2645 N N . ALA A 1 347 ? -4.291 -17.423 -5.080 1.00 98.62 347 ALA A N 1
ATOM 2646 C CA . ALA A 1 347 ? -5.640 -17.172 -5.562 1.00 98.62 347 ALA A CA 1
ATOM 2647 C C . ALA A 1 347 ? -6.677 -17.935 -4.722 1.00 98.62 347 ALA A C 1
ATOM 2649 O O . ALA A 1 347 ? -6.564 -19.145 -4.516 1.00 98.62 347 ALA A O 1
ATOM 2650 N N . GLY A 1 348 ? -7.679 -17.221 -4.213 1.00 98.62 348 GLY A N 1
ATOM 2651 C CA . GLY A 1 348 ? -8.683 -17.781 -3.312 1.00 98.62 348 GLY A CA 1
ATOM 2652 C C . GLY A 1 348 ? -8.431 -17.591 -1.815 1.00 98.62 348 GLY A C 1
ATOM 2653 O O . GLY A 1 348 ? -9.394 -17.711 -1.053 1.00 98.62 348 GLY A O 1
ATOM 2654 N N . ASP A 1 349 ? -7.207 -17.263 -1.386 1.00 98.88 349 ASP A N 1
ATOM 2655 C CA . ASP A 1 349 ? -6.908 -16.995 0.024 1.00 98.88 349 ASP A CA 1
ATOM 2656 C C . ASP A 1 349 ? -7.707 -15.793 0.547 1.00 98.88 349 ASP A C 1
ATOM 2658 O O . ASP A 1 349 ? -7.938 -14.811 -0.159 1.00 98.88 349 ASP A O 1
ATOM 2662 N N . GLN A 1 350 ? -8.119 -15.871 1.810 1.00 98.75 350 GLN A N 1
ATOM 2663 C CA . GLN A 1 350 ? -8.798 -14.794 2.520 1.00 98.75 350 GLN A CA 1
ATOM 2664 C C . GLN A 1 350 ? -7.770 -14.016 3.338 1.00 98.75 350 GLN A C 1
ATOM 2666 O O . GLN A 1 350 ? -6.983 -14.601 4.090 1.00 98.75 350 GLN A O 1
ATOM 2671 N N . ILE A 1 351 ? -7.781 -12.698 3.189 1.00 98.81 351 ILE A N 1
ATOM 2672 C CA . ILE A 1 351 ? -6.814 -11.770 3.765 1.00 98.81 351 ILE A CA 1
ATOM 2673 C C . ILE A 1 351 ? -7.527 -10.828 4.731 1.00 98.81 351 ILE A C 1
ATOM 2675 O O . ILE A 1 351 ? -8.657 -10.409 4.486 1.00 98.81 351 ILE A O 1
ATOM 2679 N N . VAL A 1 352 ? -6.848 -10.477 5.822 1.00 98.81 352 VAL A N 1
ATOM 2680 C CA . VAL A 1 352 ? -7.213 -9.363 6.702 1.00 98.81 352 VAL A CA 1
ATOM 2681 C C . VAL A 1 352 ? -6.014 -8.432 6.812 1.00 98.81 352 VAL A C 1
ATOM 2683 O O . VAL A 1 352 ? -4.919 -8.866 7.179 1.00 98.81 352 VAL A O 1
ATOM 2686 N N . GLY A 1 353 ? -6.239 -7.157 6.513 1.00 98.75 353 GLY A N 1
ATOM 2687 C CA . GLY A 1 353 ? -5.307 -6.067 6.773 1.00 98.75 353 GLY A CA 1
ATOM 2688 C C . GLY A 1 353 ? -5.807 -5.226 7.941 1.00 98.75 353 GLY A C 1
ATOM 2689 O O . GLY A 1 353 ? -6.967 -4.816 7.939 1.00 98.75 353 GLY A O 1
ATOM 2690 N N . ASP A 1 354 ? -4.956 -4.982 8.936 1.00 98.56 354 ASP A N 1
ATOM 2691 C CA . ASP A 1 354 ? -5.312 -4.262 10.163 1.00 98.56 354 ASP A CA 1
ATOM 2692 C C . ASP A 1 354 ? -4.211 -3.261 10.552 1.00 98.56 354 ASP A C 1
ATOM 2694 O O . ASP A 1 354 ? -3.143 -3.638 11.035 1.00 98.56 354 ASP A O 1
ATOM 2698 N N . THR A 1 355 ? -4.473 -1.973 10.334 1.00 98.25 355 THR A N 1
ATOM 2699 C CA . THR A 1 355 ? -3.586 -0.858 10.693 1.00 98.25 355 THR A CA 1
ATOM 2700 C C . THR A 1 355 ? -4.164 -0.169 11.921 1.00 98.25 355 THR A C 1
ATOM 2702 O O . THR A 1 355 ? -5.230 0.444 11.841 1.00 98.25 355 THR A O 1
ATOM 2705 N N . TYR A 1 356 ? -3.485 -0.259 13.068 1.00 96.69 356 TYR A N 1
ATOM 2706 C CA . TYR A 1 356 ? -4.053 0.165 14.351 1.00 96.69 356 TYR A CA 1
ATOM 2707 C C . TYR A 1 356 ? -3.044 0.786 15.326 1.00 96.69 356 TYR A C 1
ATOM 2709 O O . TYR A 1 356 ? -1.879 0.389 15.418 1.00 96.69 356 TYR A O 1
ATOM 2717 N N . ALA A 1 357 ? -3.534 1.752 16.101 1.00 95.00 357 ALA A N 1
ATOM 2718 C CA . ALA A 1 357 ? -2.846 2.357 17.229 1.00 95.00 357 ALA A CA 1
ATOM 2719 C C . ALA A 1 357 ? -2.663 1.340 18.367 1.00 95.00 357 ALA A C 1
ATOM 2721 O O . ALA A 1 357 ? -3.609 0.671 18.782 1.00 95.00 357 ALA A O 1
ATOM 2722 N N . THR A 1 358 ? -1.454 1.251 18.923 1.00 93.50 358 THR A N 1
ATOM 2723 C CA . THR A 1 358 ? -1.118 0.268 19.969 1.00 93.50 358 THR A CA 1
ATOM 2724 C C . THR A 1 358 ? -1.178 0.818 21.390 1.00 93.50 358 THR A C 1
ATOM 2726 O O . THR A 1 358 ? -1.144 0.041 22.344 1.00 93.50 358 THR A O 1
ATOM 2729 N N . CYS A 1 359 ? -1.293 2.138 21.571 1.00 86.12 359 CYS A N 1
ATOM 2730 C CA . CYS A 1 359 ? -1.460 2.736 22.892 1.00 86.12 359 CYS A CA 1
ATOM 2731 C C . CYS A 1 359 ? -2.942 2.920 23.250 1.00 86.12 359 CYS A C 1
ATOM 2733 O O . CYS A 1 359 ? -3.689 3.617 22.572 1.00 86.12 359 CYS A O 1
ATOM 2735 N N . ASN A 1 360 ? -3.359 2.297 24.355 1.00 68.19 360 ASN A N 1
ATOM 2736 C CA . ASN A 1 360 ? -4.739 2.304 24.838 1.00 68.19 360 ASN A CA 1
ATOM 2737 C C . ASN A 1 360 ? -4.875 3.193 26.087 1.00 68.19 360 ASN A C 1
ATOM 2739 O O . ASN A 1 360 ? -4.915 2.707 27.215 1.00 68.19 360 ASN A O 1
ATOM 2743 N N . ASN A 1 361 ? -4.871 4.514 25.888 1.00 78.94 361 ASN A N 1
ATOM 2744 C CA . ASN A 1 361 ? -4.956 5.510 26.967 1.00 78.94 361 ASN A CA 1
ATOM 2745 C C . ASN A 1 361 ? -6.007 6.614 26.713 1.00 78.94 361 ASN A C 1
ATOM 2747 O O . ASN A 1 361 ? -6.007 7.636 27.402 1.00 78.94 361 ASN A O 1
ATOM 2751 N N . GLY A 1 362 ? -6.880 6.434 25.714 1.00 79.50 362 GLY A N 1
ATOM 2752 C CA . GLY A 1 362 ? -7.916 7.406 25.343 1.00 79.50 362 GLY A CA 1
ATOM 2753 C C . GLY A 1 362 ? -7.383 8.727 24.772 1.00 79.50 362 GLY A C 1
ATOM 2754 O O . GLY A 1 362 ? -8.087 9.739 24.827 1.00 79.50 362 GLY A O 1
ATOM 2755 N N . ARG A 1 363 ? -6.146 8.751 24.257 1.00 88.75 363 ARG A N 1
ATOM 2756 C CA . ARG A 1 363 ? -5.502 9.911 23.618 1.00 88.75 363 ARG A CA 1
ATOM 2757 C C . ARG A 1 363 ? -5.004 9.548 22.211 1.00 88.75 363 ARG A C 1
ATOM 2759 O O . ARG A 1 363 ? -4.791 8.367 21.948 1.00 88.75 363 ARG A O 1
ATOM 2766 N N . PRO A 1 364 ? -4.807 10.531 21.311 1.00 89.38 364 PRO A N 1
ATOM 2767 C CA . PRO A 1 364 ? -4.223 10.281 19.996 1.00 89.38 364 PRO A CA 1
ATOM 2768 C C . PRO A 1 364 ? -2.871 9.570 20.116 1.00 89.38 364 PRO A C 1
ATOM 2770 O O . PRO A 1 364 ? -2.039 9.944 20.945 1.00 89.38 364 PRO A O 1
ATOM 2773 N N . CYS A 1 365 ? -2.674 8.529 19.309 1.00 90.06 365 CYS A N 1
ATOM 2774 C CA . CYS A 1 365 ? -1.541 7.625 19.440 1.00 90.06 365 CYS A CA 1
ATOM 2775 C C . CYS A 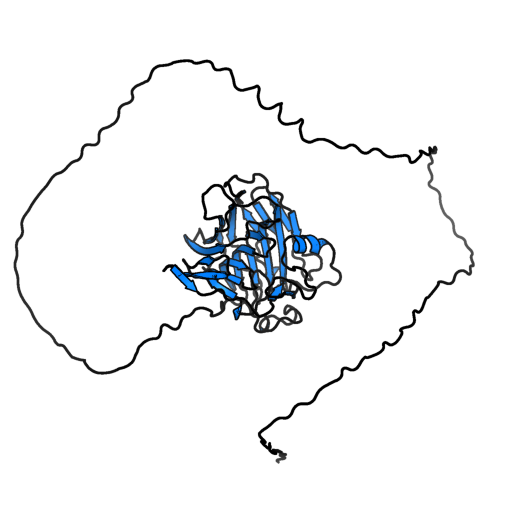1 365 ? -0.541 7.797 18.298 1.00 90.06 365 CYS A C 1
ATOM 2777 O O . CYS A 1 365 ? -0.911 7.674 17.135 1.00 90.06 365 CYS A O 1
ATOM 2779 N N . ALA A 1 366 ? 0.734 8.008 18.627 1.00 91.00 366 ALA A N 1
ATOM 2780 C CA . ALA A 1 366 ? 1.819 7.980 17.644 1.00 91.00 366 ALA A CA 1
ATOM 2781 C C . ALA A 1 366 ? 2.359 6.561 17.390 1.00 91.00 366 ALA A C 1
ATOM 2783 O O . ALA A 1 366 ? 3.062 6.356 16.411 1.00 91.00 366 ALA A O 1
ATOM 2784 N N . ASN A 1 367 ? 2.048 5.576 18.243 1.00 93.81 367 ASN A N 1
ATOM 2785 C CA . ASN A 1 367 ? 2.538 4.200 18.116 1.00 93.81 367 ASN A CA 1
ATOM 2786 C C . ASN A 1 367 ? 1.526 3.302 17.394 1.00 93.81 367 ASN A C 1
ATOM 2788 O O . ASN A 1 367 ? 0.411 3.130 17.878 1.00 93.81 367 ASN A O 1
ATOM 2792 N N . TRP A 1 368 ? 1.940 2.697 16.280 1.00 95.56 368 TRP A N 1
ATOM 2793 C CA . TRP A 1 368 ? 1.095 1.878 15.411 1.00 95.56 368 TRP A CA 1
ATOM 2794 C C . TRP A 1 368 ? 1.716 0.515 15.097 1.00 95.56 368 TRP A C 1
ATOM 2796 O O . TRP A 1 368 ? 2.933 0.318 15.218 1.00 95.56 368 TRP A O 1
ATOM 2806 N N . ASN A 1 369 ? 0.845 -0.400 14.680 1.00 97.31 369 ASN A N 1
ATOM 2807 C CA . ASN A 1 369 ? 1.167 -1.636 13.980 1.00 97.31 369 ASN A CA 1
ATOM 2808 C C . ASN A 1 369 ? 0.400 -1.676 12.651 1.00 97.31 369 ASN A C 1
ATOM 2810 O O . ASN A 1 369 ? -0.696 -1.121 12.542 1.00 97.31 369 ASN A O 1
ATOM 2814 N N . VAL A 1 370 ? 0.975 -2.373 11.676 1.00 98.38 370 VAL A N 1
ATOM 2815 C CA . VAL A 1 370 ? 0.352 -2.731 10.401 1.00 98.38 370 VAL A CA 1
ATOM 2816 C C . VAL A 1 370 ? 0.446 -4.245 10.269 1.00 98.38 370 VAL A C 1
ATOM 2818 O O . VAL A 1 370 ? 1.534 -4.783 10.044 1.00 98.38 370 VAL A O 1
ATOM 2821 N N . ASP A 1 371 ? -0.676 -4.936 10.424 1.00 98.38 371 ASP A N 1
ATOM 2822 C CA . ASP A 1 371 ? -0.763 -6.392 10.346 1.00 98.38 371 ASP A CA 1
ATOM 2823 C C . ASP A 1 371 ? -1.338 -6.813 8.995 1.00 98.38 371 ASP A C 1
ATOM 2825 O O . ASP A 1 371 ? -2.421 -6.374 8.609 1.00 98.38 371 ASP A O 1
ATOM 2829 N N . THR A 1 372 ? -0.638 -7.717 8.308 1.00 98.62 372 THR A N 1
ATOM 2830 C CA . THR A 1 372 ? -1.137 -8.368 7.091 1.00 98.62 372 THR A CA 1
ATOM 2831 C C . THR A 1 372 ? -1.252 -9.863 7.354 1.00 98.62 372 THR A C 1
ATOM 2833 O O . THR A 1 372 ? -0.249 -10.535 7.617 1.00 98.62 372 THR A O 1
ATOM 2836 N N . ARG A 1 373 ? -2.476 -10.398 7.314 1.00 98.69 373 ARG A N 1
ATOM 2837 C CA . ARG A 1 373 ? -2.775 -11.781 7.698 1.00 98.69 373 ARG A CA 1
ATOM 2838 C C . ARG A 1 373 ? -3.473 -12.542 6.582 1.00 98.69 373 ARG A C 1
ATOM 2840 O O . ARG A 1 373 ? -4.562 -12.172 6.164 1.00 98.69 373 ARG A O 1
ATOM 2847 N N . ASN A 1 374 ? -2.905 -13.680 6.202 1.00 98.75 374 ASN A N 1
ATOM 2848 C CA . ASN A 1 374 ? -3.591 -14.698 5.415 1.00 98.75 374 ASN A CA 1
ATOM 2849 C C . ASN A 1 374 ? -4.382 -15.591 6.384 1.00 98.75 374 ASN A C 1
ATOM 2851 O O . ASN A 1 374 ? -3.803 -16.421 7.091 1.00 98.75 374 ASN A O 1
ATOM 2855 N N . VAL A 1 375 ? -5.701 -15.400 6.476 1.00 98.56 375 VAL A N 1
ATOM 2856 C CA . VAL A 1 375 ? -6.529 -16.175 7.415 1.00 98.56 375 VAL A CA 1
ATOM 2857 C C . VAL A 1 375 ? -6.781 -17.603 6.931 1.00 98.56 375 VAL A C 1
ATOM 2859 O O . VAL A 1 375 ? -6.980 -18.472 7.776 1.00 98.56 375 VAL A O 1
ATOM 2862 N N . THR A 1 376 ? -6.674 -17.877 5.623 1.00 98.56 376 THR A N 1
ATOM 2863 C CA . THR A 1 376 ? -6.746 -19.243 5.068 1.00 98.56 376 THR A CA 1
ATOM 2864 C C . THR A 1 376 ? -5.568 -20.103 5.530 1.00 98.56 376 THR A C 1
ATOM 2866 O O . THR A 1 376 ? -5.764 -21.233 5.969 1.00 98.56 376 THR A O 1
ATOM 2869 N N . THR A 1 377 ? -4.339 -19.578 5.474 1.00 98.38 377 THR A N 1
ATOM 2870 C CA . THR A 1 377 ? -3.130 -20.319 5.897 1.00 98.38 377 THR A CA 1
ATOM 2871 C C . THR A 1 377 ? -2.758 -20.108 7.367 1.00 98.38 377 THR A C 1
ATOM 2873 O O . THR A 1 377 ? -1.838 -20.752 7.871 1.00 98.38 377 THR A O 1
ATOM 2876 N N . GLY A 1 378 ? -3.433 -19.186 8.059 1.00 98.25 378 GLY A N 1
ATOM 2877 C CA . GLY A 1 378 ? -3.155 -18.804 9.445 1.00 98.25 378 GLY A CA 1
ATOM 2878 C C . GLY A 1 378 ? -1.902 -17.939 9.640 1.00 98.25 378 GLY A C 1
ATOM 2879 O O . GLY A 1 378 ? -1.647 -17.505 10.765 1.00 98.25 378 GLY A O 1
ATOM 2880 N N . LYS A 1 379 ? -1.134 -17.665 8.578 1.00 98.38 379 LYS A N 1
ATOM 2881 C CA . LYS A 1 379 ? 0.113 -16.887 8.622 1.00 98.38 379 LYS A CA 1
ATOM 2882 C C . LYS A 1 379 ? -0.157 -15.382 8.710 1.00 98.38 379 LYS A C 1
ATOM 2884 O O . LYS A 1 379 ? -1.130 -14.879 8.154 1.00 98.38 379 LYS A O 1
ATOM 2889 N N . SER A 1 380 ? 0.739 -14.655 9.374 1.00 97.94 380 SER A N 1
ATOM 2890 C CA . SER A 1 380 ? 0.671 -13.197 9.508 1.00 97.94 380 SER A CA 1
ATOM 2891 C C . SER A 1 380 ? 2.064 -12.586 9.519 1.00 97.94 380 SER A C 1
ATOM 2893 O O . SER A 1 380 ? 2.998 -13.199 10.033 1.00 97.94 380 SER A O 1
ATOM 2895 N N . VAL A 1 381 ? 2.165 -11.358 9.023 1.00 97.81 381 VAL A N 1
ATOM 2896 C CA . VAL A 1 381 ? 3.330 -10.478 9.169 1.00 97.81 381 VAL A CA 1
ATOM 2897 C C . VAL A 1 381 ? 2.894 -9.157 9.795 1.00 97.81 381 VAL A C 1
ATOM 2899 O O . VAL A 1 381 ? 1.713 -8.802 9.745 1.00 97.81 381 VAL A O 1
ATOM 2902 N N . ARG A 1 382 ? 3.831 -8.462 10.444 1.00 97.44 382 ARG A N 1
ATOM 2903 C CA . ARG A 1 382 ? 3.588 -7.206 11.161 1.00 97.44 382 ARG A CA 1
ATOM 2904 C C . ARG A 1 382 ? 4.744 -6.248 10.934 1.00 97.44 382 ARG A C 1
ATOM 2906 O O . ARG A 1 382 ? 5.891 -6.616 11.168 1.00 97.44 382 ARG A O 1
ATOM 2913 N N . LEU A 1 383 ? 4.423 -5.002 10.604 1.00 97.06 383 LEU A N 1
ATOM 2914 C CA . LEU A 1 383 ? 5.341 -3.872 10.710 1.00 97.06 383 LEU A CA 1
ATOM 2915 C C . LEU A 1 383 ? 4.944 -3.034 11.933 1.00 97.06 383 LEU A C 1
ATOM 2917 O O . LEU A 1 383 ? 3.781 -2.668 12.093 1.00 97.06 383 LEU A O 1
ATOM 2921 N N . SER A 1 384 ? 5.902 -2.750 12.815 1.00 96.19 384 SER A N 1
ATOM 2922 C CA . SER A 1 384 ? 5.690 -1.951 14.032 1.00 96.19 384 SER A CA 1
ATOM 2923 C C . SER A 1 384 ? 6.370 -0.595 13.858 1.00 96.19 384 SER A C 1
ATOM 2925 O O . SER A 1 384 ? 7.580 -0.551 13.657 1.00 96.19 384 SER A O 1
ATOM 2927 N N . THR A 1 385 ? 5.622 0.508 13.920 1.00 94.25 385 THR A N 1
ATOM 2928 C CA . THR A 1 385 ? 6.133 1.833 13.513 1.00 94.25 385 THR A CA 1
ATOM 2929 C C . THR A 1 385 ? 5.446 2.996 14.222 1.00 94.25 385 THR A C 1
ATOM 2931 O O . THR A 1 385 ? 4.474 2.809 14.962 1.00 94.25 385 THR A O 1
ATOM 2934 N N . THR A 1 386 ? 5.940 4.208 14.001 1.00 90.75 386 THR A N 1
ATOM 2935 C CA . THR A 1 386 ? 5.258 5.449 14.358 1.00 90.75 386 THR A CA 1
ATOM 2936 C C . THR A 1 386 ? 4.462 6.043 13.195 1.00 90.75 386 THR A C 1
ATOM 2938 O O . THR A 1 386 ? 4.711 5.746 12.030 1.00 90.75 386 THR A O 1
ATOM 2941 N N . TYR A 1 387 ? 3.481 6.877 13.529 1.00 88.31 387 TYR A N 1
ATOM 2942 C CA . TYR A 1 387 ? 2.625 7.604 12.591 1.00 88.31 387 TYR A CA 1
ATOM 2943 C C . TYR A 1 387 ? 2.502 9.054 13.047 1.00 88.31 387 TYR A C 1
ATOM 2945 O O . TYR A 1 387 ? 2.344 9.296 14.252 1.00 88.31 387 TYR A O 1
ATOM 2953 N N . ASP A 1 388 ? 2.516 10.009 12.113 1.00 85.69 388 ASP A N 1
ATOM 2954 C CA . ASP A 1 388 ? 2.194 11.397 12.440 1.00 85.69 388 ASP A CA 1
ATOM 2955 C C . ASP A 1 388 ? 0.688 11.555 12.690 1.00 85.69 388 ASP A C 1
ATOM 2957 O O . ASP A 1 388 ? -0.103 11.965 11.842 1.00 85.69 388 ASP A O 1
ATOM 2961 N N . ILE A 1 389 ? 0.293 11.258 13.925 1.00 83.19 389 ILE A N 1
ATOM 2962 C CA . ILE A 1 389 ? -1.053 11.515 14.423 1.00 83.19 389 ILE A CA 1
ATOM 2963 C C . ILE A 1 389 ? -1.336 13.014 14.619 1.00 83.19 389 ILE A C 1
ATOM 2965 O O . ILE A 1 389 ? -2.478 13.382 14.877 1.00 83.19 389 ILE A O 1
ATOM 2969 N N . ASN A 1 390 ? -0.347 13.907 14.513 1.00 84.94 390 ASN A N 1
ATOM 2970 C CA . ASN A 1 390 ? -0.547 15.344 14.704 1.00 84.94 390 ASN A CA 1
ATOM 2971 C C . ASN A 1 390 ? -0.915 16.075 13.406 1.00 84.94 390 ASN A C 1
ATOM 2973 O O . ASN A 1 390 ? -1.611 17.085 13.515 1.00 84.94 390 ASN A O 1
ATOM 2977 N N . SER A 1 391 ? -0.599 15.519 12.228 1.00 84.38 391 SER A N 1
ATOM 2978 C CA . SER A 1 391 ? -1.011 15.999 10.894 1.00 84.38 391 SER A CA 1
ATOM 2979 C C . SER A 1 391 ? -2.408 16.610 10.822 1.00 84.38 391 SER A C 1
ATOM 2981 O O . SER A 1 391 ? -3.368 16.068 11.368 1.00 84.38 391 SER A O 1
ATOM 2983 N N . ASN A 1 392 ? -2.545 17.727 10.110 1.00 83.88 392 ASN A N 1
ATOM 2984 C CA . ASN A 1 392 ? -3.837 18.402 9.968 1.00 83.88 392 ASN A CA 1
ATOM 2985 C C . ASN A 1 392 ? -4.831 17.576 9.139 1.00 83.88 392 ASN A C 1
ATOM 2987 O O . ASN A 1 392 ? -6.035 17.658 9.384 1.00 83.88 392 ASN A O 1
ATOM 2991 N N . THR A 1 393 ? -4.319 16.762 8.214 1.00 84.69 393 THR A N 1
ATOM 2992 C CA . THR A 1 393 ? -5.095 15.871 7.353 1.00 84.69 393 THR A CA 1
ATOM 2993 C C . THR A 1 393 ? -4.623 14.431 7.513 1.00 84.69 393 THR A C 1
ATOM 2995 O O . THR A 1 393 ? -3.426 14.146 7.545 1.00 84.69 393 THR A O 1
ATOM 2998 N N . HIS A 1 394 ? -5.577 13.513 7.573 1.00 88.12 394 HIS A N 1
ATOM 2999 C CA . HIS A 1 394 ? -5.354 12.084 7.448 1.00 88.12 394 HIS A CA 1
ATOM 3000 C C . HIS A 1 394 ? -6.186 11.563 6.277 1.00 88.12 394 HIS A C 1
ATOM 3002 O O . HIS A 1 394 ? -7.368 11.890 6.154 1.00 88.12 394 HIS A O 1
ATOM 3008 N N . LEU A 1 395 ? -5.575 10.735 5.437 1.00 90.25 395 LEU A N 1
ATOM 3009 C CA . LEU A 1 395 ? -6.280 9.926 4.454 1.00 90.25 395 LEU A CA 1
ATOM 3010 C C . LEU A 1 395 ? -6.539 8.555 5.065 1.00 90.25 395 LEU A C 1
ATOM 3012 O O . LEU A 1 395 ? -5.619 7.912 5.568 1.00 90.25 395 LEU A O 1
ATOM 3016 N N . VAL A 1 396 ? -7.783 8.101 5.013 1.00 93.88 396 VAL A N 1
ATOM 3017 C CA . VAL A 1 396 ? -8.180 6.729 5.329 1.00 93.88 396 VAL A CA 1
ATOM 3018 C C . VAL A 1 396 ? -8.480 6.055 3.997 1.00 93.88 396 VAL A C 1
ATOM 3020 O O . VAL A 1 396 ? -9.329 6.535 3.254 1.00 93.88 396 VAL A O 1
ATOM 3023 N N . ILE A 1 397 ? -7.777 4.975 3.670 1.00 95.12 397 ILE A N 1
ATOM 3024 C CA . ILE A 1 397 ? -7.837 4.321 2.357 1.00 95.12 397 ILE A CA 1
ATOM 3025 C C . ILE A 1 397 ? -8.638 3.028 2.519 1.00 95.12 397 ILE A C 1
ATOM 3027 O O . ILE A 1 397 ? -8.149 2.057 3.095 1.00 95.12 397 ILE A O 1
ATOM 3031 N N . GLY A 1 398 ? -9.882 3.016 2.039 1.00 96.31 398 GLY A N 1
ATOM 3032 C CA . GLY A 1 398 ? -10.754 1.835 2.080 1.00 96.31 398 GLY A CA 1
ATOM 3033 C C . GLY A 1 398 ? -10.301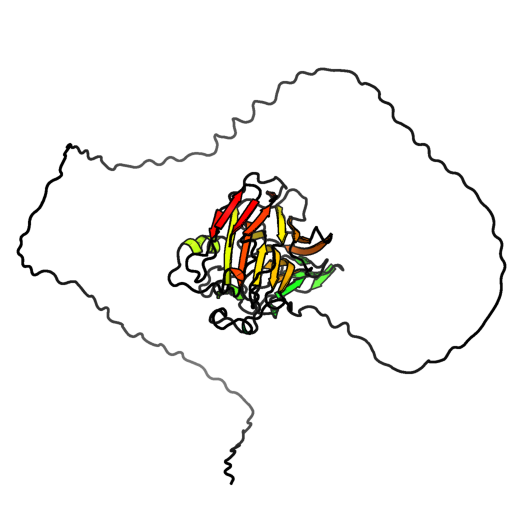 0.725 1.127 1.00 96.31 398 GLY A C 1
ATOM 3034 O O . GLY A 1 398 ? -10.581 -0.448 1.365 1.00 96.31 398 GLY A O 1
ATOM 3035 N N . GLY A 1 399 ? -9.574 1.106 0.079 1.00 96.38 399 GLY A N 1
ATOM 3036 C CA . GLY A 1 399 ? -8.929 0.224 -0.883 1.00 96.38 399 GLY A CA 1
ATOM 3037 C C . GLY A 1 399 ? -8.241 1.042 -1.974 1.00 96.38 399 GLY A C 1
ATOM 3038 O O . GLY A 1 399 ? -8.747 2.100 -2.350 1.00 96.38 399 GLY A O 1
ATOM 3039 N N . ALA A 1 400 ? -7.120 0.553 -2.487 1.00 93.81 400 ALA A N 1
ATOM 3040 C CA . ALA A 1 400 ? -6.396 1.115 -3.620 1.00 93.81 400 ALA A CA 1
ATOM 3041 C C . ALA A 1 400 ? -5.881 0.008 -4.551 1.00 93.81 400 ALA A C 1
ATOM 3043 O O . ALA A 1 400 ? -5.663 -1.131 -4.123 1.00 93.81 400 ALA A O 1
ATOM 3044 N N . LEU A 1 401 ? -5.706 0.379 -5.817 1.00 93.50 401 LEU A N 1
ATOM 3045 C CA . LEU A 1 401 ? -5.015 -0.354 -6.868 1.00 93.50 401 LEU A CA 1
ATOM 3046 C C . LEU A 1 401 ? -3.855 0.518 -7.347 1.00 93.50 401 LEU A C 1
ATOM 3048 O O . LEU A 1 401 ? -4.077 1.618 -7.852 1.00 93.50 401 LEU A O 1
ATOM 3052 N N . GLU A 1 402 ? -2.641 -0.001 -7.226 1.00 88.06 402 GLU A N 1
ATOM 3053 C CA . GLU A 1 402 ? -1.417 0.609 -7.741 1.00 88.06 402 GLU A CA 1
ATOM 3054 C C . GLU A 1 402 ? -0.705 -0.395 -8.651 1.00 88.06 402 GLU A C 1
ATOM 3056 O O . GLU A 1 402 ? -0.596 -1.571 -8.298 1.00 88.06 402 GLU A O 1
ATOM 3061 N N . VAL A 1 403 ? -0.228 0.041 -9.819 1.00 86.94 403 VAL A N 1
ATOM 3062 C CA . VAL A 1 403 ? 0.421 -0.855 -10.793 1.00 86.94 403 VAL A CA 1
ATOM 3063 C C . VAL A 1 403 ? 1.716 -0.303 -11.353 1.00 86.94 403 VAL A C 1
ATOM 3065 O O . VAL A 1 403 ? 1.922 0.907 -11.392 1.00 86.94 403 VAL A O 1
ATOM 3068 N N . TYR A 1 404 ? 2.547 -1.220 -11.846 1.00 84.06 404 TYR A N 1
ATOM 3069 C CA . TYR A 1 404 ? 3.752 -0.940 -12.613 1.00 84.06 404 TYR A CA 1
ATOM 3070 C C . TYR A 1 404 ? 3.842 -1.883 -13.809 1.00 84.06 404 TYR A C 1
ATOM 3072 O O . TYR A 1 404 ? 3.625 -3.084 -13.649 1.00 84.06 404 TYR A O 1
ATOM 3080 N N . SER A 1 405 ? 4.258 -1.354 -14.961 1.00 82.81 405 SER A N 1
ATOM 3081 C CA . SER A 1 405 ? 4.508 -2.130 -16.189 1.00 82.81 405 SER A CA 1
ATOM 3082 C C . SER A 1 405 ? 3.319 -2.984 -16.658 1.00 82.81 405 SER A C 1
ATOM 3084 O O . SER A 1 405 ? 3.455 -4.200 -16.773 1.00 82.81 405 SER A O 1
ATOM 3086 N N . VAL A 1 406 ? 2.161 -2.353 -16.897 1.00 85.38 406 VAL A N 1
ATOM 3087 C CA . VAL A 1 406 ? 0.953 -3.021 -17.416 1.00 85.38 406 VAL A CA 1
ATOM 3088 C C . VAL A 1 406 ? 0.645 -2.554 -18.846 1.00 85.38 406 VAL A C 1
ATOM 3090 O O . VAL A 1 406 ? 0.227 -1.414 -19.049 1.00 85.38 406 VAL A O 1
ATOM 3093 N N . ASP A 1 407 ? 0.802 -3.460 -19.816 1.00 84.12 407 ASP A N 1
ATOM 3094 C CA . ASP A 1 407 ? 0.549 -3.245 -21.254 1.00 84.12 407 ASP A CA 1
ATOM 3095 C C . ASP A 1 407 ? -0.903 -3.547 -21.677 1.00 84.12 407 ASP A C 1
ATOM 3097 O O . ASP A 1 407 ? -1.362 -3.072 -22.719 1.00 84.12 407 ASP A O 1
ATOM 3101 N N . SER A 1 408 ? -1.630 -4.378 -20.923 1.00 88.38 408 SER A N 1
ATOM 3102 C CA . SER A 1 408 ? -2.924 -4.923 -21.354 1.00 88.38 408 SER A CA 1
ATOM 3103 C C . SER A 1 408 ? -3.821 -5.349 -20.185 1.00 88.38 408 SER A C 1
ATOM 3105 O O . SER A 1 408 ? -3.367 -5.599 -19.071 1.00 88.38 408 SER A O 1
ATOM 3107 N N . CYS A 1 409 ? -5.136 -5.426 -20.418 1.00 91.69 409 CYS A N 1
ATOM 3108 C CA . CYS A 1 409 ? -6.098 -5.702 -19.344 1.00 91.69 409 CYS A CA 1
ATOM 3109 C C . CYS A 1 409 ? -6.043 -7.147 -18.816 1.00 91.69 409 CYS A C 1
ATOM 3111 O O . CYS A 1 409 ? -6.399 -7.399 -17.672 1.00 91.69 409 CYS A O 1
ATOM 3113 N N . ASP A 1 410 ? -5.560 -8.097 -19.615 1.00 93.25 410 ASP A N 1
ATOM 3114 C CA . ASP A 1 410 ? -5.334 -9.494 -19.224 1.00 93.25 410 ASP A CA 1
ATOM 3115 C C . ASP A 1 410 ? -4.068 -9.710 -18.373 1.00 93.25 410 ASP A C 1
ATOM 3117 O O . ASP A 1 410 ? -3.877 -10.808 -17.839 1.00 93.25 410 ASP A O 1
ATOM 3121 N N . GLN A 1 411 ? -3.258 -8.660 -18.179 1.00 93.81 411 GLN A N 1
ATOM 3122 C CA . GLN A 1 411 ? -2.201 -8.594 -17.163 1.00 93.81 411 GLN A CA 1
ATOM 3123 C C . GLN A 1 411 ? -2.726 -8.219 -15.767 1.00 93.81 411 GLN A C 1
ATOM 3125 O O . GLN A 1 411 ? -1.990 -8.363 -14.784 1.00 93.81 411 GLN A O 1
ATOM 3130 N N . TYR A 1 412 ? -3.993 -7.809 -15.651 1.00 95.44 412 TYR A N 1
ATOM 3131 C CA . TYR A 1 412 ? -4.735 -7.829 -14.392 1.00 95.44 412 TYR A CA 1
ATOM 3132 C C . TYR A 1 412 ? -5.389 -9.206 -14.160 1.00 95.44 412 TYR A C 1
ATOM 3134 O O . TYR A 1 412 ? -5.525 -10.006 -15.086 1.00 95.44 412 TYR A O 1
ATOM 3142 N N . PRO A 1 413 ? -5.831 -9.515 -12.927 1.00 97.19 413 PRO A N 1
ATOM 3143 C CA . PRO A 1 413 ? -6.623 -10.711 -12.665 1.00 97.19 413 PRO A CA 1
ATOM 3144 C C . PRO A 1 413 ? -7.911 -10.794 -13.508 1.00 97.19 413 PRO A C 1
ATOM 3146 O O . PRO A 1 413 ? -8.672 -9.826 -13.555 1.00 97.19 413 PRO A O 1
ATOM 3149 N N . PRO A 1 414 ? -8.254 -11.964 -14.079 1.00 97.06 414 PRO A N 1
ATOM 3150 C CA . PRO A 1 414 ? -9.474 -12.143 -14.875 1.00 97.06 414 PRO A CA 1
ATOM 3151 C C . PRO A 1 414 ? -10.785 -11.996 -14.075 1.00 97.06 414 PRO A C 1
ATOM 3153 O O . PRO A 1 414 ? -11.865 -12.011 -14.662 1.00 97.06 414 PRO A O 1
ATOM 3156 N N . ASP A 1 415 ? -10.725 -11.842 -12.745 1.00 97.12 415 ASP A N 1
ATOM 3157 C CA . ASP A 1 415 ? -11.865 -11.447 -11.908 1.00 97.12 415 ASP A CA 1
ATOM 3158 C C . ASP A 1 415 ? -12.423 -10.049 -12.278 1.00 97.12 415 ASP A C 1
ATOM 3160 O O . ASP A 1 415 ? -13.579 -9.754 -11.959 1.00 97.12 415 ASP A O 1
ATOM 3164 N N . GLY A 1 416 ? -11.614 -9.179 -12.909 1.00 96.12 416 GLY A N 1
ATOM 3165 C CA . GLY A 1 416 ? -11.984 -7.816 -13.340 1.00 96.12 416 GLY A CA 1
ATOM 3166 C C . GLY A 1 416 ? -12.370 -6.862 -12.200 1.00 96.12 416 GLY A C 1
ATOM 3167 O O . GLY A 1 416 ? -12.973 -5.811 -12.418 1.00 96.12 416 GLY A O 1
ATOM 3168 N N . ARG A 1 417 ? -12.130 -7.271 -10.947 1.00 97.31 417 ARG A N 1
ATOM 3169 C CA . ARG A 1 417 ? -12.340 -6.463 -9.743 1.00 97.31 417 ARG A CA 1
ATOM 3170 C C . ARG A 1 417 ? -11.672 -7.067 -8.517 1.00 97.31 417 ARG A C 1
ATOM 3172 O O . ARG A 1 417 ? -11.452 -8.273 -8.429 1.00 97.31 417 ARG A O 1
ATOM 3179 N N . ILE A 1 418 ? -11.481 -6.239 -7.498 1.00 98.44 418 ILE A N 1
ATOM 3180 C CA . ILE A 1 418 ? -11.262 -6.673 -6.116 1.00 98.44 418 ILE A CA 1
ATOM 3181 C C . ILE A 1 418 ? -12.220 -5.933 -5.178 1.00 98.44 418 ILE A C 1
ATOM 3183 O O . ILE A 1 418 ? -12.506 -4.753 -5.376 1.00 98.44 418 ILE A O 1
ATOM 3187 N N . THR A 1 419 ? -12.710 -6.611 -4.140 1.00 98.62 419 THR A N 1
ATOM 3188 C CA . THR A 1 419 ? -13.544 -5.995 -3.099 1.00 98.62 419 THR A CA 1
ATOM 3189 C C . THR A 1 419 ? -12.868 -6.111 -1.741 1.00 98.62 419 THR A C 1
ATOM 3191 O O . THR A 1 419 ? -12.707 -7.211 -1.208 1.00 98.62 419 THR A O 1
ATOM 3194 N N . PHE A 1 420 ? -12.562 -4.959 -1.152 1.00 98.75 420 PHE A N 1
ATOM 3195 C CA . PHE A 1 420 ? -12.293 -4.812 0.270 1.00 98.75 420 PHE A CA 1
ATOM 3196 C C . PHE A 1 420 ? -13.639 -4.748 0.994 1.00 98.75 420 PHE A C 1
ATOM 3198 O O . PHE A 1 420 ? -14.455 -3.863 0.729 1.00 98.75 420 PHE A O 1
ATOM 3205 N N . ASN A 1 421 ? -13.911 -5.705 1.876 1.00 98.31 421 ASN A N 1
ATOM 3206 C CA . ASN A 1 421 ? -15.156 -5.818 2.629 1.00 98.31 421 ASN A CA 1
ATOM 3207 C C . ASN A 1 421 ? -14.917 -5.770 4.145 1.00 98.31 421 ASN A C 1
ATOM 3209 O O . ASN A 1 421 ? -13.784 -5.758 4.630 1.00 98.31 421 ASN A O 1
ATOM 3213 N N . ALA A 1 422 ? -16.020 -5.704 4.897 1.00 97.75 422 ALA A N 1
ATOM 3214 C CA . ALA A 1 422 ? -16.020 -5.579 6.355 1.00 97.75 422 ALA A CA 1
ATOM 3215 C C . ALA A 1 422 ? -15.158 -4.405 6.870 1.00 97.75 422 ALA A C 1
ATOM 3217 O O . ALA A 1 422 ? -14.583 -4.486 7.957 1.00 97.75 422 ALA A O 1
ATOM 3218 N N . ILE A 1 423 ? -15.086 -3.309 6.102 1.00 98.56 423 ILE A N 1
ATOM 3219 C CA . ILE A 1 423 ? -14.253 -2.156 6.436 1.00 98.56 423 ILE A CA 1
ATOM 3220 C C . ILE A 1 423 ? -14.724 -1.555 7.769 1.00 98.56 423 ILE A C 1
ATOM 3222 O O . ILE A 1 423 ? -15.893 -1.190 7.965 1.00 98.56 423 ILE A O 1
ATOM 3226 N N . GLY A 1 424 ? -13.790 -1.479 8.711 1.00 98.19 424 GLY A N 1
ATOM 3227 C CA . GLY A 1 424 ? -13.961 -0.895 10.030 1.00 98.19 424 GLY A CA 1
ATOM 3228 C C . GLY A 1 424 ? -12.991 0.261 10.211 1.00 98.19 424 GLY A C 1
ATOM 3229 O O . GLY A 1 424 ? -11.797 0.039 10.386 1.00 98.19 424 GLY A O 1
ATOM 3230 N N . VAL A 1 425 ? -13.516 1.483 10.197 1.00 97.81 425 VAL A N 1
ATOM 3231 C CA . VAL A 1 425 ? -12.765 2.715 10.467 1.00 97.81 425 VAL A CA 1
ATOM 3232 C C . VAL A 1 425 ? -13.093 3.186 11.884 1.00 97.81 425 VAL A C 1
ATOM 3234 O O . VAL A 1 425 ? -14.264 3.217 12.271 1.00 97.81 425 VAL A O 1
ATOM 3237 N N . TYR A 1 426 ? -12.077 3.546 12.667 1.00 95.69 426 TYR A N 1
ATOM 3238 C CA . TYR A 1 426 ? -12.226 3.939 14.068 1.00 95.69 426 TYR A CA 1
ATOM 3239 C C . TYR A 1 426 ? -11.385 5.170 14.406 1.00 95.69 426 TYR A C 1
ATOM 3241 O O . TYR A 1 426 ? -10.214 5.257 14.026 1.00 95.69 426 TYR A O 1
ATOM 3249 N N . ASP A 1 427 ? -11.963 6.088 15.179 1.00 93.50 427 ASP A N 1
ATOM 3250 C CA . ASP 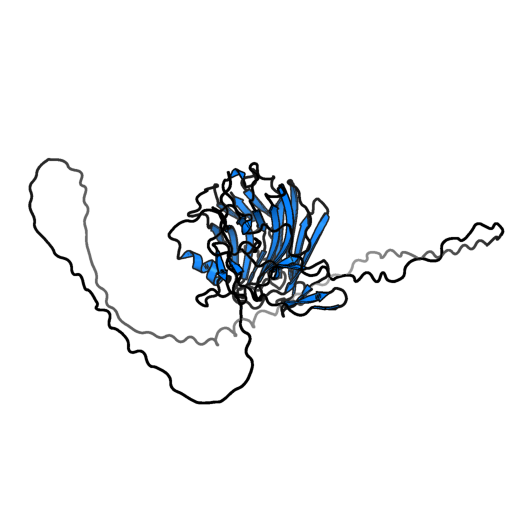A 1 427 ? -11.238 7.221 15.756 1.00 93.50 427 ASP A CA 1
ATOM 3251 C C . ASP A 1 427 ? -10.227 6.774 16.836 1.00 93.50 427 ASP A C 1
ATOM 3253 O O . ASP A 1 427 ? -10.158 5.606 17.229 1.00 93.50 427 ASP A O 1
ATOM 3257 N N . TYR A 1 428 ? -9.431 7.713 17.348 1.00 92.25 428 TYR A N 1
ATOM 3258 C CA . TYR A 1 428 ? -8.438 7.453 18.398 1.00 92.25 428 TYR A CA 1
ATOM 3259 C C . TYR A 1 428 ? -9.025 6.982 19.746 1.00 92.25 428 TYR A C 1
ATOM 3261 O O . TYR A 1 428 ? -8.277 6.550 20.623 1.00 92.25 428 TYR A O 1
ATOM 3269 N N . LYS A 1 429 ? -10.345 7.083 19.945 1.00 92.12 429 LYS A N 1
ATOM 3270 C CA . LYS A 1 429 ? -11.069 6.549 21.110 1.00 92.12 429 LYS A CA 1
ATOM 3271 C C . LYS A 1 429 ? -11.656 5.161 20.831 1.00 92.12 429 LYS A C 1
ATOM 3273 O O . LYS A 1 429 ? -12.376 4.634 21.677 1.00 92.12 429 LYS A O 1
ATOM 3278 N N . LEU A 1 430 ? -11.360 4.586 19.663 1.00 92.50 430 LEU A N 1
ATOM 3279 C CA . LEU A 1 430 ? -11.947 3.360 19.125 1.00 92.50 430 LEU A CA 1
ATOM 3280 C C . LEU A 1 430 ? -13.470 3.456 18.906 1.00 92.50 430 LEU A C 1
ATOM 3282 O O . LEU A 1 430 ? -14.167 2.443 18.834 1.00 92.50 430 LEU A O 1
ATOM 3286 N N . GLY A 1 431 ? -13.992 4.675 18.743 1.00 94.38 431 GLY A N 1
ATOM 3287 C CA . GLY A 1 431 ? -15.340 4.922 18.250 1.00 94.38 431 GLY A CA 1
ATOM 3288 C C . GLY A 1 431 ? -15.413 4.622 16.754 1.00 94.38 431 GLY A C 1
ATOM 3289 O O . GLY A 1 431 ? -14.655 5.186 15.966 1.00 94.38 431 GLY A O 1
ATOM 3290 N N . ARG A 1 432 ? -16.316 3.721 16.348 1.00 96.00 432 ARG A N 1
ATOM 3291 C CA . ARG A 1 432 ? -16.492 3.352 14.936 1.00 96.00 432 ARG A CA 1
ATOM 3292 C C . ARG A 1 432 ? -17.077 4.520 14.138 1.00 96.00 432 ARG A C 1
ATOM 3294 O O . ARG A 1 432 ? -18.182 4.979 14.436 1.00 96.00 432 ARG A O 1
ATOM 3301 N N . VAL A 1 433 ? -16.381 4.932 13.083 1.00 95.50 433 VAL A N 1
ATOM 3302 C CA . VAL A 1 433 ? -16.897 5.855 12.067 1.00 95.50 433 VAL A CA 1
ATOM 3303 C C . VAL A 1 433 ? -17.946 5.097 11.252 1.00 95.50 433 VAL A C 1
ATOM 3305 O O . VAL A 1 433 ? -17.633 4.119 10.579 1.00 95.50 433 VAL A O 1
ATOM 3308 N N . GLN A 1 434 ? -19.218 5.488 11.378 1.00 91.50 434 GLN A N 1
ATOM 3309 C CA . GLN A 1 434 ? -20.329 4.704 10.818 1.00 91.50 434 GLN A CA 1
ATOM 3310 C C . GLN A 1 434 ? -20.487 4.862 9.305 1.00 91.50 434 GLN A C 1
ATOM 3312 O O . GLN A 1 434 ? -20.897 3.909 8.648 1.00 91.50 434 GLN A O 1
ATOM 3317 N N . SER A 1 435 ? -20.132 6.036 8.780 1.00 90.62 435 SER A N 1
ATOM 3318 C CA . SER A 1 435 ? -20.160 6.369 7.357 1.00 90.62 435 SER A CA 1
ATOM 3319 C C . SER A 1 435 ? -18.913 7.193 7.026 1.00 90.62 435 SER A C 1
ATOM 3321 O O . SER A 1 435 ? -18.972 8.419 7.130 1.00 90.62 435 SER A O 1
ATOM 3323 N N . PRO A 1 436 ? -17.777 6.549 6.704 1.00 92.50 436 PRO A N 1
ATOM 3324 C CA . PRO A 1 436 ? -16.614 7.247 6.164 1.00 92.50 436 PRO A CA 1
ATOM 3325 C C . PRO A 1 436 ? -17.004 7.998 4.885 1.00 92.50 436 PRO A C 1
ATOM 3327 O O . PRO A 1 436 ? -17.808 7.498 4.092 1.00 92.50 436 PRO A O 1
ATOM 3330 N N . ALA A 1 437 ? -16.471 9.202 4.694 1.00 91.62 437 ALA A N 1
ATOM 3331 C CA . ALA A 1 437 ? -16.816 10.072 3.571 1.00 91.62 437 ALA A CA 1
ATOM 3332 C C . ALA A 1 437 ? -15.998 9.712 2.320 1.00 91.62 437 ALA A C 1
ATOM 3334 O O . ALA A 1 437 ? -15.223 10.523 1.815 1.00 91.62 437 ALA A O 1
ATOM 3335 N N . TRP A 1 438 ? -16.152 8.471 1.844 1.00 91.56 438 TRP A N 1
ATOM 3336 C CA . TRP A 1 438 ? -15.391 7.959 0.709 1.00 91.56 438 TRP A CA 1
ATOM 3337 C C . TRP A 1 438 ? -15.561 8.828 -0.539 1.00 91.56 438 TRP A C 1
ATOM 3339 O O . TRP A 1 438 ? -16.672 9.091 -1.002 1.00 91.56 438 TRP A O 1
ATOM 3349 N N . VAL A 1 439 ? -14.428 9.199 -1.115 1.00 86.81 439 VAL A N 1
ATOM 3350 C CA . VAL A 1 439 ? -14.295 9.765 -2.448 1.00 86.81 439 VAL A CA 1
ATOM 3351 C C . VAL A 1 439 ? -13.596 8.720 -3.310 1.00 86.81 439 VAL A C 1
ATOM 3353 O O . VAL A 1 439 ? -12.527 8.221 -2.951 1.00 86.81 439 VAL A O 1
ATOM 3356 N N . SER A 1 440 ? -14.213 8.391 -4.441 1.00 84.88 440 SER A N 1
ATOM 3357 C CA . SER A 1 440 ? -13.599 7.589 -5.497 1.00 84.88 440 SER A CA 1
ATOM 3358 C C . SER A 1 440 ? -12.588 8.442 -6.262 1.00 84.88 440 SER A C 1
ATOM 3360 O O . SER A 1 440 ? -12.933 9.502 -6.786 1.00 84.88 440 SER A O 1
ATOM 3362 N N . TYR A 1 441 ? -11.348 7.972 -6.333 1.00 77.56 441 TYR A N 1
ATOM 3363 C CA . TYR A 1 441 ? -10.282 8.526 -7.159 1.00 77.56 441 TYR A CA 1
ATOM 3364 C C . TYR A 1 441 ? -9.985 7.546 -8.288 1.00 77.56 441 TYR A C 1
ATOM 3366 O O . TYR A 1 441 ? -9.848 6.345 -8.058 1.00 77.56 441 TYR A O 1
ATOM 3374 N N . SER A 1 442 ? -9.891 8.080 -9.500 1.00 76.75 442 SER A N 1
ATOM 3375 C CA . SER A 1 442 ? -9.646 7.332 -10.724 1.00 76.75 442 SER A CA 1
ATOM 3376 C C . SER A 1 442 ? -8.687 8.146 -11.581 1.00 76.75 442 SER A C 1
ATOM 3378 O O . SER A 1 442 ? -9.125 9.094 -12.231 1.00 76.75 442 SER A O 1
ATOM 3380 N N . ASP A 1 443 ? -7.403 7.788 -11.581 1.00 71.50 443 ASP A N 1
ATOM 3381 C CA . ASP A 1 443 ? -6.381 8.415 -12.434 1.00 71.50 443 ASP A CA 1
ATOM 3382 C C . ASP A 1 443 ? -6.155 7.587 -13.710 1.00 71.50 443 ASP A C 1
ATOM 3384 O O . ASP A 1 443 ? -5.043 7.281 -14.129 1.00 71.50 443 ASP A O 1
ATOM 3388 N N . SER A 1 444 ? -7.267 7.150 -14.309 1.00 66.38 444 SER A N 1
ATOM 3389 C CA . SER A 1 444 ? -7.290 6.380 -15.555 1.00 66.38 444 SER A CA 1
ATOM 3390 C C . SER A 1 444 ? -7.474 7.242 -16.808 1.00 66.38 444 SER A C 1
ATOM 3392 O O . SER A 1 444 ? -7.348 6.753 -17.934 1.00 66.38 444 SER A O 1
ATOM 3394 N N . SER A 1 445 ? -7.779 8.534 -16.645 1.00 54.62 445 SER A N 1
ATOM 3395 C CA . SER A 1 445 ? -8.068 9.442 -17.755 1.00 54.62 445 SER A CA 1
ATOM 3396 C C . SER A 1 445 ? -6.797 9.808 -18.524 1.00 54.62 445 SER A C 1
ATOM 3398 O O . SER A 1 445 ? -6.066 10.716 -18.133 1.00 54.62 445 SER A O 1
ATOM 3400 N N . GLY A 1 446 ? -6.572 9.130 -19.649 1.00 58.03 446 GLY A N 1
ATOM 3401 C CA . GLY A 1 446 ? -5.380 9.304 -20.484 1.00 58.03 446 GLY A CA 1
ATOM 3402 C C . GLY A 1 446 ? -4.441 8.101 -20.494 1.00 58.03 446 GLY A C 1
ATOM 3403 O O . GLY A 1 446 ? -3.449 8.147 -21.204 1.00 58.03 446 GLY A O 1
ATOM 3404 N N . LEU A 1 447 ? -4.759 7.026 -19.770 1.00 69.00 447 LEU A N 1
ATOM 3405 C CA . LEU A 1 447 ? -4.035 5.764 -19.887 1.00 69.00 447 LEU A CA 1
ATOM 3406 C C . LEU A 1 447 ? -4.283 5.120 -21.262 1.00 69.00 447 LEU A C 1
ATOM 3408 O O . LEU A 1 447 ? -5.436 5.013 -21.691 1.00 69.00 447 LEU A O 1
ATOM 3412 N N . ASP A 1 448 ? -3.214 4.669 -21.928 1.00 66.06 448 ASP A N 1
ATOM 3413 C CA . ASP A 1 448 ? -3.279 4.025 -23.255 1.00 66.06 448 ASP A CA 1
ATOM 3414 C C . ASP A 1 448 ? -4.126 2.738 -23.255 1.00 66.06 448 ASP A C 1
ATOM 3416 O O . ASP A 1 448 ? -4.749 2.388 -24.259 1.00 66.06 448 ASP A O 1
ATOM 3420 N N . VAL A 1 449 ? -4.188 2.056 -22.108 1.00 74.19 449 VAL A N 1
ATOM 3421 C CA . VAL A 1 449 ? -5.008 0.864 -21.876 1.00 74.19 449 VAL A CA 1
ATOM 3422 C C . VAL A 1 449 ? -6.206 1.255 -21.008 1.00 74.19 449 VAL A C 1
ATOM 3424 O O . VAL A 1 449 ? -6.049 1.873 -19.957 1.00 74.19 449 VAL A O 1
ATOM 3427 N N . GLN A 1 450 ? -7.420 0.907 -21.437 1.00 83.81 450 GLN A N 1
ATOM 3428 C CA . GLN A 1 450 ? -8.659 1.241 -20.726 1.00 83.81 450 GLN A CA 1
ATOM 3429 C C . GLN A 1 450 ? -9.383 -0.031 -20.297 1.00 83.81 450 GLN A C 1
ATOM 3431 O O . GLN A 1 450 ? -10.080 -0.661 -21.092 1.00 83.81 450 GLN A O 1
ATOM 3436 N N . CYS A 1 451 ? -9.236 -0.389 -19.024 1.00 88.81 451 CYS A N 1
ATOM 3437 C CA . CYS A 1 451 ? -9.745 -1.638 -18.472 1.00 88.81 451 CYS A CA 1
ATOM 3438 C C . CYS A 1 451 ? -10.976 -1.403 -17.583 1.00 88.81 451 CYS A C 1
ATOM 3440 O O . CYS A 1 451 ? -11.001 -1.780 -16.428 1.00 88.81 451 CYS A O 1
ATOM 3442 N N . ASN A 1 452 ? -12.011 -0.728 -18.098 1.00 88.88 452 ASN A N 1
ATOM 3443 C CA . ASN A 1 452 ? -13.307 -0.554 -17.406 1.00 88.88 452 ASN A CA 1
ATOM 3444 C C . ASN A 1 452 ? -13.220 -0.030 -15.952 1.00 88.88 452 ASN A C 1
ATOM 3446 O O . ASN A 1 452 ? -14.015 -0.416 -15.092 1.00 88.88 452 ASN A O 1
ATOM 3450 N N . TYR A 1 453 ? -12.246 0.840 -15.690 1.00 89.75 453 TYR A N 1
ATOM 3451 C CA . TYR A 1 453 ? -11.904 1.316 -14.356 1.00 89.75 453 TYR A CA 1
ATOM 3452 C C . TYR A 1 453 ? -13.075 1.997 -13.628 1.00 89.75 453 TYR A C 1
ATOM 3454 O O . TYR A 1 453 ? -13.676 2.935 -14.154 1.00 89.75 453 TYR A O 1
ATOM 3462 N N . ASP A 1 454 ? -13.375 1.540 -12.408 1.00 91.81 454 ASP A N 1
ATOM 3463 C CA . ASP A 1 454 ? -14.443 2.079 -11.553 1.00 91.81 454 ASP A CA 1
ATOM 3464 C C . ASP A 1 454 ? -14.156 1.822 -10.060 1.00 91.81 454 ASP A C 1
ATOM 3466 O O . ASP A 1 454 ? -13.555 0.806 -9.698 1.00 91.81 454 ASP A O 1
ATOM 3470 N N . VAL A 1 455 ? -14.652 2.696 -9.177 1.00 92.44 455 VAL A N 1
ATOM 3471 C CA . VAL A 1 455 ? -14.584 2.534 -7.714 1.00 92.44 455 VAL A CA 1
ATOM 3472 C C . VAL A 1 455 ? -15.962 2.724 -7.091 1.00 92.44 455 VAL A C 1
ATOM 3474 O O . VAL A 1 455 ? -16.493 3.836 -7.024 1.00 92.44 455 VAL A O 1
ATOM 3477 N N . GLN A 1 456 ? -16.494 1.636 -6.534 1.00 95.50 456 GLN A N 1
ATOM 3478 C CA . GLN A 1 456 ? -17.801 1.585 -5.881 1.00 95.50 456 GLN A CA 1
ATOM 3479 C C . GLN A 1 456 ? -17.646 1.401 -4.372 1.00 95.50 456 GLN A C 1
ATOM 3481 O O . GLN A 1 456 ? -17.009 0.451 -3.910 1.00 95.50 456 GLN A O 1
ATOM 3486 N N . THR A 1 457 ? -18.268 2.275 -3.582 1.00 95.69 457 THR A N 1
ATOM 3487 C CA . THR A 1 457 ? -18.096 2.293 -2.122 1.00 95.69 457 THR A CA 1
ATOM 3488 C C . THR A 1 457 ? -19.411 2.180 -1.361 1.00 95.69 457 THR A C 1
ATOM 3490 O O . THR A 1 457 ? -20.412 2.791 -1.729 1.00 95.69 457 THR A O 1
ATOM 3493 N N . THR A 1 458 ? -19.380 1.481 -0.230 1.00 96.19 458 THR A N 1
ATOM 3494 C CA . THR A 1 458 ? -20.393 1.560 0.833 1.00 96.19 458 THR A CA 1
ATOM 3495 C C . THR A 1 458 ? -19.713 1.988 2.134 1.00 96.19 458 THR A C 1
ATOM 3497 O O . THR A 1 458 ? -18.487 2.065 2.204 1.00 96.19 458 THR A O 1
ATOM 3500 N N . SER A 1 459 ? -20.461 2.196 3.219 1.00 94.38 459 SER A N 1
ATOM 3501 C CA . SER A 1 459 ? -19.856 2.480 4.530 1.00 94.38 459 SER A CA 1
ATOM 3502 C C . SER A 1 459 ? -18.941 1.365 5.068 1.00 94.38 459 SER A C 1
ATOM 3504 O O . SER A 1 459 ? -18.219 1.596 6.039 1.00 94.38 459 SER A O 1
ATOM 3506 N N . THR A 1 460 ? -18.963 0.163 4.476 1.00 96.88 460 THR A N 1
ATOM 3507 C CA . THR A 1 460 ? -18.194 -1.011 4.929 1.00 96.88 460 THR A CA 1
ATOM 3508 C C . THR A 1 460 ? -17.490 -1.774 3.801 1.00 96.88 460 THR A C 1
ATOM 3510 O O . THR A 1 460 ? -16.990 -2.879 4.031 1.00 96.88 460 THR A O 1
ATOM 3513 N N . SER A 1 461 ? -17.422 -1.214 2.589 1.00 97.81 461 SER A N 1
ATOM 3514 C CA . SER A 1 461 ? -16.733 -1.845 1.459 1.00 97.81 461 SER A CA 1
ATOM 3515 C C . SER A 1 461 ? -16.230 -0.848 0.421 1.00 97.81 461 SER A C 1
ATOM 3517 O O . SER A 1 461 ? -16.890 0.155 0.159 1.00 97.81 461 SER A O 1
ATOM 3519 N N . ALA A 1 462 ? -15.136 -1.197 -0.248 1.00 97.75 462 ALA A N 1
ATOM 3520 C CA . ALA A 1 462 ? -14.657 -0.561 -1.468 1.00 97.75 462 ALA A CA 1
ATOM 3521 C C . ALA A 1 462 ? -14.418 -1.656 -2.516 1.00 97.75 462 ALA A C 1
ATOM 3523 O O . ALA A 1 462 ? -13.704 -2.622 -2.251 1.00 97.75 462 ALA A O 1
ATOM 3524 N N . THR A 1 463 ? -15.044 -1.536 -3.684 1.00 98.12 463 THR A N 1
ATOM 3525 C CA . THR A 1 463 ? -14.799 -2.404 -4.842 1.00 98.12 463 THR A CA 1
ATOM 3526 C C . THR A 1 463 ? -14.105 -1.590 -5.911 1.00 98.12 463 THR A C 1
ATOM 3528 O O . THR A 1 463 ? -14.610 -0.537 -6.287 1.00 98.12 463 THR A O 1
ATOM 3531 N N . ILE A 1 464 ? -12.971 -2.090 -6.384 1.00 96.19 464 ILE A N 1
ATOM 3532 C CA . ILE A 1 464 ? -12.198 -1.514 -7.480 1.00 96.19 464 ILE A CA 1
ATOM 3533 C C . ILE A 1 464 ? -12.354 -2.447 -8.673 1.00 96.19 464 ILE A C 1
ATOM 3535 O O . ILE A 1 464 ? -12.056 -3.633 -8.534 1.00 96.19 464 ILE A O 1
ATOM 3539 N N . SER A 1 465 ? -12.816 -1.921 -9.803 1.00 95.88 465 SER A N 1
ATOM 3540 C CA . SER A 1 465 ? -12.898 -2.630 -11.085 1.00 95.88 465 SER A CA 1
ATOM 3541 C C . SER A 1 465 ? -11.736 -2.219 -11.989 1.00 95.88 465 SER A C 1
ATOM 3543 O O . SER A 1 465 ? -11.246 -1.088 -11.888 1.00 95.88 465 SER A O 1
ATOM 3545 N N . TYR A 1 466 ? -11.293 -3.156 -12.823 1.00 91.56 466 TYR A N 1
ATOM 3546 C CA . TYR A 1 466 ? -10.168 -3.056 -13.754 1.00 91.56 466 TYR A CA 1
ATOM 3547 C C . TYR A 1 466 ? -10.300 -4.146 -14.841 1.00 91.56 466 TYR A C 1
ATOM 3549 O O . TYR A 1 466 ? -11.354 -4.826 -14.875 1.00 91.56 466 TYR A O 1
#

pLDDT: mean 70.84, std 26.04, range [28.78, 98.88]

Foldseek 3Di:
DDDDDDDDDDDDDDDDDDDDDDDDDDDDDDDDDDDDDDDDDDDDDDDDDDDDDDDDDDDDDDDDDDDDDDDDDDDDDDDDPPPPPPPPPPDDDDDDDDDDDDDDDDDDDDDDDDDDDDDDDDDDDDDDDDDDDDDDDDDDDDPPPPPPPWQDFDPLFDFLLVFDPQQNDPPDDRQWTQDPFATARSNQEGEAEPQWAQEPQQWIAHNVRDIDDHDFDQDWTAGFVGFTAGLQCAGPVRDRCQFPVNVVVVVPDDDDFGAQAWDQQKFKKFKDQFQFFKKKWKWFAFAQFPDADQKKKKKWWWKAFRSGWIWTFIWMAGSVVSFIKTWIWIDDNSHHIYIYDMDTDHGGFMKMWMWGAPDQDQDRGQWIKIKIARVRVRDIIIHTYGDPSVGSIMMGILMTMIMHRDPELSNDGPVQKIKTFQIWTAGSNRHTPQARPIDMDGPCVRHPYDSPFDWDDDSTMIMTGD

Sequence (466 aa):
MSTQCAEKEEQRPDCDREAVRRRSPPCRIRGARRRILTIAPLRQGTSSPQPGTAKDGAIDHTHDRGTRLRIAGHHRLDTDPTAQRRRMRQRAEQVPRHSFLPHHHKAIPMKPSVRSARSTLRRCSSTALMLLSLLSLLGMAGAASAAPQDGAPDARLARVGAMSAAHKPAGIPDDYVATPFGYFAPACVRQVHSGKRILADGSLQHVDGVREQAQACTQDNFTPSGARVRPDGRGIDGQQVRSSAALTASRARSAVPPPIAHDWVQSAIDVTGAKMGRIVASWKVPQNPTDVAHQTVYFFPGMQSDDPTILQPVLGYRGDSNTWDLSSWNCCQNGMVWSSDFIPAKAGDQIVGDTYATCNNGRPCANWNVDTRNVTTGKSVRLSTTYDINSNTHLVIGGALEVYSVDSCDQYPPDGRITFNAIGVYDYKLGRVQSPAWVSYSDSSGLDVQCNYDVQTTSTSATISY